Protein AF-A0A0Q9XSW9-F1 (afdb_monomer)

Foldseek 3Di:
DDDAAPDEAEEAEAEQACAASEEDEQDLHHEYEYAAYEFFQANVVCCVVVVDQEHHHEEYEYDQNGEEYEYEHYEFEDAPHSHTYEYEYDYDHYPAAYEYYQYEGAYAYEHPYARYEYEHHDDQHHLVRYHAHHYQAYYDDHNDPQQEFEEECPEDLRFPRPDVVRHHPAPQSVLSVCLRPVNHAEYEHEHAEAQAHAAENVNRPEHHEYEHVLRHERHHEQADPGWYEYEDAPYEYEYENHVETAAYEYYLHAEYEYELYEFEHQYQDPDASYEYANYEYEYYNYEYEDQNHPYPAHHHYEDHNYEYEYDNYHYDDGLENYEDENAYEYEYAADPDFLFDPPPDPPTRRHEYEDAQPHYYYHYHPHDDYDDHDYDYD

Structure (mmCIF, N/CA/C/O backbone):
data_AF-A0A0Q9XSW9-F1
#
_entry.id   AF-A0A0Q9XSW9-F1
#
loop_
_atom_site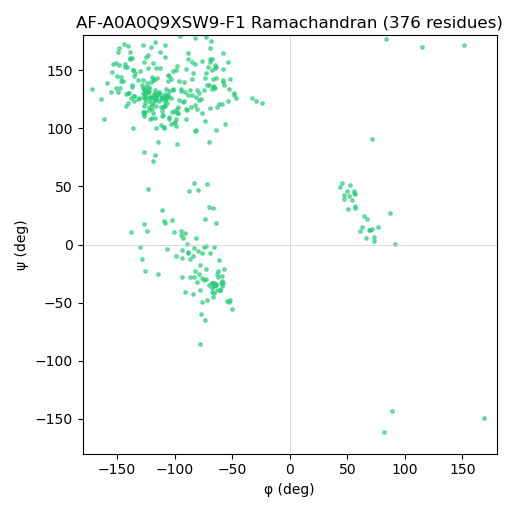.group_PDB
_atom_site.id
_atom_site.type_symbol
_atom_site.label_atom_id
_atom_site.label_alt_id
_atom_site.label_comp_id
_atom_site.label_asym_id
_atom_site.label_entity_id
_atom_site.label_seq_id
_atom_site.pdbx_PDB_ins_code
_atom_site.Cartn_x
_atom_site.Cartn_y
_atom_site.Cartn_z
_atom_site.occupancy
_atom_site.B_iso_or_equiv
_atom_site.auth_seq_id
_atom_site.auth_comp_id
_atom_site.auth_asym_id
_atom_site.auth_atom_id
_atom_site.pdbx_PDB_model_num
ATOM 1 N N . MET A 1 1 ? -14.633 -3.327 38.628 1.00 60.00 1 MET A N 1
ATOM 2 C CA . MET A 1 1 ? -14.180 -4.501 39.414 1.00 60.00 1 MET A CA 1
ATOM 3 C C . MET A 1 1 ? -12.665 -4.423 39.597 1.00 60.00 1 MET A C 1
ATOM 5 O O . MET A 1 1 ? -11.988 -4.120 38.621 1.00 60.00 1 MET A O 1
ATOM 9 N N . TYR A 1 2 ? -12.138 -4.649 40.807 1.00 56.59 2 TYR A N 1
ATOM 10 C CA . TYR A 1 2 ? -10.698 -4.853 41.033 1.00 56.59 2 TYR A CA 1
ATOM 11 C C . TYR A 1 2 ? -10.440 -6.358 41.079 1.00 56.59 2 TYR A C 1
ATOM 13 O O . TYR A 1 2 ? -10.941 -7.037 41.968 1.00 56.59 2 TYR A O 1
ATOM 21 N N . LEU A 1 3 ? -9.720 -6.877 40.089 1.00 60.34 3 LEU A N 1
ATOM 22 C CA . LEU A 1 3 ? -9.371 -8.293 39.998 1.00 60.34 3 LEU A CA 1
ATOM 23 C C . LEU A 1 3 ? -7.925 -8.479 40.458 1.00 60.34 3 LEU A C 1
ATOM 25 O O . LEU A 1 3 ? -7.051 -7.703 40.066 1.00 60.34 3 LEU A O 1
ATOM 29 N N . GLY A 1 4 ? -7.694 -9.486 41.301 1.00 57.84 4 GLY A N 1
ATOM 30 C CA . GLY A 1 4 ? -6.355 -9.869 41.742 1.00 57.84 4 GLY A CA 1
ATOM 31 C C . GLY A 1 4 ? -5.528 -10.483 40.609 1.00 57.84 4 GLY A C 1
ATOM 32 O O . GLY A 1 4 ? -6.046 -10.805 39.537 1.00 57.84 4 GLY A O 1
ATOM 33 N N . SER A 1 5 ? -4.233 -10.664 40.853 1.00 62.19 5 SER A N 1
ATOM 34 C CA . SER A 1 5 ? -3.293 -11.277 39.909 1.00 62.19 5 SER A CA 1
ATOM 35 C C . SER A 1 5 ? -3.786 -12.640 39.403 1.00 62.19 5 SER A C 1
ATOM 37 O O . SER A 1 5 ? -4.189 -13.475 40.208 1.00 62.19 5 SER A O 1
ATOM 39 N N . SER A 1 6 ? -3.716 -12.871 38.085 1.00 70.88 6 SER A N 1
ATOM 40 C CA . SER A 1 6 ? -4.077 -14.152 37.443 1.00 70.88 6 SER A CA 1
ATOM 41 C C . SER A 1 6 ? -5.556 -14.550 37.573 1.00 70.88 6 SER A C 1
ATOM 43 O O . SER A 1 6 ? -5.896 -15.730 37.502 1.00 70.88 6 SER A O 1
ATOM 45 N N . SER A 1 7 ? -6.453 -13.580 37.768 1.00 72.75 7 SER A N 1
ATOM 46 C CA . SER A 1 7 ? -7.888 -13.853 37.876 1.00 72.75 7 SER A CA 1
ATOM 47 C C . SER A 1 7 ? -8.521 -14.078 36.501 1.00 72.75 7 SER A C 1
ATOM 49 O O . SER A 1 7 ? -8.386 -13.249 35.597 1.00 72.75 7 SER A O 1
ATOM 51 N N . LYS A 1 8 ? -9.288 -15.161 36.367 1.00 81.25 8 LYS A N 1
ATOM 52 C CA . LYS A 1 8 ? -10.186 -15.393 35.232 1.00 81.25 8 LYS A CA 1
ATOM 53 C C . LYS A 1 8 ? -11.627 -15.189 35.687 1.00 81.25 8 LYS A C 1
ATOM 55 O O . LYS A 1 8 ? -12.086 -15.862 36.607 1.00 81.25 8 LYS A O 1
ATOM 60 N N . VAL A 1 9 ? -12.337 -14.263 35.050 1.00 82.69 9 VAL A N 1
ATOM 61 C CA . VAL A 1 9 ? -13.785 -14.125 35.217 1.00 82.69 9 VAL A CA 1
ATOM 62 C C . VAL A 1 9 ? -14.449 -15.006 34.173 1.00 82.69 9 VAL A C 1
ATOM 64 O O . VAL A 1 9 ? -14.273 -14.793 32.977 1.00 82.69 9 VAL A O 1
ATOM 67 N N . LEU A 1 10 ? -15.183 -16.016 34.629 1.00 85.19 10 LEU A N 1
ATOM 68 C CA . LEU A 1 10 ? -15.801 -16.984 33.726 1.00 85.19 10 LEU A CA 1
ATOM 69 C C . LEU A 1 10 ? -17.034 -16.401 33.039 1.00 85.19 10 LEU A C 1
ATOM 71 O O . LEU A 1 10 ? -17.129 -16.462 31.823 1.00 85.19 10 LEU A O 1
ATOM 75 N N . ASN A 1 11 ? -17.942 -15.795 33.806 1.00 87.75 11 ASN A N 1
ATOM 76 C CA . ASN A 1 11 ? -19.210 -15.294 33.289 1.00 87.75 11 ASN A CA 1
ATOM 77 C C . ASN A 1 11 ? -19.533 -13.917 33.859 1.00 87.75 11 ASN A C 1
ATOM 79 O O . ASN A 1 11 ? -19.387 -13.682 35.061 1.00 87.75 11 ASN A O 1
ATOM 83 N N . ILE A 1 12 ? -20.015 -13.027 32.997 1.00 88.31 12 ILE A N 1
ATOM 84 C CA . ILE A 1 12 ? -20.584 -11.733 33.375 1.00 88.31 12 ILE A CA 1
ATOM 85 C C . ILE A 1 12 ? -21.914 -11.577 32.647 1.00 88.31 12 ILE A C 1
ATOM 87 O O . ILE A 1 12 ? -21.950 -11.623 31.426 1.00 88.31 12 ILE A O 1
ATOM 91 N N . THR A 1 13 ? -22.987 -11.320 33.382 1.00 91.25 13 THR A N 1
ATOM 92 C CA . THR A 1 13 ? -24.261 -10.883 32.804 1.00 91.25 13 THR A CA 1
ATOM 93 C C . THR A 1 13 ? -24.589 -9.531 33.397 1.00 91.25 13 THR A C 1
ATOM 95 O O . THR A 1 13 ? -24.552 -9.363 34.616 1.00 91.25 13 THR A O 1
ATOM 98 N N . SER A 1 14 ? -24.858 -8.553 32.541 1.00 90.69 14 SER A N 1
ATOM 99 C CA . SER A 1 14 ? -25.145 -7.193 32.971 1.00 90.69 14 SER A CA 1
ATOM 100 C C . SER A 1 14 ? -26.231 -6.581 32.105 1.00 90.69 14 SER A C 1
ATOM 102 O O . SER A 1 14 ? -26.057 -6.401 30.896 1.00 90.69 14 SER A O 1
ATOM 104 N N . GLU A 1 15 ? -27.335 -6.218 32.747 1.00 91.50 15 GLU A N 1
ATOM 105 C CA . GLU A 1 15 ? -28.551 -5.777 32.080 1.00 91.50 15 GLU A CA 1
ATOM 106 C C . GLU A 1 15 ? -29.090 -4.491 32.707 1.00 91.50 15 GLU A C 1
ATOM 108 O O . GLU A 1 15 ? -29.069 -4.338 33.926 1.00 91.50 15 GLU A O 1
ATOM 113 N N . GLN A 1 16 ? -29.603 -3.585 31.872 1.00 89.06 16 GLN A N 1
ATOM 114 C CA . GLN A 1 16 ? -30.412 -2.429 32.293 1.00 89.06 16 GLN A CA 1
ATOM 115 C C . GLN A 1 16 ? -29.722 -1.495 33.306 1.00 89.06 16 GLN A C 1
ATOM 117 O O . GLN A 1 16 ? -30.368 -0.868 34.144 1.00 89.06 16 GLN A O 1
ATOM 122 N N . ASN A 1 17 ? -28.395 -1.374 33.230 1.00 86.62 17 ASN A N 1
ATOM 123 C CA . ASN A 1 17 ? -27.642 -0.506 34.130 1.00 86.62 17 ASN A CA 1
ATOM 124 C C . ASN A 1 17 ? -27.597 0.946 33.642 1.00 86.62 17 ASN A C 1
ATOM 126 O O . ASN A 1 17 ? -27.385 1.232 32.462 1.00 86.62 17 ASN A O 1
ATOM 130 N N . TYR A 1 18 ? -27.666 1.890 34.585 1.00 86.69 18 TYR A N 1
ATOM 131 C CA . TYR A 1 18 ? -27.398 3.302 34.294 1.00 86.69 18 TYR A CA 1
ATOM 132 C C . TYR A 1 18 ? -25.940 3.549 33.880 1.00 86.69 18 TYR A C 1
ATOM 134 O O . TYR A 1 18 ? -25.673 4.418 33.051 1.00 86.69 18 TYR A O 1
ATOM 142 N N . GLY A 1 19 ? -25.001 2.800 34.468 1.00 86.81 19 GLY A N 1
ATOM 143 C CA . GLY A 1 19 ? -23.570 2.846 34.157 1.00 86.81 19 GLY A CA 1
ATOM 144 C C . GLY A 1 19 ? -23.147 1.786 33.141 1.00 86.81 19 GLY A C 1
ATOM 145 O O . GLY A 1 19 ? -23.966 0.994 32.684 1.00 86.81 19 GLY A O 1
ATOM 146 N N . ALA A 1 20 ? -21.856 1.766 32.797 1.00 88.00 20 ALA A N 1
ATOM 147 C CA . ALA A 1 20 ? -21.306 0.723 31.935 1.00 88.00 20 ALA A CA 1
ATOM 148 C C . ALA A 1 20 ? -21.529 -0.668 32.542 1.00 88.00 20 ALA A C 1
ATOM 150 O O . ALA A 1 20 ? -21.356 -0.836 33.751 1.00 88.00 20 ALA A O 1
ATOM 151 N N . GLY A 1 21 ? -21.865 -1.654 31.708 1.00 88.62 21 GLY A N 1
ATOM 152 C CA . GLY A 1 21 ? -22.107 -3.016 32.188 1.00 88.62 21 GLY A CA 1
ATOM 153 C C . GLY A 1 21 ? -20.848 -3.668 32.758 1.00 88.62 21 GLY A C 1
ATOM 154 O O . GLY A 1 21 ? -20.883 -4.397 33.746 1.00 88.62 21 GLY A O 1
ATOM 155 N N . LEU A 1 22 ? -19.696 -3.326 32.187 1.00 88.81 22 LEU A N 1
ATOM 156 C CA . LEU A 1 22 ? -18.400 -3.637 32.758 1.00 88.81 22 LEU A CA 1
ATOM 157 C C . LEU A 1 22 ? -17.442 -2.458 32.598 1.00 88.81 22 LEU A C 1
ATOM 159 O O . LEU A 1 22 ? -17.235 -1.955 31.500 1.00 88.81 22 LEU A O 1
ATOM 163 N N . LEU A 1 23 ? -16.788 -2.077 33.694 1.00 88.12 23 LEU A N 1
ATOM 164 C CA . LEU A 1 23 ? -15.669 -1.137 33.700 1.00 88.12 23 LEU A CA 1
ATOM 165 C C . LEU A 1 23 ? -14.466 -1.769 34.404 1.00 88.12 23 LEU A C 1
ATOM 167 O O . LEU A 1 23 ? -14.556 -2.179 35.572 1.00 88.12 23 LEU A O 1
ATOM 171 N N . PHE A 1 24 ? -13.320 -1.795 33.723 1.00 83.12 24 PHE A N 1
ATOM 172 C CA . PHE A 1 24 ? -12.059 -2.191 34.344 1.00 83.12 24 PHE A CA 1
ATOM 173 C C . PHE A 1 24 ? -10.838 -1.516 33.704 1.00 83.12 24 PHE A C 1
ATOM 175 O O . PHE A 1 24 ? -10.865 -1.083 32.555 1.00 83.12 24 PHE A O 1
ATOM 182 N N . SER A 1 25 ? -9.748 -1.424 34.471 1.00 79.38 25 SER A N 1
ATOM 183 C CA . SER A 1 25 ? -8.487 -0.812 34.040 1.00 79.38 25 SER A CA 1
ATOM 184 C C . SER A 1 25 ? -7.430 -1.873 33.757 1.00 79.38 25 SER A C 1
ATOM 186 O O . SER A 1 25 ? -7.297 -2.851 34.499 1.00 79.38 25 SER A O 1
ATOM 188 N N . LEU A 1 26 ? -6.636 -1.684 32.705 1.00 76.75 26 LEU A N 1
ATOM 189 C CA . LEU A 1 26 ? -5.329 -2.318 32.559 1.00 76.75 26 LEU A CA 1
ATOM 190 C C . LEU A 1 26 ? -4.463 -1.822 33.727 1.00 76.75 26 LEU A C 1
ATOM 192 O O . LEU A 1 26 ? -4.355 -0.622 33.946 1.00 76.75 26 LEU A O 1
ATOM 196 N N . GLY A 1 27 ? -3.959 -2.733 34.556 1.00 69.25 27 GLY A N 1
ATOM 197 C CA . GLY A 1 27 ? -3.185 -2.425 35.763 1.00 69.25 27 GLY A CA 1
ATOM 198 C C . GLY A 1 27 ? -1.865 -3.192 35.762 1.00 69.25 27 GLY A C 1
ATOM 199 O O . GLY A 1 27 ? -1.668 -4.063 34.918 1.00 69.25 27 GLY A O 1
ATOM 200 N N . THR A 1 28 ? -0.985 -2.885 36.714 1.00 62.06 28 THR A N 1
ATOM 201 C CA . THR A 1 28 ? 0.398 -3.393 36.843 1.00 62.06 28 THR A CA 1
ATOM 202 C C . THR A 1 28 ? 0.521 -4.858 37.310 1.00 62.06 28 THR A C 1
ATOM 204 O O . THR A 1 28 ? 1.550 -5.233 37.860 1.00 62.06 28 THR A O 1
ATOM 207 N N . GLY A 1 29 ? -0.510 -5.693 37.148 1.00 60.09 29 GLY A N 1
ATOM 208 C CA . GLY A 1 29 ? -0.568 -7.069 37.681 1.00 60.09 29 GLY A CA 1
ATOM 209 C C . GLY A 1 29 ? -0.735 -8.148 36.605 1.00 60.09 29 GLY A C 1
ATOM 210 O O . GLY A 1 29 ? -0.992 -7.827 35.448 1.00 60.09 29 GLY A O 1
ATOM 211 N N . ASN A 1 30 ? -0.585 -9.425 36.980 1.00 58.84 30 ASN A N 1
ATOM 212 C CA . ASN A 1 30 ? -0.680 -10.579 36.069 1.00 58.84 30 ASN A CA 1
ATOM 213 C C . ASN A 1 30 ? -2.084 -10.763 35.457 1.00 58.84 30 ASN A C 1
ATOM 215 O O . ASN A 1 30 ? -3.084 -10.366 36.053 1.00 58.84 30 ASN A O 1
ATOM 219 N N . VAL A 1 31 ? -2.106 -11.397 34.277 1.00 58.38 31 VAL A N 1
ATOM 220 C CA . VAL A 1 31 ? -3.218 -11.656 33.336 1.00 58.38 31 VAL A CA 1
ATOM 221 C C . VAL A 1 31 ? -4.616 -11.664 33.964 1.00 58.38 31 VAL A C 1
ATOM 223 O O . VAL A 1 31 ? -4.923 -12.483 34.824 1.00 58.38 31 VAL A O 1
ATOM 226 N N . ILE A 1 32 ? -5.490 -10.792 33.457 1.00 67.69 32 ILE A N 1
ATOM 227 C CA . ILE A 1 32 ? -6.936 -10.866 33.683 1.00 67.69 32 ILE A CA 1
ATOM 228 C C . ILE A 1 32 ? -7.572 -11.328 32.375 1.00 67.69 32 ILE A C 1
ATOM 230 O O . ILE A 1 32 ? -7.357 -10.689 31.341 1.00 67.69 32 ILE A O 1
ATOM 234 N N . SER A 1 33 ? -8.351 -12.408 32.431 1.00 79.94 33 SER A N 1
ATOM 235 C CA . SER A 1 33 ? -9.166 -12.867 31.301 1.00 79.94 33 SER A CA 1
ATOM 236 C C . SER A 1 33 ? -10.649 -12.867 31.656 1.00 79.94 33 SER A C 1
ATOM 238 O O . SER A 1 33 ? -11.020 -13.162 32.793 1.00 79.94 33 SER A O 1
ATOM 240 N N . ILE A 1 34 ? -11.487 -12.499 30.693 1.00 84.69 34 ILE A N 1
ATOM 241 C CA . ILE A 1 34 ? -12.942 -12.647 30.756 1.00 84.69 34 ILE A CA 1
ATOM 242 C C . ILE A 1 34 ? -13.303 -13.662 29.685 1.00 84.69 34 ILE A C 1
ATOM 244 O O . ILE A 1 34 ? -12.923 -13.465 28.537 1.00 84.69 34 ILE A O 1
ATOM 248 N N . ASP A 1 35 ? -13.973 -14.742 30.066 1.00 87.00 35 ASP A N 1
ATOM 249 C CA . ASP A 1 35 ? -14.245 -15.855 29.153 1.00 87.00 35 ASP A CA 1
ATOM 250 C C . ASP A 1 35 ? -15.574 -15.703 28.422 1.00 87.00 35 ASP A C 1
ATOM 252 O O . ASP A 1 35 ? -15.683 -16.032 27.251 1.00 87.00 35 ASP A O 1
ATOM 256 N N . THR A 1 36 ? -16.614 -15.250 29.117 1.00 87.56 36 THR A N 1
ATOM 257 C CA . THR A 1 36 ? -17.951 -15.092 28.548 1.00 87.56 36 THR A CA 1
ATOM 258 C C . THR A 1 36 ? -18.643 -13.906 29.195 1.00 87.56 36 THR A C 1
ATOM 260 O O . THR A 1 36 ? -18.611 -13.734 30.419 1.00 87.56 36 THR A O 1
ATOM 263 N N . ALA A 1 37 ? -19.279 -13.065 28.379 1.00 88.50 37 ALA A N 1
ATOM 264 C CA . ALA A 1 37 ? -20.062 -11.956 28.901 1.00 88.50 37 ALA A CA 1
ATOM 265 C C . ALA A 1 37 ? -21.286 -11.618 28.046 1.00 88.50 37 ALA A C 1
ATOM 267 O O . ALA A 1 37 ? -21.201 -11.584 26.824 1.00 88.50 37 ALA A O 1
ATOM 268 N N . TYR A 1 38 ? -22.404 -11.298 28.693 1.00 90.00 38 TYR A N 1
ATOM 269 C CA . TYR A 1 38 ? -23.627 -10.791 28.080 1.00 90.00 38 TYR A CA 1
ATOM 270 C C . TYR A 1 38 ? -23.917 -9.377 28.582 1.00 90.00 38 TYR A C 1
ATOM 272 O O . TYR A 1 38 ? -23.990 -9.135 29.791 1.00 90.00 38 TYR A O 1
ATOM 280 N N . PHE A 1 39 ? -24.112 -8.448 27.648 1.00 90.31 39 PHE A N 1
ATOM 281 C CA . PHE A 1 39 ? -24.471 -7.067 27.951 1.00 90.31 39 PHE A CA 1
ATOM 282 C C . PHE A 1 39 ? -25.753 -6.671 27.224 1.00 90.31 39 PHE A C 1
ATOM 284 O O . PHE A 1 39 ? -25.824 -6.755 25.997 1.00 90.31 39 PHE A O 1
ATOM 291 N N . GLU A 1 40 ? -26.727 -6.140 27.964 1.00 89.81 40 GLU A N 1
ATOM 292 C CA . GLU A 1 40 ? -27.955 -5.563 27.412 1.00 89.81 40 GLU A CA 1
ATOM 293 C C . GLU A 1 40 ? -28.326 -4.253 28.112 1.00 89.81 40 GLU A C 1
ATOM 295 O O . GLU A 1 40 ? -28.298 -4.156 29.332 1.00 89.81 40 GLU A O 1
ATOM 300 N N . LYS A 1 41 ? -28.716 -3.231 27.341 1.00 86.75 41 LYS A N 1
ATOM 301 C CA . LYS A 1 41 ? -29.243 -1.952 27.858 1.00 86.75 41 LYS A CA 1
ATOM 302 C C . LYS A 1 41 ? -28.411 -1.344 29.009 1.00 86.75 41 LYS A C 1
ATOM 304 O O . LYS A 1 41 ? -28.974 -0.809 29.952 1.00 86.75 41 LYS A O 1
ATOM 309 N N . ASN A 1 42 ? -27.082 -1.423 28.968 1.00 89.75 42 ASN A N 1
ATOM 310 C CA . ASN A 1 42 ? -26.226 -0.736 29.942 1.00 89.75 42 ASN A CA 1
ATOM 311 C C . ASN A 1 42 ? -25.898 0.692 29.479 1.00 89.75 42 ASN A C 1
ATOM 313 O O . ASN A 1 42 ? -26.072 1.028 28.312 1.00 89.75 42 ASN A O 1
ATOM 317 N N . GLY A 1 43 ? -25.398 1.547 30.368 1.00 86.12 43 GLY A N 1
ATOM 318 C CA . GLY A 1 43 ? -24.988 2.915 30.047 1.00 86.12 43 GLY A CA 1
ATOM 319 C C . GLY A 1 43 ? -26.136 3.851 29.661 1.00 86.12 43 GLY A C 1
ATOM 320 O O . GLY A 1 43 ? -25.880 4.861 29.006 1.00 86.12 43 GLY A O 1
ATOM 321 N N . ILE A 1 44 ? -27.374 3.532 30.061 1.00 84.06 44 ILE A N 1
ATOM 322 C CA . ILE A 1 44 ? -28.595 4.263 29.676 1.00 84.06 44 ILE A CA 1
ATOM 323 C C . ILE A 1 44 ? -28.451 5.759 29.973 1.00 84.06 44 ILE A C 1
ATOM 325 O O . ILE A 1 44 ? -28.626 6.591 29.085 1.00 84.06 44 ILE A O 1
ATOM 329 N N . LYS A 1 45 ? -28.016 6.091 31.195 1.00 83.75 45 LYS A N 1
ATOM 330 C CA . LYS A 1 45 ? -27.870 7.479 31.641 1.00 83.75 45 LYS A CA 1
ATOM 331 C C . LYS A 1 45 ? -26.824 8.243 30.833 1.00 83.75 45 LYS A C 1
ATOM 333 O O . LYS A 1 45 ? -26.985 9.424 30.576 1.00 83.75 45 LYS A O 1
ATOM 338 N N . ALA A 1 46 ? -25.743 7.589 30.410 1.00 79.88 46 ALA A N 1
ATOM 339 C CA . ALA A 1 46 ? -24.717 8.246 29.607 1.00 79.88 46 ALA A CA 1
ATOM 340 C C . ALA A 1 46 ? -25.221 8.619 28.205 1.00 79.88 46 ALA A C 1
ATOM 342 O O . ALA A 1 46 ? -24.805 9.643 27.661 1.00 79.88 46 ALA A O 1
ATOM 343 N N . ARG A 1 47 ? -26.123 7.806 27.643 1.00 79.62 47 ARG A N 1
ATOM 344 C CA . ARG A 1 47 ? -26.814 8.108 26.386 1.00 79.62 47 ARG A CA 1
ATOM 345 C C . ARG A 1 47 ? -27.844 9.223 26.573 1.00 79.62 47 ARG A C 1
ATOM 347 O O . ARG A 1 47 ? -27.840 10.171 25.798 1.00 79.62 47 ARG A O 1
ATOM 354 N N . GLU A 1 48 ? -28.678 9.134 27.609 1.00 84.62 48 GLU A N 1
ATOM 355 C CA . GLU A 1 48 ? -29.686 10.155 27.950 1.00 84.62 48 GLU A CA 1
ATOM 356 C C . GLU A 1 48 ? -29.054 11.523 28.249 1.00 84.62 48 GLU A C 1
ATOM 358 O O . GLU A 1 48 ? -29.550 12.545 27.785 1.00 84.62 48 GLU A O 1
ATOM 363 N N . ASP A 1 49 ? -27.906 11.540 28.935 1.00 83.31 49 ASP A N 1
ATOM 364 C CA . ASP A 1 49 ? -27.102 12.739 29.205 1.00 83.31 49 ASP A CA 1
ATOM 365 C C . ASP A 1 49 ? -26.357 13.264 27.950 1.00 83.31 49 ASP A C 1
ATOM 367 O O . ASP A 1 49 ? -25.586 14.221 28.048 1.00 83.31 49 ASP A O 1
ATOM 371 N N . GLY A 1 50 ? -26.482 12.610 26.788 1.00 79.00 50 GLY A N 1
ATOM 372 C CA . GLY A 1 50 ? -25.805 12.996 25.542 1.00 79.00 50 GLY A CA 1
ATOM 373 C C . GLY A 1 50 ? -24.281 12.807 25.538 1.00 79.00 50 GLY A C 1
ATOM 374 O O . GLY A 1 50 ? -23.600 13.287 24.634 1.00 79.00 50 GLY A O 1
ATOM 375 N N . LYS A 1 51 ? -23.710 12.099 26.522 1.00 76.56 51 LYS A N 1
ATOM 376 C CA . LYS A 1 51 ? -22.253 11.858 26.626 1.00 76.56 51 LYS A CA 1
ATOM 377 C C . LYS A 1 51 ? -21.747 10.859 25.588 1.00 76.56 51 LYS A C 1
ATOM 379 O O . LYS A 1 51 ? -20.551 10.790 25.310 1.00 76.56 51 LYS A O 1
ATOM 384 N N . THR A 1 52 ? -22.647 10.047 25.052 1.00 75.12 52 THR A N 1
ATOM 385 C CA . THR A 1 52 ? -22.365 9.033 24.043 1.00 75.12 52 THR A CA 1
ATOM 386 C C . THR A 1 52 ? -23.595 8.830 23.168 1.00 75.12 52 THR A C 1
ATOM 388 O O . THR A 1 52 ? -24.724 8.883 23.646 1.00 75.12 52 THR A O 1
ATOM 391 N N . HIS A 1 53 ? -23.382 8.556 21.884 1.00 74.38 53 HIS A N 1
ATOM 392 C CA . HIS A 1 53 ? -24.460 8.241 20.947 1.00 74.38 53 HIS A CA 1
ATOM 393 C C . HIS A 1 53 ? -24.887 6.755 21.010 1.00 74.38 53 HIS A C 1
ATOM 395 O O . HIS A 1 53 ? -25.819 6.353 20.318 1.00 74.38 53 HIS A O 1
ATOM 401 N N . ARG A 1 54 ? -24.214 5.930 21.832 1.00 77.12 54 ARG A N 1
ATOM 402 C CA . ARG A 1 54 ? -24.507 4.501 22.070 1.00 77.12 54 ARG A CA 1
ATOM 403 C C . ARG A 1 54 ? -24.371 4.124 23.540 1.00 77.12 54 ARG A C 1
ATOM 405 O O . ARG A 1 54 ? -23.660 4.770 24.303 1.00 77.12 54 ARG A O 1
ATOM 412 N N . ASN A 1 55 ? -24.979 3.005 23.901 1.00 84.75 55 ASN A N 1
ATOM 413 C CA . ASN A 1 55 ? -24.928 2.428 25.236 1.00 84.75 55 ASN A CA 1
ATOM 414 C C . ASN A 1 55 ? -23.552 1.812 25.568 1.00 84.75 55 ASN A C 1
ATOM 416 O O . ASN A 1 55 ? -22.968 1.099 24.745 1.00 84.75 55 ASN A O 1
ATOM 420 N N . TRP A 1 56 ? -23.041 2.041 26.784 1.00 86.00 56 TRP A N 1
ATOM 421 C CA . TRP A 1 56 ? -21.762 1.492 27.260 1.00 86.00 56 TRP A CA 1
ATOM 422 C C . TRP A 1 56 ? -21.915 0.051 27.758 1.00 86.00 56 TRP A C 1
ATOM 424 O O . TRP A 1 56 ? -22.283 -0.181 28.909 1.00 86.00 56 TRP A O 1
ATOM 434 N N . GLY A 1 57 ? -21.579 -0.922 26.911 1.00 86.75 57 GLY A N 1
ATOM 435 C CA . GLY A 1 57 ? -21.495 -2.322 27.324 1.00 86.75 57 GLY A CA 1
ATOM 436 C C . GLY A 1 57 ? -20.246 -2.544 28.170 1.00 86.75 57 GLY A C 1
ATOM 437 O O . GLY A 1 57 ? -20.331 -2.787 29.372 1.00 86.75 57 GLY A O 1
ATOM 438 N N . VAL A 1 58 ? -19.077 -2.371 27.550 1.00 89.19 58 VAL A N 1
ATOM 439 C CA . VAL A 1 58 ? -17.771 -2.560 28.197 1.00 89.19 58 VAL A CA 1
ATOM 440 C C . VAL A 1 58 ? -16.921 -1.307 28.048 1.00 89.19 58 VAL A C 1
ATOM 442 O O . VAL A 1 58 ? -16.806 -0.766 26.954 1.00 89.19 58 VAL A O 1
ATOM 445 N N . ILE A 1 59 ? -16.268 -0.880 29.124 1.00 89.19 59 ILE A N 1
ATOM 446 C CA . ILE A 1 59 ? -15.220 0.139 29.106 1.00 89.19 59 ILE A CA 1
ATOM 447 C C . ILE A 1 59 ? -13.924 -0.475 29.642 1.00 89.19 59 ILE A C 1
ATOM 449 O O . ILE A 1 59 ? -13.848 -0.924 30.791 1.00 89.19 59 ILE A O 1
ATOM 453 N N . VAL A 1 60 ? -12.883 -0.445 28.816 1.00 88.56 60 VAL A N 1
ATOM 454 C CA . VAL A 1 60 ? -11.526 -0.865 29.158 1.00 88.56 60 VAL A CA 1
ATOM 455 C C . VAL A 1 60 ? -10.631 0.365 29.207 1.00 88.56 60 VAL A C 1
ATOM 457 O O . VAL A 1 60 ? -10.324 0.972 28.183 1.00 88.56 60 VAL A O 1
ATOM 460 N N . LYS A 1 61 ? -10.183 0.736 30.406 1.00 87.75 61 LYS A N 1
ATOM 461 C CA . LYS A 1 61 ? -9.240 1.844 30.582 1.00 87.75 61 LYS A CA 1
ATOM 462 C C . LYS A 1 61 ? -7.804 1.346 30.419 1.00 87.75 61 LYS A C 1
ATOM 464 O O . LYS A 1 61 ? -7.360 0.500 31.190 1.00 87.75 61 LYS A O 1
ATOM 469 N N . GLY A 1 62 ? -7.076 1.859 29.438 1.00 83.00 62 GLY A N 1
ATOM 470 C CA . GLY A 1 62 ? -5.689 1.505 29.173 1.00 83.00 62 GLY A CA 1
ATOM 471 C C . GLY A 1 62 ? -4.707 2.003 30.245 1.00 83.00 62 GLY A C 1
ATOM 472 O O . GLY A 1 62 ? -5.002 2.924 31.014 1.00 83.00 62 GLY A O 1
ATOM 473 N N . SER A 1 63 ? -3.528 1.374 30.296 1.00 80.50 63 SER A N 1
ATOM 474 C CA . SER A 1 63 ? -2.403 1.779 31.148 1.00 80.50 63 SER A CA 1
ATOM 475 C C . SER A 1 63 ? -1.058 1.394 30.513 1.00 80.50 63 SER A C 1
ATOM 477 O O . SER A 1 63 ? -0.909 0.232 30.112 1.00 80.50 63 SER A O 1
ATOM 479 N N . PRO A 1 64 ? -0.048 2.293 30.499 1.00 77.12 64 PRO A N 1
ATOM 480 C CA . PRO A 1 64 ? 1.277 2.028 29.923 1.00 77.12 64 PRO A CA 1
ATOM 481 C C . PRO A 1 64 ? 2.011 0.836 30.544 1.00 77.12 64 PRO A C 1
ATOM 483 O O . PRO A 1 64 ? 2.842 0.210 29.893 1.00 77.12 64 PRO A O 1
ATOM 486 N N . THR A 1 65 ? 1.706 0.527 31.803 1.00 74.38 65 THR A N 1
ATOM 487 C CA . THR A 1 65 ? 2.293 -0.576 32.574 1.00 74.38 65 THR A CA 1
ATOM 488 C C . THR A 1 65 ? 1.377 -1.802 32.642 1.00 74.38 65 THR A C 1
ATOM 490 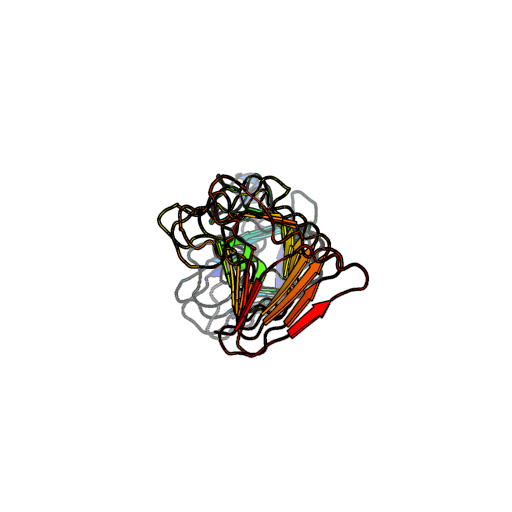O O . THR A 1 65 ? 1.610 -2.705 33.440 1.00 74.38 65 THR A O 1
ATOM 493 N N . GLY A 1 66 ? 0.306 -1.817 31.844 1.00 69.69 66 GLY A N 1
ATOM 494 C CA . GLY A 1 66 ? -0.651 -2.917 31.794 1.00 69.69 66 GLY A CA 1
ATOM 495 C C . GLY A 1 66 ? -0.051 -4.212 31.242 1.00 69.69 66 GLY A C 1
ATOM 496 O O . GLY A 1 66 ? 0.734 -4.181 30.298 1.00 69.69 66 GLY A O 1
ATOM 497 N N . SER A 1 67 ? -0.458 -5.340 31.821 1.00 68.56 67 SER A N 1
ATOM 498 C CA . SER A 1 67 ? -0.139 -6.703 31.363 1.00 68.56 67 SER A CA 1
ATOM 499 C C . SER A 1 67 ? -1.162 -7.220 30.339 1.00 68.56 67 SER A C 1
ATOM 501 O O . SER A 1 67 ? -2.281 -6.696 30.309 1.00 68.56 67 SER A O 1
ATOM 503 N N . PRO A 1 68 ? -0.826 -8.244 29.524 1.00 60.38 68 PRO A N 1
ATOM 504 C CA . PRO A 1 68 ? -1.725 -8.783 28.503 1.00 60.38 68 PRO A CA 1
ATOM 505 C C . PRO A 1 68 ? -3.037 -9.281 29.108 1.00 60.38 68 PRO A C 1
ATOM 507 O O . PRO A 1 68 ? -3.069 -9.852 30.203 1.00 60.38 68 PRO A O 1
ATOM 510 N N . LYS A 1 69 ? -4.126 -9.040 28.381 1.00 78.06 69 LYS A N 1
ATOM 511 C CA . LYS A 1 69 ? -5.489 -9.387 28.786 1.00 78.06 69 LYS A CA 1
ATOM 512 C C . LYS A 1 69 ? -6.233 -10.003 27.621 1.00 78.06 69 LYS A C 1
ATOM 514 O O . LYS A 1 69 ? -5.962 -9.635 26.484 1.00 78.06 69 LYS A O 1
ATOM 519 N N . ALA A 1 70 ? -7.180 -10.880 27.922 1.00 85.50 70 ALA A N 1
ATOM 520 C CA . ALA A 1 70 ? -8.102 -11.421 26.936 1.00 85.50 70 ALA A CA 1
ATOM 521 C C . ALA A 1 70 ? -9.541 -11.157 27.381 1.00 85.50 70 ALA A C 1
ATOM 523 O O . ALA A 1 70 ? -9.867 -11.265 28.564 1.00 85.50 70 ALA A O 1
ATOM 524 N N . ILE A 1 71 ? -10.390 -10.786 26.438 1.00 85.88 71 ILE A N 1
ATOM 525 C CA . ILE A 1 71 ? -11.828 -10.709 26.623 1.00 85.88 71 ILE A CA 1
ATOM 526 C C . ILE A 1 71 ? -12.438 -11.533 25.503 1.00 85.88 71 ILE A C 1
ATOM 528 O O . ILE A 1 71 ? -12.323 -11.177 24.333 1.00 85.88 71 ILE A O 1
ATOM 532 N N . GLU A 1 72 ? -13.050 -12.642 25.873 1.00 87.62 72 GLU A N 1
ATOM 533 C CA . GLU A 1 72 ? -13.519 -13.667 24.958 1.00 87.62 72 GLU A CA 1
ATOM 534 C C . GLU A 1 72 ? -15.043 -13.813 25.074 1.00 87.62 72 GLU A C 1
ATOM 536 O O . GLU A 1 72 ? -15.648 -13.410 26.071 1.00 87.62 72 GLU A O 1
ATOM 541 N N . ASN A 1 73 ? -15.660 -14.326 24.007 1.00 86.19 73 ASN A N 1
ATOM 542 C CA . ASN A 1 73 ? -17.076 -14.703 23.915 1.00 86.19 73 ASN A CA 1
ATOM 543 C C . ASN A 1 73 ? -18.040 -13.655 24.506 1.00 86.19 73 ASN A C 1
ATOM 545 O O . ASN A 1 73 ? -18.882 -13.949 25.360 1.00 86.19 73 ASN A O 1
ATOM 549 N N . ILE A 1 74 ? -17.906 -12.403 24.058 1.00 85.25 74 ILE A N 1
ATOM 550 C CA . ILE A 1 74 ? -18.826 -11.330 24.446 1.00 85.25 74 ILE A CA 1
ATOM 551 C C . ILE A 1 74 ? -20.027 -11.301 23.516 1.00 85.25 74 ILE A C 1
ATOM 553 O O . ILE A 1 74 ? -19.864 -11.219 22.306 1.00 85.25 74 ILE A O 1
ATOM 557 N N . PHE A 1 75 ? -21.224 -11.211 24.084 1.00 87.12 75 PHE A N 1
ATOM 558 C CA . PHE A 1 75 ? -22.450 -10.885 23.377 1.00 87.12 75 PHE A CA 1
ATOM 559 C C . PHE A 1 75 ? -22.943 -9.470 23.727 1.00 87.12 75 PHE A C 1
ATOM 561 O O . PHE A 1 75 ? -23.249 -9.159 24.881 1.00 87.12 75 PHE A O 1
ATOM 568 N N . LEU A 1 76 ? -23.033 -8.611 22.709 1.00 86.19 76 LEU A N 1
ATOM 569 C CA . LEU A 1 76 ? -23.526 -7.233 22.783 1.00 86.19 76 LEU A CA 1
ATOM 570 C C . LEU A 1 76 ? -24.953 -7.141 22.220 1.00 86.19 76 LEU A C 1
ATOM 572 O O . LEU A 1 76 ? -25.156 -7.128 21.002 1.00 86.19 76 LEU A O 1
ATOM 576 N N . ALA A 1 77 ? -25.960 -7.044 23.088 1.00 85.50 77 ALA A N 1
ATOM 577 C CA . ALA A 1 77 ? -27.351 -6.978 22.648 1.00 85.50 77 ALA A CA 1
ATOM 578 C C . ALA A 1 77 ? -27.688 -5.672 21.895 1.00 85.50 77 ALA A C 1
ATOM 580 O O . ALA A 1 77 ? -27.027 -4.636 22.039 1.00 85.50 77 ALA A O 1
ATOM 581 N N . GLY A 1 78 ? -28.774 -5.714 21.115 1.00 74.56 78 GLY A N 1
ATOM 582 C CA . GLY A 1 78 ? -29.340 -4.536 20.446 1.00 74.56 78 GLY A CA 1
ATOM 583 C C . GLY A 1 78 ? -28.738 -4.203 19.077 1.00 74.56 78 GLY A C 1
ATOM 584 O O . GLY A 1 78 ? -28.759 -3.035 18.684 1.00 74.56 78 GLY A O 1
ATOM 585 N N . ALA A 1 79 ? -28.221 -5.201 18.354 1.00 69.88 79 ALA A N 1
ATOM 586 C CA . ALA A 1 79 ? -27.654 -5.034 17.016 1.00 69.88 79 ALA A CA 1
ATOM 587 C C . ALA A 1 79 ? -28.560 -4.228 16.069 1.00 69.88 79 ALA A C 1
ATOM 589 O O . ALA A 1 79 ? -29.748 -4.513 15.959 1.00 69.88 79 ALA A O 1
ATOM 590 N N . GLY A 1 80 ? -28.002 -3.218 15.393 1.00 62.12 80 GLY A N 1
ATOM 591 C CA . GLY A 1 80 ? -28.738 -2.402 14.414 1.00 62.12 80 GLY A CA 1
ATOM 592 C C . GLY A 1 80 ? -29.754 -1.415 15.005 1.00 62.12 80 GLY A C 1
ATOM 593 O O . GLY A 1 80 ? -30.423 -0.717 14.251 1.00 62.12 80 GLY A O 1
ATOM 594 N N . SER A 1 81 ? -29.856 -1.310 16.333 1.00 71.56 81 SER A N 1
ATOM 595 C CA . SER A 1 81 ? -30.747 -0.364 17.017 1.00 71.56 81 SER A CA 1
ATOM 596 C C . SER A 1 81 ? -29.970 0.777 17.675 1.00 71.56 81 SER A C 1
ATOM 598 O O . SER A 1 81 ? -28.778 0.649 17.955 1.00 71.56 81 SER A O 1
ATOM 600 N N . GLU A 1 82 ? -30.638 1.884 17.998 1.00 69.31 82 GLU A N 1
ATOM 601 C CA . GLU A 1 82 ? -30.080 2.965 18.833 1.00 69.31 82 GLU A CA 1
ATOM 602 C C . GLU A 1 82 ? -29.598 2.489 20.220 1.00 69.31 82 GLU A C 1
ATOM 604 O O . GLU A 1 82 ? -28.737 3.118 20.831 1.00 69.31 82 GLU A O 1
ATOM 609 N N . ASN A 1 83 ? -30.092 1.337 20.684 1.00 74.31 83 ASN A N 1
ATOM 610 C CA . ASN A 1 83 ? -29.781 0.756 21.988 1.00 74.31 83 ASN A CA 1
ATOM 611 C C . ASN A 1 83 ? -28.608 -0.239 21.965 1.00 74.31 83 ASN A C 1
ATOM 613 O O . ASN A 1 83 ? -28.310 -0.854 22.998 1.00 74.31 83 ASN A O 1
ATOM 617 N N . ALA A 1 84 ? -27.942 -0.377 20.814 1.00 80.75 84 ALA A N 1
ATOM 618 C CA . ALA A 1 84 ? -26.749 -1.192 20.622 1.00 80.75 84 ALA A CA 1
ATOM 619 C C . ALA A 1 84 ? -25.704 -0.971 21.728 1.00 80.75 84 ALA A C 1
ATOM 621 O O . ALA A 1 84 ? -25.282 0.162 21.988 1.00 80.75 84 ALA A O 1
ATOM 622 N N . GLN A 1 85 ? -25.278 -2.063 22.370 1.00 86.69 85 GLN A N 1
ATOM 623 C CA . GLN A 1 85 ? -24.176 -2.045 23.334 1.00 86.69 85 GLN A CA 1
ATOM 624 C C . GLN A 1 85 ? -22.835 -1.885 22.621 1.00 86.69 85 GLN A C 1
ATOM 626 O O . GLN A 1 85 ? -22.633 -2.461 21.564 1.00 86.69 85 GLN A O 1
ATOM 631 N N . SER A 1 86 ? -21.900 -1.144 23.209 1.00 85.81 86 SER A N 1
ATOM 632 C CA . SER A 1 86 ? -20.583 -0.864 22.617 1.00 85.81 86 SER A CA 1
ATOM 633 C C . SER A 1 86 ? -19.427 -1.217 23.555 1.00 85.81 86 SER A C 1
ATOM 635 O O . SER A 1 86 ? -19.601 -1.270 24.777 1.00 85.81 86 SER A O 1
ATOM 637 N N . ILE A 1 87 ? -18.244 -1.448 22.979 1.00 88.81 87 ILE A N 1
ATOM 638 C CA . ILE A 1 87 ? -16.981 -1.612 23.715 1.00 88.81 87 ILE A CA 1
ATOM 639 C C . ILE A 1 87 ? -16.166 -0.330 23.539 1.00 88.81 87 ILE A C 1
ATOM 641 O O . ILE A 1 87 ? -16.030 0.168 22.427 1.00 88.81 87 ILE A O 1
ATOM 645 N N . TRP A 1 88 ? -15.638 0.213 24.631 1.00 89.75 88 TRP A N 1
ATOM 646 C CA . 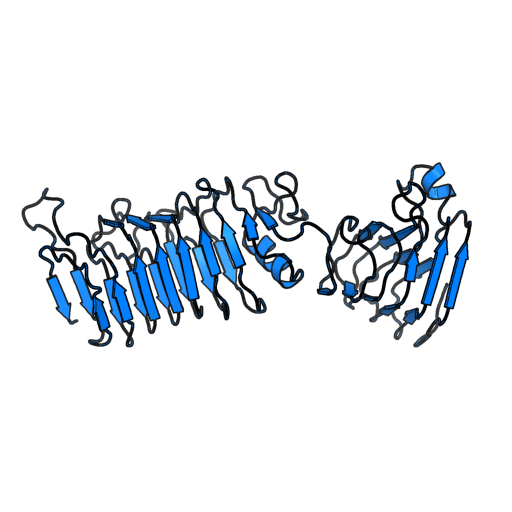TRP A 1 88 ? -14.865 1.451 24.649 1.00 89.75 88 TRP A CA 1
ATOM 647 C C . TRP A 1 88 ? -13.482 1.188 25.228 1.00 89.75 88 TRP A C 1
ATOM 649 O O . TRP A 1 88 ? -13.350 0.810 26.391 1.00 89.75 88 TRP A O 1
ATOM 659 N N . LEU A 1 89 ? -12.448 1.412 24.432 1.00 89.69 89 LEU A N 1
ATOM 660 C CA . LEU A 1 89 ? -11.053 1.357 24.835 1.00 89.69 89 LEU A CA 1
ATOM 661 C C . LEU A 1 89 ? -10.589 2.799 25.062 1.00 89.69 89 LEU A C 1
ATOM 663 O O . LEU A 1 89 ? -10.425 3.556 24.114 1.00 89.69 89 LEU A O 1
ATOM 667 N N . VAL A 1 90 ? -10.438 3.203 26.322 1.00 89.50 90 VAL A N 1
ATOM 668 C CA . VAL A 1 90 ? -10.214 4.612 26.705 1.00 89.50 90 VAL A CA 1
ATOM 669 C C . VAL A 1 90 ? -8.928 4.788 27.501 1.00 89.50 90 VAL A C 1
ATOM 671 O O . VAL A 1 90 ? -8.411 3.828 28.070 1.00 89.50 90 VAL A O 1
ATOM 674 N N . GLY A 1 91 ? -8.423 6.012 27.614 1.00 86.25 91 GLY A N 1
ATOM 675 C CA . GLY A 1 91 ? -7.226 6.341 28.386 1.00 86.25 91 GLY A CA 1
ATOM 676 C C . GLY A 1 91 ? -5.916 6.078 27.637 1.00 86.25 91 GLY A C 1
ATOM 677 O O . GLY A 1 91 ? -5.876 5.991 26.416 1.00 86.25 91 GLY A O 1
ATOM 678 N N . LYS A 1 92 ? -4.803 5.982 28.377 1.00 81.06 92 LYS A N 1
ATOM 679 C CA . LYS A 1 92 ? -3.474 5.790 27.772 1.00 81.06 92 LYS A CA 1
ATOM 680 C C . LYS A 1 92 ? -3.326 4.356 27.268 1.00 81.06 92 LYS A C 1
ATOM 682 O O . LYS A 1 92 ? -3.591 3.429 28.027 1.00 81.06 92 LYS A O 1
ATOM 687 N N . GLY A 1 93 ? -2.842 4.173 26.040 1.00 69.25 93 GLY A N 1
ATOM 688 C CA . GLY A 1 93 ? -2.554 2.847 25.489 1.00 69.25 93 GLY A CA 1
ATOM 689 C C . GLY A 1 93 ? -1.634 2.003 26.378 1.00 69.25 93 GLY A C 1
ATOM 690 O O . GLY A 1 93 ? -0.889 2.520 27.217 1.00 69.25 93 GLY A O 1
ATOM 691 N N . SER A 1 94 ? -1.700 0.684 26.207 1.00 71.25 94 SER A N 1
ATOM 692 C CA . SER A 1 94 ? -0.849 -0.257 26.938 1.00 71.25 94 SER A CA 1
ATOM 693 C C . SER A 1 94 ? 0.344 -0.711 26.112 1.00 71.25 94 SER A C 1
ATOM 695 O O . SER A 1 94 ? 0.268 -0.784 24.890 1.00 71.25 94 SER A O 1
ATOM 697 N N . LYS A 1 95 ? 1.463 -1.038 26.768 1.00 71.44 95 LYS A N 1
ATOM 698 C CA . LYS A 1 95 ? 2.551 -1.763 26.097 1.00 71.44 95 LYS A CA 1
ATOM 699 C C . LYS A 1 95 ? 2.131 -3.188 25.736 1.00 71.44 95 LYS A C 1
ATOM 701 O O . LYS A 1 95 ? 2.577 -3.704 24.715 1.00 71.44 95 LYS A O 1
ATOM 706 N N . ALA A 1 96 ? 1.277 -3.802 26.553 1.00 74.50 96 ALA A N 1
ATOM 707 C CA . ALA A 1 96 ? 0.729 -5.117 26.277 1.00 74.50 96 ALA A CA 1
ATOM 708 C C . ALA A 1 96 ? -0.485 -5.030 25.350 1.00 74.50 96 ALA A C 1
ATOM 710 O O . ALA A 1 96 ? -1.258 -4.074 25.398 1.00 74.50 96 ALA A O 1
ATOM 711 N N . THR A 1 97 ? -0.656 -6.060 24.529 1.00 83.19 97 THR A N 1
ATOM 712 C CA . THR A 1 97 ? -1.788 -6.160 23.614 1.00 83.19 97 THR A CA 1
ATOM 713 C C . THR A 1 97 ? -3.005 -6.762 24.332 1.00 83.19 97 THR A C 1
ATOM 715 O O . THR A 1 97 ? -2.879 -7.805 24.976 1.00 83.19 97 THR A O 1
ATOM 718 N N . LEU A 1 98 ? -4.171 -6.111 24.246 1.00 86.62 98 LEU A N 1
ATOM 719 C CA . LEU A 1 98 ? -5.469 -6.664 24.662 1.00 86.62 98 LEU A CA 1
ATOM 720 C C . LEU A 1 98 ? -6.025 -7.559 23.552 1.00 86.62 98 LEU A C 1
ATOM 722 O O . LEU A 1 98 ? -6.191 -7.085 22.440 1.00 86.62 98 LEU A O 1
ATOM 726 N N . ASP A 1 99 ? -6.384 -8.801 23.843 1.00 87.12 99 ASP A N 1
ATOM 727 C CA . ASP A 1 99 ? -7.022 -9.680 22.865 1.00 87.12 99 ASP A CA 1
ATOM 728 C C . ASP A 1 99 ? -8.544 -9.692 23.039 1.00 87.12 99 ASP A C 1
ATOM 730 O O . ASP A 1 99 ? -9.049 -10.093 24.086 1.00 87.12 99 ASP A O 1
ATOM 734 N N . LEU A 1 100 ? -9.278 -9.219 22.034 1.00 86.25 100 LEU A N 1
ATOM 735 C CA . LEU A 1 100 ? -10.735 -9.290 21.966 1.00 86.25 100 LEU A CA 1
ATOM 736 C C . LEU A 1 100 ? -11.119 -10.457 21.052 1.00 86.25 100 LEU A C 1
ATOM 738 O O . LEU A 1 100 ? -10.850 -10.408 19.851 1.00 86.25 100 LEU A O 1
ATOM 742 N N . ARG A 1 101 ? -11.757 -11.497 21.596 1.00 85.38 101 ARG A N 1
ATOM 743 C CA . ARG A 1 101 ? -12.115 -12.712 20.850 1.00 85.38 101 ARG A CA 1
ATOM 744 C C . ARG A 1 101 ? -13.611 -12.966 20.835 1.00 85.38 101 ARG A C 1
ATOM 746 O O . ARG A 1 101 ? -14.281 -12.755 21.841 1.00 85.38 101 ARG A O 1
ATOM 753 N N . ASN A 1 102 ? -14.126 -13.484 19.724 1.00 81.12 102 ASN A N 1
ATOM 754 C CA . ASN A 1 102 ? -15.507 -13.968 19.608 1.00 81.12 102 ASN A CA 1
ATOM 755 C C . ASN A 1 102 ? -16.550 -12.943 20.077 1.00 81.12 102 ASN A C 1
ATOM 757 O O . ASN A 1 102 ? -17.509 -13.276 20.771 1.00 81.12 102 ASN A O 1
ATOM 761 N N . ILE A 1 103 ? -16.346 -11.673 19.719 1.00 80.69 103 ILE A N 1
ATOM 762 C CA . ILE A 1 103 ? -17.305 -10.616 20.029 1.00 80.69 103 ILE A CA 1
ATOM 763 C C . ILE A 1 103 ? -18.484 -10.742 19.054 1.00 80.69 103 ILE A C 1
ATOM 765 O O . ILE A 1 103 ? -18.330 -10.572 17.843 1.00 80.69 103 ILE A O 1
ATOM 769 N N . GLY A 1 104 ? -19.651 -11.087 19.584 1.00 76.69 104 GLY A N 1
ATOM 770 C CA . GLY A 1 104 ? -20.920 -11.222 18.882 1.00 76.69 104 GLY A CA 1
ATOM 771 C C . GLY A 1 104 ? -21.933 -10.157 19.301 1.00 76.69 104 GLY A C 1
ATOM 772 O O . GLY A 1 104 ? -21.772 -9.462 20.306 1.00 76.69 104 GLY A O 1
ATOM 773 N N . GLY A 1 105 ? -23.000 -10.021 18.516 1.00 67.81 105 GLY A N 1
ATOM 774 C CA . GLY A 1 105 ? -23.962 -8.930 18.684 1.00 67.81 105 GLY A CA 1
ATOM 775 C C . GLY A 1 105 ? -23.511 -7.634 17.993 1.00 67.81 105 GLY A C 1
ATOM 776 O O . GLY A 1 105 ? -22.470 -7.597 17.336 1.00 67.81 105 GLY A O 1
ATOM 777 N N . GLY A 1 106 ? -24.329 -6.581 18.014 1.00 62.06 106 GLY A N 1
ATOM 778 C CA . GLY A 1 106 ? -24.169 -5.446 17.088 1.00 62.06 106 GLY A CA 1
ATOM 779 C C . GLY A 1 106 ? -23.865 -4.126 17.767 1.00 62.06 106 GLY A C 1
ATOM 780 O O . GLY A 1 106 ? -24.732 -3.262 17.861 1.00 62.06 106 GLY A O 1
ATOM 781 N N . GLY A 1 107 ? -22.611 -3.983 18.185 1.00 65.88 107 GLY A N 1
ATOM 782 C CA . GLY A 1 107 ? -22.053 -2.776 18.784 1.00 65.88 107 GLY A CA 1
ATOM 783 C C . GLY A 1 107 ? -21.068 -2.011 17.912 1.00 65.88 107 GLY A C 1
ATOM 784 O O . GLY A 1 107 ? -20.627 -2.502 16.882 1.00 65.88 107 GLY A O 1
ATOM 785 N N . ILE A 1 108 ? -20.685 -0.825 18.384 1.00 71.94 108 ILE A N 1
ATOM 786 C CA . ILE A 1 108 ? -19.511 -0.061 17.931 1.00 71.94 108 ILE A CA 1
ATOM 787 C C . ILE A 1 108 ? -18.354 -0.382 18.894 1.00 71.94 108 ILE A C 1
ATOM 789 O O . ILE A 1 108 ? -18.570 -0.515 20.102 1.00 71.94 108 ILE A O 1
ATOM 793 N N . LEU A 1 109 ? -17.135 -0.533 18.380 1.00 82.25 109 LEU A N 1
ATOM 794 C CA . LEU A 1 109 ? -15.908 -0.560 19.171 1.00 82.25 109 LEU A CA 1
ATOM 795 C C . LEU A 1 109 ? -15.255 0.817 19.066 1.00 82.25 109 LEU A C 1
ATOM 797 O O . LEU A 1 109 ? -14.660 1.151 18.049 1.00 82.25 109 LEU A O 1
ATOM 801 N N . LYS A 1 110 ? -15.342 1.628 20.111 1.00 85.12 110 LYS A N 1
ATOM 802 C CA . LYS A 1 110 ? -14.622 2.898 20.152 1.00 85.12 110 LYS A CA 1
ATOM 803 C C . LYS A 1 110 ? -13.261 2.694 20.792 1.00 85.12 110 LYS A C 1
ATOM 805 O O . LYS A 1 110 ? -13.188 2.110 21.868 1.00 85.12 110 LYS A O 1
ATOM 810 N N . SER A 1 111 ? -12.198 3.192 20.175 1.00 87.00 111 SER A N 1
ATOM 811 C CA . SER A 1 111 ? -10.844 3.039 20.684 1.00 87.00 111 SER A CA 1
ATOM 812 C C . SER A 1 111 ? -10.010 4.314 20.627 1.00 87.00 111 SER A C 1
ATOM 814 O O . SER A 1 111 ? -9.848 4.931 19.581 1.00 87.00 111 SER A O 1
ATOM 816 N N . GLU A 1 112 ? -9.416 4.672 21.761 1.00 87.38 112 GLU A N 1
ATOM 817 C CA . GLU A 1 112 ? -8.431 5.747 21.913 1.00 87.38 112 GLU A CA 1
ATOM 818 C C . GLU A 1 112 ? -6.978 5.238 21.804 1.00 87.38 112 GLU A C 1
ATOM 820 O O . GLU A 1 112 ? -6.045 6.037 21.862 1.00 87.38 112 GLU A O 1
ATOM 825 N N . TRP A 1 113 ? -6.7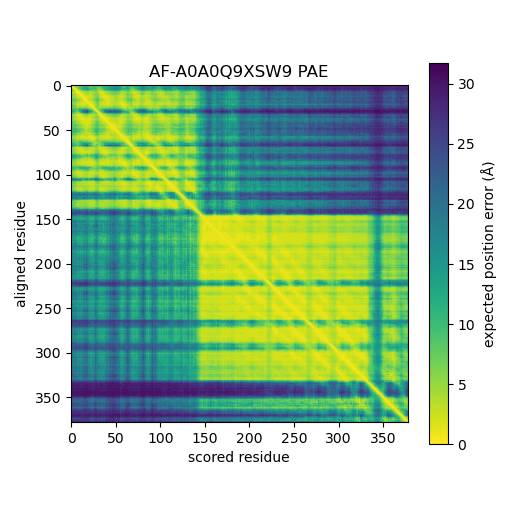53 3.921 21.679 1.00 85.19 113 TRP A N 1
ATOM 826 C CA . TRP A 1 113 ? -5.412 3.324 21.592 1.00 85.19 113 TRP A CA 1
ATOM 827 C C . TRP A 1 113 ? -5.366 2.053 20.729 1.00 85.19 113 TRP A C 1
ATOM 829 O O . TRP A 1 113 ? -6.362 1.361 20.562 1.00 85.19 113 TRP A O 1
ATOM 839 N N . ASP A 1 114 ? -4.207 1.723 20.158 1.00 81.06 114 ASP A N 1
ATOM 840 C CA . ASP A 1 114 ? -4.069 0.680 19.121 1.00 81.06 114 ASP A CA 1
ATOM 841 C C . ASP A 1 114 ? -3.584 -0.692 19.625 1.00 81.06 114 ASP A C 1
ATOM 843 O O . ASP A 1 114 ? -3.631 -1.679 18.896 1.00 81.06 114 ASP A O 1
ATOM 847 N N . SER A 1 115 ? -3.131 -0.793 20.878 1.00 84.75 115 SER A N 1
ATOM 848 C CA . SER A 1 115 ? -2.583 -2.018 21.479 1.00 84.75 115 SER A CA 1
ATOM 849 C C . SER A 1 115 ? -3.625 -3.105 21.777 1.00 84.75 115 SER A C 1
ATOM 851 O O . SER A 1 115 ? -3.690 -3.613 22.896 1.00 84.75 115 SER A O 1
ATOM 853 N N . TYR A 1 116 ? -4.441 -3.490 20.799 1.00 85.69 116 TYR A N 1
ATOM 854 C CA . TYR A 1 116 ? -5.383 -4.603 20.896 1.00 85.69 116 TYR A CA 1
ATOM 855 C C . TYR A 1 116 ? -5.430 -5.447 19.618 1.00 85.69 116 TYR A C 1
ATOM 857 O O . TYR A 1 116 ? -5.028 -5.000 18.547 1.00 85.69 116 TYR A O 1
ATOM 865 N N . THR A 1 117 ? -5.914 -6.679 19.726 1.00 84.31 117 THR A N 1
ATOM 866 C CA . THR A 1 117 ? -6.277 -7.560 18.612 1.00 84.31 117 THR A CA 1
ATOM 867 C C . THR A 1 117 ? -7.768 -7.842 18.651 1.00 84.31 117 THR A C 1
ATOM 869 O O . THR A 1 117 ? -8.379 -7.814 19.718 1.00 84.31 117 THR A O 1
ATOM 872 N N . LEU A 1 118 ? -8.356 -8.105 17.487 1.00 81.38 118 LEU A N 1
ATOM 873 C CA . LEU A 1 118 ? -9.744 -8.527 17.350 1.00 81.38 118 LEU A CA 1
ATOM 874 C C . LEU A 1 118 ? -9.795 -9.812 16.512 1.00 81.38 118 LEU A C 1
ATOM 876 O O . LEU A 1 118 ? -9.450 -9.800 15.331 1.00 81.38 118 LEU A O 1
ATOM 880 N N . THR A 1 119 ? -10.196 -10.927 17.119 1.00 78.44 119 THR A N 1
ATOM 881 C CA . THR A 1 119 ? -10.193 -12.257 16.485 1.00 78.44 119 THR A CA 1
ATOM 882 C C . THR A 1 119 ? -11.543 -12.964 16.642 1.00 78.44 119 THR A C 1
ATOM 884 O O . THR A 1 119 ? -12.270 -12.738 17.608 1.00 78.44 119 THR A O 1
ATOM 887 N N . GLY A 1 120 ? -11.927 -13.802 15.673 1.00 66.62 120 GLY A N 1
ATOM 888 C CA . GLY A 1 120 ? -13.076 -14.718 15.792 1.00 66.62 120 GLY A CA 1
ATOM 889 C C . GLY A 1 120 ? -14.454 -14.062 15.970 1.00 66.62 120 GLY A C 1
ATOM 890 O O . GLY A 1 120 ? -15.402 -14.727 16.372 1.00 66.62 120 GLY A O 1
ATOM 891 N N . TYR A 1 121 ? -14.598 -12.762 15.710 1.00 66.31 121 TYR A N 1
ATOM 892 C CA . TYR A 1 121 ? -15.849 -12.032 15.935 1.00 66.31 121 TY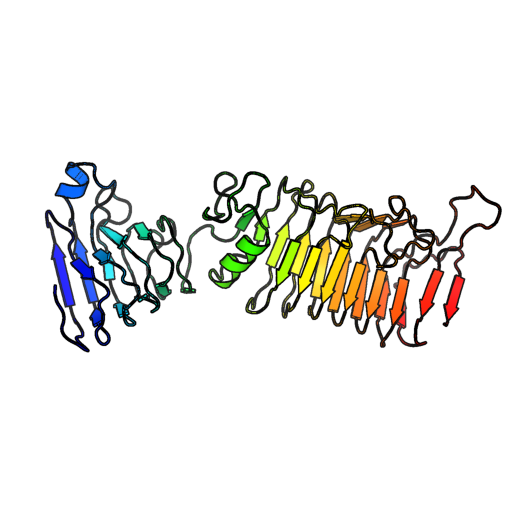R A CA 1
ATOM 893 C C . TYR A 1 121 ? -16.991 -12.552 15.037 1.00 66.31 121 TYR A C 1
ATOM 895 O O . TYR A 1 121 ? -16.794 -12.906 13.874 1.00 66.31 121 TYR A O 1
ATOM 903 N N . ILE A 1 122 ? -18.208 -12.580 15.586 1.00 53.97 122 ILE A N 1
ATOM 904 C CA . ILE A 1 122 ? -19.404 -13.175 14.966 1.00 53.97 122 ILE A CA 1
ATOM 905 C C . ILE A 1 122 ? -20.439 -12.062 14.776 1.00 53.97 122 ILE A C 1
ATOM 907 O O . ILE A 1 122 ? -21.397 -11.953 15.539 1.00 53.97 122 ILE A O 1
ATOM 911 N N . SER A 1 123 ? -20.215 -11.143 13.832 1.00 52.56 123 SER A N 1
ATOM 912 C CA . SER A 1 123 ? -21.152 -10.033 13.587 1.00 52.56 123 SER A CA 1
ATOM 913 C C . SER A 1 123 ? -20.795 -9.234 12.335 1.00 52.56 123 SER A C 1
ATOM 915 O O . SER A 1 123 ? -19.657 -8.795 12.183 1.00 52.56 123 SER A O 1
ATOM 917 N N . SER A 1 124 ? -21.787 -8.944 11.491 1.00 49.56 124 SER A N 1
ATOM 918 C CA . SER A 1 124 ? -21.687 -7.999 10.367 1.00 49.56 124 SER A CA 1
ATOM 919 C C . SER A 1 124 ? -21.688 -6.519 10.791 1.00 49.56 124 SER A C 1
ATOM 921 O O . SER A 1 124 ? -21.603 -5.651 9.932 1.00 49.56 124 SER A O 1
ATOM 923 N N . SER A 1 125 ? -21.812 -6.212 12.091 1.00 50.31 125 SER A N 1
ATOM 924 C CA . SER A 1 125 ? -22.070 -4.846 12.596 1.00 50.31 125 SER A CA 1
ATOM 925 C C . SER A 1 125 ? -20.939 -4.220 13.424 1.00 50.31 125 SER A C 1
ATOM 927 O O . SER A 1 125 ? -20.813 -2.998 13.430 1.00 50.31 125 SER A O 1
ATOM 929 N N . ILE A 1 126 ? -20.080 -5.016 14.074 1.00 52.97 126 ILE A N 1
ATOM 930 C CA . ILE A 1 126 ? -18.933 -4.486 14.846 1.00 52.97 126 ILE A CA 1
ATOM 931 C C . ILE A 1 126 ? -17.825 -3.962 13.920 1.00 52.97 126 ILE A C 1
ATOM 933 O O . ILE A 1 126 ? -17.131 -3.001 14.244 1.00 52.97 126 ILE A O 1
ATOM 937 N N . THR A 1 127 ? -17.696 -4.539 12.726 1.00 46.97 127 THR A N 1
ATOM 938 C CA . THR A 1 127 ? -16.614 -4.261 11.768 1.00 46.97 127 THR A CA 1
ATOM 939 C C . THR A 1 127 ? -16.783 -2.967 10.969 1.00 46.97 127 THR A C 1
ATOM 941 O O . THR A 1 127 ? -15.792 -2.384 10.533 1.00 46.97 127 THR A O 1
ATOM 944 N N . THR A 1 128 ? -18.013 -2.480 10.787 1.00 48.91 128 THR A N 1
ATOM 945 C CA . THR A 1 128 ? -18.298 -1.108 10.319 1.00 48.91 128 THR A CA 1
ATOM 946 C C . THR A 1 128 ? -18.288 -0.094 11.464 1.00 48.91 128 THR A C 1
ATOM 948 O O . THR A 1 128 ? -18.343 1.107 11.224 1.00 48.91 128 THR A O 1
ATOM 951 N N . GLY A 1 129 ? -18.230 -0.578 12.706 1.00 62.06 129 GLY A N 1
ATOM 952 C CA . GLY A 1 129 ? -18.394 0.201 13.923 1.00 62.06 129 GLY A CA 1
ATOM 953 C C . GLY A 1 129 ? -17.112 0.417 14.720 1.00 62.06 129 GLY A C 1
ATOM 954 O O . GLY A 1 129 ? -17.225 0.711 15.898 1.00 62.06 129 GLY A O 1
ATOM 955 N N . ILE A 1 130 ? -15.904 0.248 14.165 1.00 74.44 130 ILE A N 1
ATOM 956 C CA . ILE A 1 130 ? -14.697 0.670 14.899 1.00 74.44 130 ILE A CA 1
ATOM 957 C C . ILE A 1 130 ? -14.512 2.182 14.734 1.00 74.44 130 ILE A C 1
ATOM 959 O O . ILE A 1 130 ? -14.266 2.644 13.619 1.00 74.44 130 ILE A O 1
ATOM 963 N N . GLU A 1 131 ? -14.587 2.942 15.821 1.00 77.06 131 GLU A N 1
ATOM 964 C CA . GLU A 1 131 ? -14.297 4.382 15.868 1.00 77.06 131 GLU A CA 1
ATOM 965 C C . GLU A 1 131 ? -12.941 4.622 16.546 1.00 77.06 131 GLU A C 1
ATOM 967 O O . GLU A 1 131 ? -12.725 4.140 17.652 1.00 77.06 131 GLU A O 1
ATOM 972 N N . GLY A 1 132 ? -12.039 5.390 15.929 1.00 75.50 132 GLY A N 1
ATOM 973 C CA . GLY A 1 132 ? -10.715 5.697 16.492 1.00 75.50 132 GLY A CA 1
ATOM 974 C C . GLY A 1 132 ? -9.618 4.686 16.118 1.00 75.50 132 GLY A C 1
ATOM 975 O O . GLY A 1 132 ? -9.573 4.224 14.978 1.00 75.50 132 GLY A O 1
ATOM 976 N N . CYS A 1 133 ? -8.698 4.383 17.043 1.00 76.06 133 CYS A N 1
ATOM 977 C CA . CYS A 1 133 ? -7.504 3.566 16.786 1.00 76.06 133 CYS A CA 1
ATOM 978 C C . CYS A 1 133 ? -7.846 2.116 16.406 1.00 76.06 133 CYS A C 1
ATOM 980 O O . CYS A 1 133 ? -8.647 1.462 17.071 1.00 76.06 133 CYS A O 1
ATOM 982 N N . LEU A 1 134 ? -7.190 1.585 15.374 1.00 72.69 134 LEU A N 1
ATOM 983 C CA . LEU A 1 134 ? -7.419 0.231 14.855 1.00 72.69 134 LEU A CA 1
ATOM 984 C C . LEU A 1 134 ? -6.670 -0.848 15.658 1.00 72.69 134 LEU A C 1
ATOM 986 O O . LEU A 1 134 ? -5.654 -0.534 16.282 1.00 72.69 134 LEU A O 1
ATOM 990 N N . PRO A 1 135 ? -7.141 -2.114 15.642 1.00 78.00 135 PRO A N 1
ATOM 991 C CA . PRO A 1 135 ? -6.399 -3.212 16.248 1.00 78.00 135 PRO A CA 1
ATOM 992 C C . PRO A 1 135 ? -5.107 -3.492 15.474 1.00 78.00 135 PRO A C 1
ATOM 994 O O . PRO A 1 135 ? -5.071 -3.408 14.248 1.00 78.00 135 PRO A O 1
ATOM 997 N N . ARG A 1 136 ? -4.076 -3.970 16.175 1.00 73.06 136 ARG A N 1
ATOM 998 C CA . ARG A 1 136 ? -2.836 -4.514 15.586 1.00 73.06 136 ARG A CA 1
ATOM 999 C C . ARG A 1 136 ? -3.060 -5.758 14.727 1.00 73.06 136 ARG A C 1
ATOM 1001 O O . ARG A 1 136 ? -2.206 -6.094 13.914 1.00 73.06 136 ARG A O 1
ATOM 1008 N N . LYS A 1 137 ? -4.164 -6.471 14.954 1.00 71.62 137 LYS A N 1
ATOM 1009 C CA . LYS A 1 137 ? -4.532 -7.694 14.233 1.00 71.62 137 LYS A CA 1
ATOM 1010 C C . LYS A 1 137 ? -6.048 -7.807 14.150 1.00 71.62 137 LYS A C 1
ATOM 1012 O O . LYS A 1 137 ? -6.709 -7.704 15.185 1.00 71.62 137 LYS A O 1
ATOM 1017 N N . LEU A 1 138 ? -6.575 -8.066 12.956 1.00 72.12 138 LEU A N 1
ATOM 1018 C CA . LEU A 1 138 ? -7.994 -8.323 12.715 1.00 72.12 138 LEU A CA 1
ATOM 1019 C C . LEU A 1 138 ? -8.170 -9.648 11.952 1.00 72.12 138 LEU A C 1
ATOM 1021 O O . LEU A 1 138 ? -7.806 -9.730 10.783 1.00 72.12 138 LEU A O 1
ATOM 1025 N N . GLU A 1 139 ? -8.726 -10.677 12.600 1.00 64.44 139 GLU A N 1
ATOM 1026 C CA . GLU A 1 139 ? -8.972 -12.007 12.003 1.00 64.44 139 GLU A CA 1
ATOM 1027 C C . GLU A 1 139 ? -10.464 -12.382 12.070 1.00 64.44 139 GLU A C 1
ATOM 1029 O O . GLU A 1 139 ? -11.046 -12.420 13.154 1.00 64.44 139 GLU A O 1
ATOM 1034 N N . GLY A 1 140 ? -11.089 -12.675 10.921 1.00 57.88 140 GLY A N 1
ATOM 1035 C CA . GLY A 1 140 ? -12.487 -13.127 10.811 1.00 57.88 140 GLY A CA 1
ATOM 1036 C C . GLY A 1 140 ? -13.148 -12.738 9.482 1.00 57.88 140 GLY A C 1
ATOM 1037 O O . GLY A 1 140 ? -12.575 -11.968 8.710 1.00 57.88 140 GLY A O 1
ATOM 1038 N N . THR A 1 141 ? -14.353 -13.253 9.212 1.00 42.72 141 THR A N 1
ATOM 1039 C CA . THR A 1 141 ? -15.150 -12.935 8.013 1.00 42.72 141 THR A CA 1
ATOM 1040 C C . THR A 1 141 ? -15.664 -11.494 8.089 1.00 42.72 141 THR A C 1
ATOM 1042 O O . THR A 1 141 ? -16.741 -11.217 8.618 1.00 42.72 141 THR A O 1
ATOM 1045 N N . ILE A 1 142 ? -14.861 -10.555 7.588 1.00 48.38 142 ILE A N 1
ATOM 1046 C CA . ILE A 1 142 ? -15.199 -9.134 7.560 1.00 48.38 142 ILE A CA 1
ATOM 1047 C C . ILE A 1 142 ? -16.264 -8.932 6.477 1.00 48.38 142 ILE A C 1
ATOM 1049 O O . ILE A 1 142 ? -15.952 -8.949 5.292 1.00 48.38 142 ILE A O 1
ATOM 1053 N N . ASN A 1 143 ? -17.520 -8.703 6.866 1.00 43.03 143 ASN A N 1
ATOM 1054 C CA . ASN A 1 143 ? -18.542 -8.180 5.950 1.00 43.03 143 ASN A CA 1
ATOM 1055 C C . ASN A 1 143 ? -18.513 -6.639 5.928 1.00 43.03 143 ASN A C 1
ATOM 1057 O O . ASN A 1 143 ? -19.532 -5.978 6.108 1.00 43.03 143 ASN A O 1
ATOM 1061 N N . SER A 1 144 ? -17.320 -6.053 5.820 1.00 48.62 144 SER A N 1
ATOM 1062 C CA . SER A 1 144 ? -17.140 -4.607 5.721 1.00 48.62 144 SER A CA 1
ATOM 1063 C C . SER A 1 144 ? -16.135 -4.252 4.628 1.00 48.62 144 SER A C 1
ATOM 1065 O O . SER A 1 144 ? -15.183 -4.980 4.360 1.00 48.62 144 SER A O 1
ATOM 1067 N N . ASN A 1 145 ? -16.401 -3.125 3.972 1.00 54.03 145 ASN A N 1
ATOM 1068 C CA . ASN A 1 145 ? -15.785 -2.619 2.741 1.00 54.03 145 ASN A CA 1
ATOM 1069 C C . ASN A 1 145 ? -14.292 -2.220 2.871 1.00 54.03 145 ASN A C 1
ATOM 1071 O O . ASN A 1 145 ? -13.834 -1.301 2.199 1.00 54.03 145 ASN A O 1
ATOM 1075 N N . TRP A 1 146 ? -13.513 -2.882 3.732 1.00 67.94 146 TRP A N 1
ATOM 1076 C CA . TRP A 1 146 ? -12.079 -2.647 3.948 1.00 67.94 146 TRP A CA 1
ATOM 1077 C C . TRP A 1 146 ? -11.221 -3.378 2.922 1.00 67.94 146 TRP A C 1
ATOM 1079 O O . TRP A 1 146 ? -10.317 -4.149 3.249 1.00 67.94 146 TRP A O 1
ATOM 1089 N N . THR A 1 147 ? -11.550 -3.150 1.661 1.00 84.06 147 THR A N 1
ATOM 1090 C CA . THR A 1 147 ? -10.776 -3.609 0.510 1.00 84.06 147 THR A CA 1
ATOM 1091 C C . THR A 1 147 ? -9.798 -2.537 0.052 1.00 84.06 147 THR A C 1
ATOM 1093 O O . THR A 1 147 ? -8.735 -2.866 -0.474 1.00 84.06 147 THR A O 1
ATOM 1096 N N . THR A 1 148 ? -10.148 -1.271 0.297 1.00 92.38 148 THR A N 1
ATOM 1097 C CA . THR A 1 148 ? -9.469 -0.092 -0.236 1.00 92.38 148 THR A CA 1
ATOM 1098 C C . THR A 1 148 ? -9.104 0.876 0.884 1.00 92.38 148 THR A C 1
ATOM 1100 O O . THR A 1 148 ? -9.962 1.234 1.688 1.00 92.38 148 THR A O 1
ATOM 1103 N N . LEU A 1 149 ? -7.847 1.317 0.915 1.00 94.62 149 LEU A N 1
ATOM 1104 C CA . LEU A 1 149 ? -7.405 2.473 1.699 1.00 94.62 149 LEU A CA 1
ATOM 1105 C C . LEU A 1 149 ? -7.178 3.667 0.773 1.00 94.62 149 LEU A C 1
ATOM 1107 O O . LEU A 1 149 ? -6.720 3.491 -0.352 1.00 94.62 149 LEU A O 1
ATOM 1111 N N . TYR A 1 150 ? -7.471 4.871 1.246 1.00 96.75 150 TYR A N 1
ATOM 1112 C CA . TYR A 1 150 ? -7.367 6.105 0.473 1.00 96.75 150 TYR A CA 1
ATOM 1113 C C . TYR A 1 150 ? -6.171 6.932 0.941 1.00 96.75 150 TYR A C 1
ATOM 1115 O O . TYR A 1 150 ? -5.985 7.147 2.141 1.00 96.75 150 TYR A O 1
ATOM 1123 N N . VAL A 1 151 ? -5.386 7.426 -0.014 1.00 98.38 151 VAL A N 1
ATOM 1124 C CA . VAL A 1 151 ? -4.236 8.313 0.203 1.00 98.38 151 VAL A CA 1
ATOM 1125 C C . VAL A 1 151 ? -4.426 9.566 -0.647 1.00 98.38 151 VAL A C 1
ATOM 1127 O O . VAL A 1 151 ? -4.739 9.461 -1.835 1.00 98.38 151 VAL A O 1
ATOM 1130 N N . ARG A 1 152 ? -4.295 10.754 -0.048 1.00 97.50 152 ARG A N 1
ATOM 1131 C CA . ARG A 1 152 ? -4.554 12.055 -0.695 1.00 97.50 152 ARG A CA 1
ATOM 1132 C C . ARG A 1 152 ? -3.553 13.111 -0.216 1.00 97.50 152 ARG A C 1
ATOM 1134 O O . ARG A 1 152 ? -3.074 13.040 0.909 1.00 97.50 152 ARG A O 1
ATOM 1141 N N . ASN A 1 153 ? -3.312 14.149 -1.022 1.00 95.62 153 ASN A N 1
ATOM 1142 C CA . ASN A 1 153 ? -2.414 15.264 -0.657 1.00 95.62 153 ASN A CA 1
ATOM 1143 C C . ASN A 1 153 ? -2.822 16.023 0.608 1.00 95.62 153 ASN A C 1
ATOM 1145 O O . ASN A 1 153 ? -1.972 16.497 1.351 1.00 95.62 153 ASN A O 1
ATOM 1149 N N . ASN A 1 154 ? -4.126 16.178 0.823 1.00 94.88 154 ASN A N 1
ATOM 1150 C CA . ASN A 1 154 ? -4.703 16.824 1.999 1.00 94.88 154 ASN A CA 1
ATOM 1151 C C . ASN A 1 154 ? -5.072 15.814 3.099 1.00 94.88 154 ASN A C 1
ATOM 1153 O O . ASN A 1 154 ? -5.804 16.165 4.025 1.00 94.88 154 ASN A O 1
ATOM 1157 N N . GLY A 1 155 ? -4.623 14.563 2.968 1.00 94.75 155 GLY A N 1
ATOM 1158 C CA . GLY A 1 155 ? -4.831 13.533 3.970 1.00 94.75 155 GLY A CA 1
ATOM 1159 C C . GLY A 1 155 ? -4.043 13.803 5.250 1.00 94.75 155 GLY A C 1
ATOM 1160 O O . GLY A 1 155 ? -3.252 14.741 5.355 1.00 94.75 155 GLY A O 1
ATOM 1161 N N . ASN A 1 156 ? -4.261 12.953 6.246 1.00 92.12 156 ASN A N 1
ATOM 1162 C CA . ASN A 1 156 ? -3.544 12.991 7.515 1.00 92.12 156 ASN A CA 1
ATOM 1163 C C . ASN A 1 156 ? -3.260 11.554 7.948 1.00 92.12 156 ASN A C 1
ATOM 1165 O O . ASN A 1 156 ? -4.169 10.730 7.982 1.00 92.12 156 ASN A O 1
ATOM 1169 N N . ASP A 1 157 ? -2.016 11.245 8.304 1.00 92.38 157 ASP A N 1
ATOM 1170 C CA . ASP A 1 157 ? -1.624 9.888 8.710 1.00 92.38 157 ASP A CA 1
ATOM 1171 C C . ASP A 1 157 ? -2.218 9.448 10.061 1.00 92.38 157 ASP A C 1
ATOM 1173 O O . ASP A 1 157 ? -2.119 8.279 10.431 1.00 92.38 157 ASP A O 1
ATOM 1177 N N . ASN A 1 158 ? -2.882 10.365 10.773 1.00 84.75 158 ASN A N 1
ATOM 1178 C CA . ASN A 1 158 ? -3.706 10.062 11.943 1.00 84.75 158 ASN A CA 1
ATOM 1179 C C . ASN A 1 158 ? -5.168 9.721 11.595 1.00 84.75 158 ASN A C 1
ATOM 1181 O O . ASN A 1 158 ? -5.932 9.374 12.496 1.00 84.75 158 ASN A O 1
ATOM 1185 N N . ASN A 1 159 ? -5.581 9.851 10.330 1.00 83.62 159 ASN A N 1
ATOM 1186 C CA . ASN A 1 159 ? -6.907 9.424 9.890 1.00 83.62 159 ASN A CA 1
ATOM 1187 C C . ASN A 1 159 ? -7.000 7.890 9.823 1.00 83.62 159 ASN A C 1
ATOM 1189 O O . ASN A 1 159 ? -6.038 7.176 10.088 1.00 83.62 159 ASN A O 1
ATOM 1193 N N . ASP A 1 160 ? -8.171 7.368 9.462 1.00 78.88 160 ASP A N 1
ATOM 1194 C CA . ASP A 1 160 ? -8.398 5.926 9.326 1.00 78.88 160 ASP A CA 1
ATOM 1195 C C . ASP A 1 160 ? -8.192 5.378 7.902 1.00 78.88 160 ASP A C 1
ATOM 1197 O O . ASP A 1 160 ? -8.163 4.160 7.722 1.00 78.88 160 ASP A O 1
ATOM 1201 N N . GLY A 1 161 ? -8.067 6.249 6.896 1.00 88.31 161 GLY A N 1
ATOM 1202 C CA . GLY A 1 161 ? -7.853 5.894 5.496 1.00 88.31 161 GLY A CA 1
ATOM 1203 C C . GLY A 1 161 ? -9.038 5.238 4.793 1.00 88.31 161 GLY A C 1
ATOM 1204 O O . GLY A 1 161 ? -8.843 4.687 3.714 1.00 88.31 161 GLY A O 1
ATOM 1205 N N . ARG A 1 162 ? -10.246 5.242 5.371 1.00 84.94 162 ARG A N 1
ATOM 1206 C CA . ARG A 1 162 ? -11.396 4.456 4.862 1.00 84.94 162 ARG A CA 1
ATOM 1207 C C . ARG A 1 162 ? -12.158 5.112 3.725 1.00 84.94 162 ARG A C 1
ATOM 1209 O O . ARG A 1 162 ? -12.895 4.445 3.007 1.00 84.94 162 ARG A O 1
ATOM 1216 N N . THR A 1 163 ? -12.054 6.427 3.620 1.00 86.00 163 THR A N 1
ATOM 1217 C CA . THR A 1 163 ? -12.773 7.226 2.631 1.00 86.00 163 THR A CA 1
ATOM 1218 C C . THR A 1 163 ? -11.841 8.283 2.067 1.00 86.00 163 THR A C 1
ATOM 1220 O O . THR A 1 163 ? -10.813 8.596 2.666 1.00 86.00 163 THR A O 1
ATOM 1223 N N . SER A 1 164 ? -12.225 8.901 0.953 1.00 89.06 164 SER A N 1
ATOM 1224 C CA . SER A 1 164 ? -11.498 10.055 0.415 1.00 89.06 164 SER A CA 1
ATOM 1225 C C . SER A 1 164 ? -11.415 11.227 1.406 1.00 89.06 164 SER A C 1
ATOM 1227 O O . SER A 1 164 ? -10.419 11.944 1.405 1.00 89.06 164 SER A O 1
ATOM 1229 N N . LEU A 1 165 ? -12.420 11.405 2.276 1.00 87.31 165 LEU A N 1
ATOM 1230 C CA . LEU A 1 165 ? -12.460 12.465 3.295 1.00 87.31 165 LEU A CA 1
ATOM 1231 C C . LEU A 1 165 ? -11.549 12.178 4.494 1.00 87.31 165 LEU A C 1
ATOM 1233 O O . LEU A 1 165 ? -11.061 13.105 5.135 1.00 87.31 165 LEU A O 1
ATOM 1237 N N . THR A 1 166 ? -11.324 10.901 4.795 1.00 88.31 166 THR A N 1
ATOM 1238 C CA . THR A 1 166 ? -10.486 10.433 5.907 1.00 88.31 166 THR A CA 1
ATOM 1239 C C . THR A 1 166 ? -9.210 9.765 5.402 1.00 88.31 166 THR A C 1
ATOM 1241 O O . THR A 1 166 ? -8.673 8.867 6.041 1.00 88.31 166 THR A O 1
ATOM 1244 N N . ALA A 1 167 ? -8.710 10.188 4.243 1.00 94.75 167 ALA A N 1
ATOM 1245 C CA . ALA A 1 167 ? -7.532 9.604 3.620 1.00 94.75 167 ALA A CA 1
ATOM 1246 C C . ALA A 1 167 ? -6.252 9.821 4.448 1.00 94.75 167 ALA A C 1
ATOM 1248 O O . ALA A 1 167 ? -6.112 10.826 5.158 1.00 94.75 167 ALA A O 1
ATOM 1249 N N . PHE A 1 168 ? -5.300 8.899 4.310 1.00 96.81 168 PHE A N 1
ATOM 1250 C CA . PHE A 1 168 ? -3.927 9.081 4.780 1.00 96.81 168 PHE A CA 1
ATOM 1251 C C . PHE A 1 168 ? -3.195 10.127 3.935 1.00 96.81 168 PHE A C 1
ATOM 1253 O O . PHE A 1 168 ? -3.563 10.377 2.783 1.00 96.81 168 PHE A O 1
ATOM 1260 N N . ALA A 1 169 ? -2.150 10.727 4.501 1.00 96.50 169 ALA A N 1
ATOM 1261 C CA . ALA A 1 169 ? -1.262 11.621 3.764 1.00 96.50 169 ALA A CA 1
ATOM 1262 C C . ALA A 1 169 ? -0.234 10.833 2.935 1.00 96.50 169 ALA A C 1
ATOM 1264 O O . ALA A 1 169 ? 0.171 11.284 1.864 1.00 96.50 169 ALA A O 1
ATOM 1265 N N . THR A 1 170 ? 0.185 9.656 3.415 1.00 97.75 170 THR A N 1
ATOM 1266 C CA . THR A 1 170 ? 1.282 8.877 2.825 1.00 97.75 170 THR A CA 1
ATOM 1267 C C . THR A 1 170 ? 0.874 7.457 2.421 1.00 97.75 170 THR A C 1
ATOM 1269 O O . THR A 1 170 ? -0.019 6.838 3.008 1.00 97.75 170 THR A O 1
ATOM 1272 N N . ILE A 1 171 ? 1.555 6.914 1.403 1.00 97.88 171 ILE A N 1
ATOM 1273 C CA . ILE A 1 171 ? 1.376 5.514 0.979 1.00 97.88 171 ILE A CA 1
ATOM 1274 C C . ILE A 1 171 ? 1.960 4.580 2.046 1.00 97.88 171 ILE A C 1
ATOM 1276 O O . ILE A 1 171 ? 1.406 3.520 2.325 1.00 97.88 171 ILE A O 1
ATOM 1280 N N . GLU A 1 172 ? 3.049 4.995 2.686 1.00 97.31 172 GLU A N 1
ATOM 1281 C CA . GLU A 1 172 ? 3.719 4.322 3.793 1.00 97.31 172 GLU A CA 1
ATOM 1282 C C . GLU A 1 172 ? 2.744 3.986 4.916 1.00 97.31 172 GLU A C 1
ATOM 1284 O O . GLU A 1 172 ? 2.698 2.836 5.366 1.00 97.31 172 GLU A O 1
ATOM 1289 N N . LYS A 1 173 ? 1.918 4.959 5.324 1.00 95.12 173 LYS A N 1
ATOM 1290 C CA . LYS A 1 173 ? 0.922 4.734 6.368 1.00 95.12 173 LYS A CA 1
ATOM 1291 C C . LYS A 1 173 ? -0.155 3.747 5.928 1.00 95.12 173 LYS A C 1
ATOM 1293 O O . LYS A 1 173 ? -0.510 2.849 6.692 1.00 95.12 173 LYS A O 1
ATOM 1298 N N . ALA A 1 174 ? -0.631 3.849 4.687 1.00 95.94 174 ALA A N 1
ATOM 1299 C CA . ALA A 1 174 ? -1.584 2.885 4.139 1.00 95.94 174 ALA A CA 1
ATOM 1300 C C . ALA A 1 174 ? -1.004 1.457 4.113 1.00 95.94 174 ALA A C 1
ATOM 1302 O O . ALA A 1 174 ? -1.695 0.497 4.459 1.00 95.94 174 ALA A O 1
ATOM 1303 N N . ILE A 1 175 ? 0.281 1.307 3.780 1.00 95.62 175 ILE A N 1
ATOM 1304 C CA . ILE A 1 175 ? 0.981 0.019 3.806 1.00 95.62 175 ILE A CA 1
ATOM 1305 C C . ILE A 1 175 ? 1.113 -0.510 5.236 1.00 95.62 175 ILE A C 1
ATOM 1307 O O . ILE A 1 175 ? 0.822 -1.684 5.467 1.00 95.62 175 ILE A O 1
ATOM 1311 N N . GLU A 1 176 ? 1.492 0.327 6.203 1.00 91.75 176 GLU A N 1
ATOM 1312 C CA . GLU A 1 176 ? 1.537 -0.040 7.626 1.00 91.75 176 GLU A CA 1
ATOM 1313 C C . GLU A 1 176 ? 0.187 -0.599 8.099 1.00 91.75 176 GLU A C 1
ATOM 1315 O O . GLU A 1 176 ? 0.132 -1.688 8.670 1.00 91.75 176 GLU A O 1
ATOM 1320 N N . VAL A 1 177 ? -0.911 0.092 7.785 1.00 86.38 177 VAL A N 1
ATOM 1321 C CA . VAL A 1 177 ? -2.267 -0.341 8.155 1.00 86.38 177 VAL A CA 1
ATOM 1322 C C . VAL A 1 177 ? -2.674 -1.613 7.410 1.00 86.38 177 VAL A C 1
ATOM 1324 O O . VAL A 1 177 ? -3.275 -2.510 8.003 1.00 86.38 177 VAL A O 1
ATOM 1327 N N . SER A 1 178 ? -2.287 -1.763 6.141 1.00 87.69 178 SER A N 1
ATOM 1328 C CA . SER A 1 178 ? -2.549 -2.991 5.382 1.00 87.69 178 SER A CA 1
ATOM 1329 C C . SER A 1 178 ? -1.857 -4.222 5.990 1.00 87.69 178 SER A C 1
ATOM 1331 O O . SER A 1 178 ? -2.392 -5.326 5.902 1.00 87.69 178 SER A O 1
ATOM 1333 N N . LYS A 1 179 ? -0.721 -4.069 6.687 1.00 84.69 179 LYS A N 1
ATOM 1334 C CA . LYS A 1 179 ? -0.097 -5.187 7.423 1.00 84.69 179 LYS A CA 1
ATOM 1335 C C . LYS A 1 179 ? -0.987 -5.694 8.558 1.00 84.69 179 LYS A C 1
ATOM 1337 O O . LYS A 1 179 ? -0.997 -6.889 8.828 1.00 84.69 179 LYS A O 1
ATOM 1342 N N . ALA A 1 180 ? -1.741 -4.801 9.199 1.00 76.69 180 ALA A N 1
ATOM 1343 C CA . ALA A 1 180 ? -2.648 -5.143 10.293 1.00 76.69 180 ALA A CA 1
ATOM 1344 C C . ALA A 1 180 ? -4.016 -5.662 9.809 1.00 76.69 180 ALA A C 1
ATOM 1346 O O . ALA A 1 180 ? -4.662 -6.446 10.511 1.00 76.69 180 ALA A O 1
ATOM 1347 N N . ILE A 1 181 ? -4.461 -5.238 8.618 1.00 76.62 181 ILE A N 1
ATOM 1348 C CA . ILE A 1 181 ? -5.789 -5.551 8.069 1.00 76.62 181 ILE A CA 1
ATOM 1349 C C . ILE A 1 181 ? -5.659 -6.387 6.795 1.00 76.62 181 ILE A C 1
ATOM 1351 O O . ILE A 1 181 ? -5.443 -5.861 5.704 1.00 76.62 181 ILE A O 1
ATOM 1355 N N . TYR A 1 182 ? -5.854 -7.701 6.929 1.00 73.31 182 TYR A N 1
ATOM 1356 C CA . TYR A 1 182 ? -5.649 -8.671 5.848 1.00 73.31 182 TYR A CA 1
ATOM 1357 C C . TYR A 1 182 ? -6.573 -8.482 4.630 1.00 73.31 182 TYR A C 1
ATOM 1359 O O . TYR A 1 182 ? -6.213 -8.856 3.521 1.00 73.31 182 TYR A O 1
ATOM 1367 N N . THR A 1 183 ? -7.756 -7.885 4.782 1.00 76.56 183 THR A N 1
ATOM 1368 C CA . THR A 1 183 ? -8.695 -7.705 3.656 1.00 76.56 183 THR A CA 1
ATOM 1369 C C . THR A 1 183 ? -8.331 -6.561 2.717 1.00 76.56 183 THR A C 1
ATOM 1371 O O . THR A 1 183 ? -8.820 -6.526 1.585 1.00 76.56 183 THR A O 1
ATOM 1374 N N . VAL A 1 184 ? -7.471 -5.636 3.159 1.00 86.25 184 VAL A N 1
ATOM 1375 C CA . VAL A 1 184 ? -7.026 -4.510 2.336 1.00 86.25 184 VAL A CA 1
ATOM 1376 C C . VAL A 1 184 ? -6.140 -5.048 1.225 1.00 86.25 184 VAL A C 1
ATOM 1378 O O . VAL A 1 184 ? -5.071 -5.590 1.491 1.00 86.25 184 VAL A O 1
ATOM 1381 N N . HIS A 1 185 ? -6.561 -4.871 -0.018 1.00 90.56 185 HIS A N 1
ATOM 1382 C CA . HIS A 1 185 ? -5.795 -5.275 -1.196 1.00 90.56 185 HIS A CA 1
ATOM 1383 C C . HIS A 1 185 ? -5.669 -4.153 -2.226 1.00 90.56 185 HIS A C 1
ATOM 1385 O O . HIS A 1 185 ? -4.994 -4.334 -3.232 1.00 90.56 185 HIS A O 1
ATOM 1391 N N . THR A 1 186 ? -6.276 -2.991 -1.973 1.00 95.94 186 THR A N 1
ATOM 1392 C CA . THR A 1 186 ? -6.180 -1.805 -2.824 1.00 95.94 186 THR A CA 1
ATOM 1393 C C . THR A 1 186 ? -5.773 -0.587 -1.997 1.00 95.94 186 THR A C 1
ATOM 1395 O O . THR A 1 186 ? -6.289 -0.357 -0.904 1.00 95.94 186 THR A O 1
ATOM 1398 N N . ILE A 1 187 ? -4.866 0.219 -2.534 1.00 97.94 187 ILE A N 1
ATOM 1399 C CA . ILE A 1 187 ? -4.534 1.558 -2.058 1.00 97.94 187 ILE A CA 1
ATOM 1400 C C . ILE A 1 187 ? -4.858 2.516 -3.200 1.00 97.94 187 ILE A C 1
ATOM 1402 O O . ILE A 1 187 ? -4.249 2.455 -4.266 1.00 97.94 187 ILE A O 1
ATOM 1406 N N . ASP A 1 188 ? -5.853 3.362 -2.986 1.00 98.19 188 ASP A N 1
ATOM 1407 C CA . ASP A 1 188 ? -6.305 4.380 -3.920 1.00 98.19 188 ASP A CA 1
ATOM 1408 C C . ASP A 1 188 ? -5.529 5.679 -3.671 1.00 98.19 188 ASP A C 1
ATOM 1410 O O . ASP A 1 188 ? -5.656 6.300 -2.613 1.00 98.19 188 ASP A O 1
ATOM 1414 N N . CYS A 1 189 ? -4.750 6.103 -4.662 1.00 98.38 189 CYS A N 1
ATOM 1415 C CA . CYS A 1 189 ? -3.872 7.269 -4.599 1.00 98.38 189 CYS A CA 1
ATOM 1416 C C . CYS A 1 189 ? -4.368 8.444 -5.458 1.00 98.38 189 CYS A C 1
ATOM 1418 O O . CYS A 1 189 ? -3.564 9.295 -5.834 1.00 98.38 189 CYS A O 1
ATOM 1420 N N . GLU A 1 190 ? -5.652 8.499 -5.821 1.00 97.88 190 GLU A N 1
ATOM 1421 C CA . GLU A 1 190 ? -6.194 9.562 -6.681 1.00 97.88 190 GLU A CA 1
ATOM 1422 C C . GLU A 1 190 ? -5.780 10.967 -6.210 1.00 97.88 190 GLU A C 1
ATOM 1424 O O . GLU A 1 190 ? -5.942 11.328 -5.046 1.00 97.88 190 GLU A O 1
ATOM 1429 N N . GLY A 1 191 ? -5.243 11.780 -7.118 1.00 96.19 191 GLY A N 1
ATOM 1430 C CA . GLY A 1 191 ? -4.833 13.155 -6.831 1.00 96.19 191 GLY A CA 1
ATOM 1431 C C . GLY A 1 191 ? -3.653 13.302 -5.861 1.00 96.19 191 GLY A C 1
ATOM 1432 O O . GLY A 1 191 ? -3.313 14.431 -5.504 1.00 96.19 191 GLY A O 1
ATOM 1433 N N . LEU A 1 192 ? -3.013 12.209 -5.431 1.00 97.81 192 LEU A N 1
ATOM 1434 C CA . LEU A 1 192 ? -1.772 12.261 -4.659 1.00 97.81 192 LEU A CA 1
ATOM 1435 C C . LEU A 1 192 ? -0.639 12.839 -5.520 1.00 97.81 192 LEU A C 1
ATOM 1437 O O . LEU A 1 192 ? -0.454 12.446 -6.666 1.00 97.81 192 LEU A O 1
ATOM 1441 N N . SER A 1 193 ? 0.144 13.748 -4.954 1.00 96.31 193 SER A N 1
ATOM 1442 C CA . SER A 1 193 ? 1.337 14.358 -5.533 1.00 96.31 193 SER A CA 1
ATOM 1443 C C . SER A 1 193 ? 2.425 14.398 -4.466 1.00 96.31 193 SER A C 1
ATOM 1445 O O . SER A 1 193 ? 2.446 15.288 -3.620 1.00 96.31 193 SER A O 1
ATOM 1447 N N . THR A 1 194 ? 3.351 13.448 -4.524 1.00 94.25 194 THR A N 1
ATOM 1448 C CA . THR A 1 194 ? 4.510 13.383 -3.622 1.00 94.25 194 THR A CA 1
ATOM 1449 C C . THR A 1 194 ? 5.808 13.340 -4.423 1.00 94.25 194 THR A C 1
ATOM 1451 O O . THR A 1 194 ? 5.808 13.029 -5.611 1.00 94.25 194 THR A O 1
ATOM 1454 N N . GLN A 1 195 ? 6.931 13.658 -3.785 1.00 92.00 195 GLN A N 1
ATOM 1455 C CA . GLN A 1 195 ? 8.250 13.517 -4.405 1.00 92.00 195 GLN A CA 1
ATOM 1456 C C . GLN A 1 195 ? 8.834 12.115 -4.219 1.00 92.00 195 GLN A C 1
ATOM 1458 O O . GLN A 1 195 ? 9.635 11.666 -5.035 1.00 92.00 195 GLN A O 1
ATOM 1463 N N . LEU A 1 196 ? 8.455 11.432 -3.138 1.00 92.50 196 LEU A N 1
ATOM 1464 C CA . LEU A 1 196 ? 9.022 10.158 -2.716 1.00 92.50 196 LEU A CA 1
ATOM 1465 C C . LEU A 1 196 ? 7.925 9.299 -2.086 1.00 92.50 196 LEU A C 1
ATOM 1467 O O . LEU A 1 196 ? 7.094 9.809 -1.335 1.00 92.50 196 LEU A O 1
ATOM 1471 N N . ALA A 1 197 ? 7.967 8.001 -2.372 1.00 95.50 197 ALA A N 1
ATOM 1472 C CA . ALA A 1 197 ? 7.242 6.987 -1.621 1.00 95.50 197 ALA A CA 1
ATOM 1473 C C . ALA A 1 197 ? 8.105 5.724 -1.497 1.00 95.50 197 ALA A C 1
ATOM 1475 O O . ALA A 1 197 ? 8.628 5.221 -2.495 1.00 95.50 197 ALA A O 1
ATOM 1476 N N . THR A 1 198 ? 8.263 5.208 -0.279 1.00 96.25 198 THR A N 1
ATOM 1477 C CA . THR A 1 198 ? 9.024 3.987 0.018 1.00 96.25 198 THR A CA 1
ATOM 1478 C C . THR A 1 198 ? 8.128 2.933 0.648 1.00 96.25 198 THR A C 1
ATOM 1480 O O . THR A 1 198 ? 7.751 3.009 1.810 1.00 96.25 198 THR A O 1
ATOM 1483 N N . ILE A 1 199 ? 7.836 1.890 -0.111 1.00 96.31 199 ILE A N 1
ATOM 1484 C CA . ILE A 1 199 ? 6.937 0.813 0.278 1.00 96.31 199 ILE A CA 1
ATOM 1485 C C . ILE A 1 199 ? 7.761 -0.408 0.693 1.00 96.31 199 ILE A C 1
ATOM 1487 O O . ILE A 1 199 ? 8.429 -1.029 -0.133 1.00 96.31 199 ILE A O 1
ATOM 1491 N N . ASP A 1 200 ? 7.688 -0.777 1.971 1.00 96.62 200 ASP A N 1
ATOM 1492 C CA . ASP A 1 200 ? 8.238 -2.036 2.485 1.00 96.62 200 ASP A CA 1
ATOM 1493 C C . ASP A 1 200 ? 7.107 -3.033 2.754 1.00 96.62 200 ASP A C 1
ATOM 1495 O O . ASP A 1 200 ? 6.329 -2.873 3.702 1.00 96.62 200 ASP A O 1
ATOM 1499 N N . LEU A 1 201 ? 7.036 -4.079 1.932 1.00 94.88 201 LEU A N 1
ATOM 1500 C CA . LEU A 1 201 ? 5.980 -5.095 1.971 1.00 94.88 201 LEU A CA 1
ATOM 1501 C C . LEU A 1 201 ? 6.323 -6.285 2.868 1.00 94.88 201 LEU A C 1
ATOM 1503 O O . LEU A 1 201 ? 5.576 -7.264 2.903 1.00 94.88 201 LEU A O 1
ATOM 1507 N N . LYS A 1 202 ? 7.404 -6.202 3.655 1.00 92.56 202 LYS A N 1
ATOM 1508 C CA . LYS A 1 202 ? 7.720 -7.230 4.646 1.00 92.56 202 LYS A CA 1
ATOM 1509 C C . LYS A 1 202 ? 6.518 -7.476 5.566 1.00 92.56 202 LYS A C 1
ATOM 1511 O O . LYS A 1 202 ? 6.036 -6.554 6.230 1.00 92.56 202 LYS A O 1
ATOM 1516 N N . GLY A 1 203 ? 6.078 -8.734 5.619 1.00 82.62 203 GLY A N 1
ATOM 1517 C CA . GLY A 1 203 ? 4.932 -9.184 6.414 1.00 82.62 203 GLY A CA 1
ATOM 1518 C C . GLY A 1 203 ? 3.585 -9.161 5.684 1.00 82.62 203 GLY A C 1
ATOM 1519 O O . GLY A 1 203 ? 2.593 -9.540 6.291 1.00 82.62 203 GLY A O 1
ATOM 1520 N N . ILE A 1 204 ? 3.537 -8.750 4.411 1.00 86.12 204 ILE A N 1
ATOM 1521 C CA . ILE A 1 204 ? 2.332 -8.841 3.578 1.00 86.12 204 ILE A CA 1
ATOM 1522 C C . ILE A 1 204 ? 2.418 -10.100 2.711 1.00 86.12 204 ILE A C 1
ATOM 1524 O O . ILE A 1 204 ? 3.254 -10.231 1.816 1.00 86.12 204 ILE A O 1
ATOM 1528 N N . ASP A 1 205 ? 1.529 -11.042 2.991 1.00 84.25 205 ASP A N 1
ATOM 1529 C CA . ASP A 1 205 ? 1.456 -12.387 2.419 1.00 84.25 205 ASP A CA 1
ATOM 1530 C C . ASP A 1 205 ? 0.361 -12.529 1.340 1.00 84.25 205 ASP A C 1
ATOM 1532 O O . ASP A 1 205 ? -0.063 -13.633 1.011 1.00 84.25 205 ASP A O 1
ATOM 1536 N N . ARG A 1 206 ? -0.069 -11.407 0.754 1.00 89.62 206 ARG A N 1
ATOM 1537 C CA . ARG A 1 206 ? -1.108 -11.334 -0.282 1.00 89.62 206 ARG A CA 1
ATOM 1538 C C . ARG A 1 206 ? -0.768 -10.309 -1.363 1.00 89.62 206 ARG A C 1
ATOM 1540 O O . ARG A 1 206 ? 0.170 -9.527 -1.216 1.00 89.62 206 ARG A O 1
ATOM 1547 N N . GLU A 1 207 ? -1.550 -10.306 -2.437 1.00 92.44 207 GLU A N 1
ATOM 1548 C CA . GLU A 1 207 ? -1.460 -9.302 -3.499 1.00 92.44 207 GLU A CA 1
ATOM 1549 C C . GLU A 1 207 ? -1.950 -7.928 -3.016 1.00 92.44 207 GLU A C 1
ATOM 1551 O O . GLU A 1 207 ? -2.975 -7.827 -2.340 1.00 92.44 207 GLU A O 1
ATOM 1556 N N . ILE A 1 208 ? -1.222 -6.871 -3.387 1.00 95.50 208 ILE A N 1
ATOM 1557 C CA . ILE A 1 208 ? -1.603 -5.475 -3.139 1.00 95.50 208 ILE A CA 1
ATOM 1558 C C . ILE A 1 208 ? -1.608 -4.716 -4.466 1.00 95.50 208 ILE A C 1
ATOM 1560 O O . ILE A 1 208 ? -0.649 -4.770 -5.240 1.00 95.50 208 ILE A O 1
ATOM 1564 N N . MET A 1 209 ? -2.681 -3.975 -4.714 1.00 97.75 209 MET A N 1
ATOM 1565 C CA . MET A 1 209 ? -2.806 -2.998 -5.786 1.00 97.75 209 MET A CA 1
ATOM 1566 C C . MET A 1 209 ? -2.625 -1.589 -5.229 1.00 97.75 209 MET A C 1
ATOM 1568 O O . MET A 1 209 ? -3.246 -1.220 -4.239 1.00 97.75 209 MET A O 1
ATOM 1572 N N . ILE A 1 210 ? -1.809 -0.786 -5.897 1.00 98.19 210 ILE A N 1
ATOM 1573 C CA . ILE A 1 210 ? -1.653 0.646 -5.663 1.00 98.19 210 ILE A CA 1
ATOM 1574 C C . ILE A 1 210 ? -2.111 1.329 -6.949 1.00 98.19 210 ILE A C 1
ATOM 1576 O O . ILE A 1 210 ? -1.473 1.193 -7.995 1.00 98.19 210 ILE A O 1
ATOM 1580 N N . ASP A 1 211 ? -3.260 1.991 -6.886 1.00 98.38 211 ASP A N 1
ATOM 1581 C CA . ASP A 1 211 ? -3.966 2.537 -8.044 1.00 98.38 211 ASP A CA 1
ATOM 1582 C C . ASP A 1 211 ? -3.926 4.065 -8.014 1.00 98.38 211 ASP A C 1
ATOM 1584 O O . ASP A 1 211 ? -4.489 4.708 -7.130 1.00 98.38 211 ASP A O 1
ATOM 1588 N N . GLY A 1 212 ? -3.255 4.650 -9.001 1.00 97.69 212 GLY A N 1
ATOM 1589 C CA . GLY A 1 212 ? -3.114 6.091 -9.152 1.00 97.69 212 GLY A CA 1
ATOM 1590 C C . GLY A 1 212 ? -4.330 6.787 -9.764 1.00 97.69 212 GLY A C 1
ATOM 1591 O O . GLY A 1 212 ? -4.324 8.014 -9.864 1.00 97.69 212 GLY A O 1
ATOM 1592 N N . LYS A 1 213 ? -5.356 6.043 -10.210 1.00 97.31 213 LYS A N 1
ATOM 1593 C CA . LYS A 1 213 ? -6.586 6.592 -10.825 1.00 97.31 213 LYS A CA 1
ATOM 1594 C C . LYS A 1 213 ? -6.339 7.590 -11.966 1.00 97.31 213 LYS A C 1
ATOM 1596 O O . LYS A 1 213 ? -7.129 8.497 -12.200 1.00 97.31 213 LYS A O 1
ATOM 1601 N N . ASN A 1 214 ? -5.237 7.423 -12.691 1.00 97.31 214 ASN A N 1
ATOM 1602 C CA . ASN A 1 214 ? -4.728 8.292 -13.758 1.00 97.31 214 ASN A CA 1
ATOM 1603 C C . ASN A 1 214 ? -4.394 9.729 -13.328 1.00 97.31 214 ASN A C 1
ATOM 1605 O O . ASN A 1 214 ? -4.164 10.578 -14.187 1.00 97.31 214 ASN A O 1
ATOM 1609 N N . THR A 1 215 ? -4.353 10.015 -12.026 1.00 97.44 215 THR A N 1
ATOM 1610 C CA . THR A 1 215 ? -4.142 11.368 -11.486 1.00 97.44 215 THR A CA 1
ATOM 1611 C C . THR A 1 215 ? -2.979 11.441 -10.503 1.00 97.44 215 THR A C 1
ATOM 1613 O O . THR A 1 215 ? -2.400 12.511 -10.344 1.00 97.44 215 THR A O 1
ATOM 1616 N N . ALA A 1 216 ? -2.602 10.321 -9.881 1.00 97.75 216 ALA A N 1
ATOM 1617 C CA . ALA A 1 216 ? -1.495 10.270 -8.938 1.00 97.75 216 ALA A CA 1
ATOM 1618 C C . ALA A 1 216 ? -0.145 10.528 -9.617 1.00 97.75 216 ALA A C 1
ATOM 1620 O O . ALA A 1 216 ? 0.167 9.959 -10.671 1.00 97.75 216 ALA A O 1
ATOM 1621 N N . VAL A 1 217 ? 0.674 11.347 -8.965 1.00 95.69 217 VAL A N 1
ATOM 1622 C CA . VAL A 1 217 ? 2.002 11.756 -9.404 1.00 95.69 217 VAL A CA 1
ATOM 1623 C C . VAL A 1 217 ? 3.009 11.498 -8.286 1.00 95.69 217 VAL A C 1
ATOM 1625 O O . VAL A 1 217 ? 2.851 11.956 -7.156 1.00 95.69 217 VAL A O 1
ATOM 1628 N N . ILE A 1 218 ? 4.078 10.779 -8.615 1.00 94.25 218 ILE A N 1
ATOM 1629 C CA . ILE A 1 218 ? 5.276 10.682 -7.780 1.00 94.25 218 ILE A CA 1
ATOM 1630 C C . ILE A 1 218 ? 6.402 11.344 -8.575 1.00 94.25 218 ILE A C 1
ATOM 1632 O O . ILE A 1 218 ? 7.036 10.681 -9.391 1.00 94.25 218 ILE A O 1
ATOM 1636 N N . ASP A 1 219 ? 6.583 12.659 -8.429 1.00 88.88 219 ASP A N 1
ATOM 1637 C CA . ASP A 1 219 ? 7.547 13.455 -9.210 1.00 88.88 219 ASP A CA 1
ATOM 1638 C C . ASP A 1 219 ? 8.704 13.898 -8.313 1.00 88.88 219 ASP A C 1
ATOM 1640 O O . ASP A 1 219 ? 8.584 14.839 -7.528 1.00 88.88 219 ASP A O 1
ATOM 1644 N N . GLY A 1 220 ? 9.830 13.194 -8.420 1.00 78.50 220 GLY A N 1
ATOM 1645 C CA . GLY A 1 220 ? 11.074 13.547 -7.746 1.00 78.50 220 GLY A CA 1
ATOM 1646 C C . GLY A 1 220 ? 11.584 14.948 -8.110 1.00 78.50 220 GLY A C 1
ATOM 1647 O O . GLY A 1 220 ? 11.149 15.579 -9.075 1.00 78.50 220 GLY A O 1
ATOM 1648 N N . SER A 1 221 ? 12.525 15.456 -7.315 1.00 74.69 221 SER A N 1
ATOM 1649 C CA . SER A 1 221 ? 13.169 16.747 -7.568 1.00 74.69 221 SER A CA 1
ATOM 1650 C C . SER A 1 221 ? 14.347 16.608 -8.534 1.00 74.69 221 SER A C 1
ATOM 1652 O O . SER A 1 221 ? 15.001 15.573 -8.589 1.00 74.69 221 SER A O 1
ATOM 1654 N N . SER A 1 222 ? 14.707 17.705 -9.206 1.00 70.38 222 SER A N 1
ATOM 1655 C CA . SER A 1 222 ? 15.882 17.778 -10.093 1.00 70.38 222 SER A CA 1
ATOM 1656 C C . SER A 1 222 ? 17.227 17.530 -9.405 1.00 70.38 222 SER A C 1
ATOM 1658 O O . SER A 1 222 ? 18.241 17.372 -10.079 1.00 70.38 222 SER A O 1
ATOM 1660 N N . SER A 1 223 ? 17.239 17.541 -8.073 1.00 67.56 223 SER A N 1
ATOM 1661 C CA . SER A 1 223 ? 18.419 17.434 -7.217 1.00 67.56 223 SER A CA 1
ATOM 1662 C C . SER A 1 223 ? 18.562 16.086 -6.508 1.00 67.56 223 SER A C 1
ATOM 1664 O O . SER A 1 223 ? 19.542 15.903 -5.788 1.00 67.56 223 SER A O 1
ATOM 1666 N N . GLY A 1 224 ? 17.601 15.167 -6.644 1.00 65.94 224 GLY A N 1
ATOM 1667 C CA . GLY A 1 224 ? 17.561 13.954 -5.830 1.00 65.94 224 GLY A CA 1
ATOM 1668 C C . GLY A 1 224 ? 17.070 12.730 -6.584 1.00 65.94 224 GLY A C 1
ATOM 1669 O O . GLY A 1 224 ? 16.251 12.827 -7.493 1.00 65.94 224 GLY A O 1
ATOM 1670 N N . ASN A 1 225 ? 17.525 11.556 -6.141 1.00 73.62 225 ASN A N 1
ATOM 1671 C CA . ASN A 1 225 ? 17.137 10.276 -6.726 1.00 73.62 225 ASN A CA 1
ATOM 1672 C C . ASN A 1 225 ? 15.754 9.801 -6.240 1.00 73.62 225 ASN A C 1
ATOM 1674 O O . ASN A 1 225 ? 15.581 8.651 -5.839 1.00 73.62 225 ASN A O 1
ATOM 1678 N N . ASN A 1 226 ? 14.765 10.692 -6.249 1.00 85.00 226 ASN A N 1
ATOM 1679 C CA . ASN A 1 226 ? 13.465 10.452 -5.630 1.00 85.00 226 ASN A CA 1
ATOM 1680 C C . ASN A 1 226 ? 12.469 9.820 -6.618 1.00 85.00 226 ASN A C 1
ATOM 1682 O O . ASN A 1 226 ? 12.545 10.018 -7.836 1.00 85.00 226 ASN A O 1
ATOM 1686 N N . GLY A 1 227 ? 11.535 9.037 -6.084 1.00 91.81 227 GLY A N 1
ATOM 1687 C CA . GLY A 1 227 ? 10.532 8.318 -6.859 1.00 91.81 227 GLY A CA 1
ATOM 1688 C C . GLY A 1 227 ? 9.783 7.298 -6.008 1.00 91.81 227 GLY A C 1
ATOM 1689 O O . GLY A 1 227 ? 9.611 7.481 -4.804 1.00 91.81 227 GLY A O 1
ATOM 1690 N N . LEU A 1 228 ? 9.348 6.211 -6.634 1.00 95.12 228 LEU A N 1
ATOM 1691 C CA . LEU A 1 228 ? 8.711 5.079 -5.977 1.00 95.12 228 LEU A CA 1
ATOM 1692 C C . LEU A 1 228 ? 9.743 3.978 -5.711 1.00 95.12 228 LEU A C 1
ATOM 1694 O O . LEU A 1 228 ? 10.297 3.409 -6.651 1.00 95.12 228 LEU A O 1
ATOM 1698 N N . SER A 1 229 ? 9.971 3.633 -4.444 1.00 96.38 229 SER A N 1
ATOM 1699 C CA . SER A 1 229 ? 10.755 2.457 -4.058 1.00 96.38 229 SER A CA 1
ATOM 1700 C C . SER A 1 229 ? 9.840 1.381 -3.484 1.00 96.38 229 SER A C 1
ATOM 1702 O O . SER A 1 229 ? 9.054 1.667 -2.588 1.00 96.38 229 SER A O 1
ATOM 1704 N N . ILE A 1 230 ? 9.948 0.144 -3.971 1.00 97.88 230 ILE A N 1
ATOM 1705 C CA . ILE A 1 230 ? 9.215 -1.017 -3.447 1.00 97.88 230 ILE A CA 1
ATOM 1706 C C . ILE A 1 230 ? 10.226 -2.081 -3.036 1.00 97.88 230 ILE A C 1
ATOM 1708 O O . ILE A 1 230 ? 11.156 -2.392 -3.788 1.00 97.88 230 ILE A O 1
ATOM 1712 N N . ARG A 1 231 ? 10.067 -2.616 -1.824 1.00 98.00 231 ARG A N 1
ATOM 1713 C CA . ARG A 1 231 ? 11.025 -3.537 -1.212 1.00 98.00 231 ARG A CA 1
ATOM 1714 C C . ARG A 1 231 ? 10.344 -4.725 -0.546 1.00 98.00 231 ARG A C 1
ATOM 1716 O O . ARG A 1 231 ? 9.246 -4.596 -0.003 1.00 98.00 231 ARG A O 1
ATOM 1723 N N . ASN A 1 232 ? 11.056 -5.852 -0.525 1.00 96.81 232 ASN A N 1
ATOM 1724 C CA . ASN A 1 232 ? 10.745 -7.043 0.275 1.00 96.81 232 ASN A CA 1
ATOM 1725 C C . ASN A 1 232 ? 9.340 -7.621 0.030 1.00 96.81 232 ASN A C 1
ATOM 1727 O O . ASN A 1 232 ? 8.639 -7.981 0.979 1.00 96.81 232 ASN A O 1
ATOM 1731 N N . SER A 1 233 ? 8.917 -7.703 -1.232 1.00 95.00 233 SER A N 1
ATOM 1732 C CA . SER A 1 233 ? 7.646 -8.343 -1.576 1.00 95.00 233 SER A CA 1
ATOM 1733 C C . SER A 1 233 ? 7.842 -9.814 -1.911 1.00 95.00 233 SER A C 1
ATOM 1735 O O . SER A 1 233 ? 8.528 -10.141 -2.876 1.00 95.00 233 SER A O 1
ATOM 1737 N N . ASN A 1 234 ? 7.159 -10.700 -1.191 1.00 91.38 234 ASN A N 1
ATOM 1738 C CA . ASN A 1 234 ? 7.068 -12.115 -1.568 1.00 91.38 234 ASN A CA 1
ATOM 1739 C C . ASN A 1 234 ? 5.910 -12.389 -2.546 1.00 91.38 234 ASN A C 1
ATOM 1741 O O . ASN A 1 234 ? 5.857 -13.453 -3.162 1.00 91.38 234 ASN A O 1
ATOM 1745 N N . ASN A 1 235 ? 5.006 -11.423 -2.725 1.00 92.19 235 ASN A N 1
ATOM 1746 C CA . ASN A 1 235 ? 3.798 -11.544 -3.538 1.00 92.19 235 ASN A CA 1
ATOM 1747 C C . ASN A 1 235 ? 3.800 -10.570 -4.718 1.00 92.19 235 ASN A C 1
ATOM 1749 O O . ASN A 1 235 ? 4.690 -9.724 -4.855 1.00 92.19 235 ASN A O 1
ATOM 1753 N N . VAL A 1 236 ? 2.789 -10.708 -5.576 1.00 93.38 236 VAL A N 1
ATOM 1754 C CA . VAL A 1 236 ? 2.553 -9.782 -6.684 1.00 93.38 236 VAL A CA 1
ATOM 1755 C C . VAL A 1 236 ? 2.131 -8.420 -6.135 1.00 93.38 236 VAL A C 1
ATOM 1757 O O . VAL A 1 236 ? 1.257 -8.326 -5.275 1.00 93.38 236 VAL A O 1
ATOM 1760 N N . VAL A 1 237 ? 2.736 -7.360 -6.662 1.00 96.94 237 VAL A N 1
ATOM 1761 C CA . VAL A 1 237 ? 2.337 -5.969 -6.406 1.00 96.94 237 VAL A CA 1
ATOM 1762 C C . VAL A 1 237 ? 1.900 -5.349 -7.719 1.00 96.94 237 VAL A C 1
ATOM 1764 O O . VAL A 1 237 ? 2.646 -5.430 -8.694 1.00 96.94 237 VAL A O 1
ATOM 1767 N N . ASN A 1 238 ? 0.732 -4.715 -7.763 1.00 98.06 238 ASN A N 1
ATOM 1768 C CA . ASN A 1 238 ? 0.267 -4.007 -8.955 1.00 98.06 238 ASN A CA 1
ATOM 1769 C C . ASN A 1 238 ? 0.375 -2.498 -8.752 1.00 98.06 238 ASN A C 1
ATOM 1771 O O . ASN A 1 238 ? -0.175 -1.971 -7.791 1.00 98.06 238 ASN A O 1
ATOM 1775 N N . ILE A 1 239 ? 1.043 -1.811 -9.672 1.00 97.88 239 ILE A N 1
ATOM 1776 C CA . ILE A 1 239 ? 1.137 -0.353 -9.751 1.00 97.88 239 ILE A CA 1
ATOM 1777 C C . ILE A 1 239 ? 0.366 0.090 -10.990 1.00 97.88 239 ILE A C 1
ATOM 1779 O O . ILE A 1 239 ? 0.847 -0.056 -12.117 1.00 97.88 239 ILE A O 1
ATOM 1783 N N . ASN A 1 240 ? -0.841 0.604 -10.785 1.00 97.56 240 ASN A N 1
ATOM 1784 C CA . ASN A 1 240 ? -1.790 0.835 -11.866 1.00 97.56 240 ASN A CA 1
ATOM 1785 C C . ASN A 1 240 ? -2.082 2.319 -12.043 1.00 97.56 240 ASN A C 1
ATOM 1787 O O . ASN A 1 240 ? -2.224 3.045 -11.063 1.00 97.56 240 ASN A O 1
ATOM 1791 N N . ASN A 1 241 ? -2.251 2.744 -13.296 1.00 97.62 241 ASN A N 1
ATOM 1792 C CA . ASN A 1 241 ? -2.855 4.030 -13.645 1.00 97.62 241 ASN A CA 1
ATOM 1793 C C . ASN A 1 241 ? -2.183 5.236 -12.967 1.00 97.62 241 ASN A C 1
ATOM 1795 O O . ASN A 1 241 ? -2.867 6.155 -12.525 1.00 97.62 241 ASN A O 1
ATOM 1799 N N . PHE A 1 242 ? -0.860 5.262 -12.817 1.00 97.56 242 PHE A N 1
ATOM 1800 C CA . PHE A 1 242 ? -0.198 6.477 -12.339 1.00 97.56 242 PHE A CA 1
ATOM 1801 C C . PHE A 1 242 ? -0.024 7.465 -13.493 1.00 97.56 242 PHE A C 1
ATOM 1803 O O . PHE A 1 242 ? 0.464 7.105 -14.570 1.00 97.56 242 PHE A O 1
ATOM 1810 N N . ALA A 1 243 ? -0.381 8.730 -13.252 1.00 95.81 243 ALA A N 1
ATOM 1811 C CA . ALA A 1 243 ? -0.200 9.799 -14.230 1.00 95.81 243 ALA A CA 1
ATOM 1812 C C . ALA A 1 243 ? 1.284 10.014 -14.542 1.00 95.81 243 ALA A C 1
ATOM 1814 O O . ALA A 1 243 ? 1.641 10.252 -15.697 1.00 95.81 243 ALA A O 1
ATOM 1815 N N . LYS A 1 244 ? 2.135 9.924 -13.511 1.00 93.94 244 LYS A N 1
ATOM 1816 C CA . LYS A 1 244 ? 3.595 9.955 -13.627 1.00 93.94 244 LYS A CA 1
ATOM 1817 C C . LYS A 1 244 ? 4.264 9.332 -12.398 1.00 93.94 244 LYS A C 1
ATOM 1819 O O . LYS A 1 244 ? 3.879 9.628 -11.270 1.00 93.94 244 LYS A O 1
ATOM 1824 N N . ILE A 1 245 ? 5.317 8.551 -12.615 1.00 94.31 245 ILE A N 1
ATOM 1825 C CA . ILE A 1 245 ? 6.298 8.159 -11.595 1.00 94.31 245 ILE A CA 1
ATOM 1826 C C . ILE A 1 245 ? 7.693 8.535 -12.105 1.00 94.31 245 ILE A C 1
ATOM 1828 O O . ILE A 1 245 ? 8.105 8.087 -13.173 1.00 94.31 245 ILE A O 1
ATOM 1832 N N . SER A 1 246 ? 8.438 9.357 -11.369 1.00 90.62 246 SER A N 1
ATOM 1833 C CA . SER A 1 246 ? 9.731 9.868 -11.837 1.00 90.62 246 SER A CA 1
ATOM 1834 C C . SER A 1 246 ? 10.797 8.785 -11.941 1.00 90.62 246 SER A C 1
ATOM 1836 O O . SER A 1 246 ? 11.575 8.740 -12.893 1.00 90.62 246 SER A O 1
ATOM 1838 N N . ARG A 1 247 ? 10.807 7.895 -10.949 1.00 90.69 247 ARG A N 1
ATOM 1839 C CA . ARG A 1 247 ? 11.702 6.748 -10.857 1.00 90.69 247 ARG A CA 1
ATOM 1840 C C . ARG A 1 247 ? 10.999 5.581 -10.186 1.00 90.69 247 ARG A C 1
ATOM 1842 O O . ARG A 1 247 ? 10.239 5.789 -9.245 1.00 90.69 247 ARG A O 1
ATOM 1849 N N . LEU A 1 248 ? 11.298 4.367 -10.635 1.00 94.69 248 LEU A N 1
ATOM 1850 C CA . LEU A 1 248 ? 10.909 3.131 -9.964 1.00 94.69 248 LEU A CA 1
ATOM 1851 C C . LEU A 1 248 ? 12.151 2.359 -9.512 1.00 94.69 248 LEU A C 1
ATOM 1853 O O . LEU A 1 248 ? 12.980 1.982 -10.335 1.00 94.69 248 LEU A O 1
ATOM 1857 N N . THR A 1 249 ? 12.247 2.065 -8.221 1.00 95.44 249 THR A N 1
ATOM 1858 C CA . THR A 1 249 ? 13.315 1.230 -7.661 1.00 95.44 249 THR A CA 1
ATOM 1859 C C . THR A 1 249 ? 12.716 -0.002 -6.998 1.00 95.44 249 THR A C 1
ATOM 1861 O O . THR A 1 249 ? 11.947 0.125 -6.044 1.00 95.44 249 THR A O 1
ATOM 1864 N N . LEU A 1 250 ? 13.088 -1.192 -7.467 1.00 97.81 250 LEU A N 1
ATOM 1865 C CA . LEU A 1 250 ? 12.639 -2.471 -6.915 1.00 97.81 250 LEU A CA 1
ATOM 1866 C C . LEU A 1 250 ? 13.804 -3.221 -6.279 1.00 97.81 250 LEU A C 1
ATOM 1868 O O . LEU A 1 250 ? 14.841 -3.396 -6.918 1.00 97.81 250 LEU A O 1
ATOM 1872 N N . VAL A 1 251 ? 13.616 -3.696 -5.047 1.00 97.94 251 VAL A N 1
ATOM 1873 C CA . VAL A 1 251 ? 14.627 -4.480 -4.324 1.00 97.94 251 VAL A CA 1
ATOM 1874 C C . VAL A 1 251 ? 13.976 -5.690 -3.663 1.00 97.94 251 VAL A C 1
ATOM 1876 O O . VAL A 1 251 ? 13.064 -5.533 -2.849 1.00 97.94 251 VAL A O 1
ATOM 1879 N N . ASN A 1 252 ? 14.460 -6.895 -3.969 1.00 97.75 252 ASN A N 1
ATOM 1880 C CA . ASN A 1 252 ? 13.977 -8.153 -3.381 1.00 97.75 252 ASN A CA 1
ATOM 1881 C C . ASN A 1 252 ? 12.446 -8.314 -3.496 1.00 97.75 252 ASN A C 1
ATOM 1883 O O . ASN A 1 252 ? 11.749 -8.523 -2.501 1.00 97.75 252 ASN A O 1
ATOM 1887 N N . CYS A 1 253 ? 11.908 -8.139 -4.702 1.00 97.62 253 CYS A N 1
ATOM 1888 C CA . CYS A 1 253 ? 10.480 -8.251 -4.984 1.00 97.62 253 CYS A CA 1
ATOM 1889 C C . CYS A 1 253 ? 10.216 -9.412 -5.944 1.00 97.62 253 CYS A C 1
ATOM 1891 O O . CYS A 1 253 ? 10.650 -9.367 -7.091 1.00 97.62 253 CYS A O 1
ATOM 1893 N N . ASN A 1 254 ? 9.437 -10.407 -5.517 1.00 94.25 254 ASN A N 1
ATOM 1894 C CA . ASN A 1 254 ? 9.067 -11.562 -6.337 1.00 94.25 254 ASN A CA 1
ATOM 1895 C C . ASN A 1 254 ? 8.522 -11.131 -7.712 1.00 94.25 254 ASN A C 1
ATOM 1897 O O . ASN A 1 254 ? 9.065 -11.499 -8.753 1.00 94.25 254 ASN A O 1
ATOM 1901 N N . GLN A 1 255 ? 7.488 -10.283 -7.721 1.00 96.00 255 GLN A N 1
ATOM 1902 C CA . GLN A 1 255 ? 6.979 -9.684 -8.948 1.00 96.00 255 GLN A CA 1
ATOM 1903 C C . GLN A 1 255 ? 6.256 -8.360 -8.683 1.00 96.00 255 GLN A C 1
ATOM 1905 O O . GLN A 1 255 ? 5.338 -8.291 -7.869 1.00 96.00 255 GLN A O 1
ATOM 1910 N N . VAL A 1 256 ? 6.598 -7.332 -9.454 1.00 98.12 256 VAL A N 1
ATOM 1911 C CA . VAL A 1 256 ? 5.830 -6.090 -9.570 1.00 98.12 256 VAL A CA 1
ATOM 1912 C C . VAL A 1 256 ? 5.271 -5.990 -10.983 1.00 98.12 256 VAL A C 1
ATOM 1914 O O . VAL A 1 256 ? 5.991 -6.186 -11.960 1.00 98.12 256 VAL A O 1
ATOM 1917 N N . LYS A 1 257 ? 3.980 -5.697 -11.107 1.00 98.06 257 LYS A N 1
ATOM 1918 C CA . LYS A 1 257 ? 3.299 -5.417 -12.371 1.00 98.06 257 LYS A CA 1
ATOM 1919 C C . LYS A 1 257 ? 2.986 -3.932 -12.414 1.00 98.06 257 LYS A C 1
ATOM 1921 O O . LYS A 1 257 ? 2.302 -3.441 -11.526 1.00 98.06 257 LYS A O 1
ATOM 1926 N N . SER A 1 258 ? 3.459 -3.219 -13.426 1.00 97.38 258 SER A N 1
ATOM 1927 C CA . SER A 1 258 ? 3.015 -1.857 -13.693 1.00 97.38 258 SER A CA 1
ATOM 1928 C C . SER A 1 258 ? 2.166 -1.828 -14.953 1.00 97.38 258 SER A C 1
ATOM 1930 O O . SER A 1 258 ? 2.573 -2.359 -15.989 1.00 97.38 258 SER A O 1
ATOM 1932 N N . ILE A 1 259 ? 0.969 -1.255 -14.835 1.00 96.62 259 ILE A N 1
ATOM 1933 C CA . ILE A 1 259 ? -0.027 -1.215 -15.905 1.00 96.62 259 ILE A CA 1
ATOM 1934 C C . ILE A 1 259 ? -0.456 0.229 -16.135 1.00 96.62 259 ILE A C 1
ATOM 1936 O O . ILE A 1 259 ? -0.751 0.943 -15.171 1.00 96.62 259 ILE A O 1
ATOM 1940 N N . ASN A 1 260 ? -0.507 0.650 -17.403 1.00 95.62 260 ASN A N 1
ATOM 1941 C CA . ASN A 1 260 ? -1.010 1.968 -17.805 1.00 95.62 260 ASN A CA 1
ATOM 1942 C C . ASN A 1 260 ? -0.377 3.108 -16.981 1.00 95.62 260 ASN A C 1
ATOM 1944 O O . ASN A 1 260 ? -1.051 3.968 -16.421 1.00 95.62 260 ASN A O 1
ATOM 1948 N N . THR A 1 261 ? 0.944 3.051 -16.815 1.00 96.06 261 THR A N 1
ATOM 1949 C CA . THR A 1 261 ? 1.697 4.007 -15.998 1.00 96.06 261 THR A CA 1
ATOM 1950 C C . THR A 1 261 ? 2.762 4.685 -16.838 1.00 96.06 261 THR A C 1
ATOM 1952 O O . THR A 1 261 ? 3.482 4.032 -17.604 1.00 96.06 261 THR A O 1
ATOM 1955 N N . LYS A 1 262 ? 2.870 6.006 -16.679 1.00 93.69 262 LYS A N 1
ATOM 1956 C CA . LYS A 1 262 ? 3.931 6.800 -17.296 1.00 93.69 262 LYS A CA 1
ATOM 1957 C C . LYS A 1 262 ? 5.084 6.969 -16.321 1.00 93.69 262 LYS A C 1
ATOM 1959 O O . LYS A 1 262 ? 4.892 7.340 -15.166 1.00 93.69 262 LYS A O 1
ATOM 1964 N N . PHE A 1 263 ? 6.284 6.756 -16.821 1.00 92.38 263 PHE A N 1
ATOM 1965 C CA . PHE A 1 263 ? 7.529 6.940 -16.105 1.00 92.38 263 PHE A CA 1
ATOM 1966 C C . PHE A 1 263 ? 8.359 8.012 -16.802 1.00 92.38 263 PHE A C 1
ATOM 1968 O O . PHE A 1 263 ? 8.379 8.078 -18.034 1.00 92.38 263 PHE A O 1
ATOM 1975 N N . GLY A 1 264 ? 9.045 8.859 -16.038 1.00 83.12 264 GLY A N 1
ATOM 1976 C CA . GLY A 1 264 ? 9.857 9.909 -16.645 1.00 83.12 264 GLY A CA 1
ATOM 1977 C C . GLY A 1 264 ? 10.863 10.534 -15.700 1.00 83.12 264 GLY A C 1
ATOM 1978 O O . GLY A 1 264 ? 10.508 11.046 -14.646 1.00 83.12 264 GLY A O 1
ATOM 1979 N N . HIS A 1 265 ? 12.122 10.527 -16.109 1.00 72.62 265 HIS A N 1
ATOM 1980 C CA . HIS A 1 265 ? 13.249 10.936 -15.282 1.00 72.62 265 HIS A CA 1
ATOM 1981 C C . HIS A 1 265 ? 13.411 12.457 -15.282 1.00 72.62 265 HIS A C 1
ATOM 1983 O O . HIS A 1 265 ? 13.635 13.045 -16.334 1.00 72.62 265 HIS A O 1
ATOM 1989 N N . LYS A 1 266 ? 13.324 13.090 -14.109 1.00 70.12 266 LYS A N 1
ATOM 1990 C CA . LYS A 1 266 ? 13.460 14.546 -13.924 1.00 70.12 266 LYS A CA 1
ATOM 1991 C C . LYS A 1 266 ? 14.581 14.858 -12.934 1.00 70.12 266 LYS A C 1
ATOM 1993 O O . LYS A 1 266 ? 14.389 15.612 -11.991 1.00 70.12 266 LYS A O 1
ATOM 1998 N N . ASP A 1 267 ? 15.742 14.240 -13.108 1.00 69.81 267 ASP A N 1
ATOM 1999 C CA . ASP A 1 267 ? 16.937 14.576 -12.335 1.00 69.81 267 ASP A CA 1
ATOM 2000 C C . ASP A 1 267 ? 18.215 14.459 -13.176 1.00 69.81 267 ASP A C 1
ATOM 2002 O O . ASP A 1 267 ? 18.196 14.046 -14.339 1.00 69.81 267 ASP A O 1
ATOM 2006 N N . ASN A 1 268 ? 19.332 14.894 -12.598 1.00 72.50 268 ASN A N 1
ATOM 2007 C CA . ASN A 1 268 ? 20.645 14.903 -13.238 1.00 72.50 268 ASN A CA 1
ATOM 2008 C C . ASN A 1 268 ? 21.485 13.650 -12.926 1.00 72.50 268 ASN A C 1
ATOM 2010 O O . ASN A 1 268 ? 22.668 13.610 -13.268 1.00 72.50 268 ASN A O 1
ATOM 2014 N N . SER A 1 269 ? 20.919 12.633 -12.275 1.00 74.38 269 SER A N 1
ATOM 2015 C CA . SER A 1 269 ? 21.668 11.447 -11.870 1.00 74.38 269 SER A CA 1
ATOM 2016 C C . SER A 1 269 ? 21.952 10.507 -13.040 1.00 74.38 269 SER A C 1
ATOM 2018 O O . SER A 1 269 ? 21.243 10.486 -14.046 1.00 74.38 269 SER A O 1
ATOM 2020 N N . TYR A 1 270 ? 22.985 9.681 -12.872 1.00 75.25 270 TYR A N 1
ATOM 2021 C CA . TYR A 1 270 ? 23.259 8.541 -13.750 1.00 75.25 270 TYR A CA 1
ATOM 2022 C C . TYR A 1 270 ? 22.406 7.311 -13.396 1.00 75.25 270 TYR A C 1
ATOM 2024 O O . TYR A 1 270 ? 22.625 6.232 -13.951 1.00 75.25 270 TYR A O 1
ATOM 2032 N N . SER A 1 271 ? 21.461 7.424 -12.461 1.00 80.38 271 SER A N 1
ATOM 2033 C CA . SER A 1 271 ? 20.567 6.320 -12.119 1.00 80.38 271 SER A CA 1
ATOM 2034 C C . SER A 1 271 ? 19.567 6.058 -13.237 1.00 80.38 271 SER A C 1
ATOM 2036 O O . SER A 1 271 ? 19.218 6.951 -14.010 1.00 80.38 271 SER A O 1
ATOM 2038 N N . GLY A 1 272 ? 19.103 4.813 -13.325 1.00 83.38 272 GLY A N 1
ATOM 2039 C CA . GLY A 1 272 ? 18.028 4.469 -14.251 1.00 83.38 272 GLY A CA 1
ATOM 2040 C C . GLY A 1 272 ? 16.729 5.188 -13.881 1.00 83.38 272 GLY A C 1
ATOM 2041 O O . GLY A 1 272 ? 16.473 5.450 -12.702 1.00 83.38 272 GLY A O 1
ATOM 2042 N N . THR A 1 273 ? 15.866 5.442 -14.869 1.00 90.00 273 THR A N 1
ATOM 2043 C CA . THR A 1 273 ? 14.435 5.700 -14.597 1.00 90.00 273 THR A CA 1
ATOM 2044 C C . THR A 1 273 ? 13.825 4.510 -13.860 1.00 90.00 273 THR A C 1
ATOM 2046 O O . THR A 1 273 ? 12.954 4.669 -13.008 1.00 90.00 273 THR A O 1
ATOM 2049 N N . MET A 1 274 ? 14.308 3.306 -14.168 1.00 93.31 274 MET A N 1
ATOM 2050 C CA . MET A 1 274 ? 14.000 2.094 -13.429 1.00 93.31 274 MET A CA 1
ATOM 2051 C C . MET A 1 274 ? 15.278 1.387 -12.987 1.00 93.31 274 MET A C 1
ATOM 2053 O O . MET A 1 274 ? 16.167 1.147 -13.805 1.00 93.31 274 MET A O 1
ATOM 2057 N N . GLU A 1 275 ? 15.345 1.013 -11.713 1.00 94.44 275 GLU A N 1
ATOM 2058 C CA . GLU A 1 275 ? 16.431 0.212 -11.143 1.00 94.44 275 GLU A CA 1
ATOM 2059 C C . GLU A 1 275 ? 15.851 -1.020 -10.452 1.00 94.44 275 GLU A C 1
ATOM 2061 O O . GLU A 1 275 ? 15.117 -0.908 -9.470 1.00 94.44 275 GLU A O 1
ATOM 2066 N N . ILE A 1 276 ? 16.147 -2.200 -10.996 1.00 97.00 276 ILE A N 1
ATOM 2067 C CA . ILE A 1 276 ? 15.522 -3.463 -10.602 1.00 97.00 276 ILE A CA 1
ATOM 2068 C C . ILE A 1 276 ? 16.609 -4.404 -10.089 1.00 97.00 276 ILE A C 1
ATOM 2070 O O . ILE A 1 276 ? 17.515 -4.769 -10.839 1.00 97.00 276 ILE A O 1
ATOM 2074 N N . GLN A 1 277 ? 16.528 -4.766 -8.810 1.00 97.44 277 GLN A N 1
ATOM 2075 C CA . GLN A 1 277 ? 17.521 -5.585 -8.116 1.00 97.44 277 GLN A CA 1
ATOM 2076 C C . GLN A 1 277 ? 16.853 -6.796 -7.468 1.00 97.44 277 GLN A C 1
ATOM 2078 O O . GLN A 1 277 ? 15.918 -6.635 -6.673 1.00 97.44 277 GLN A O 1
ATOM 2083 N N . ASN A 1 278 ? 17.332 -8.003 -7.785 1.00 97.62 278 ASN A N 1
ATOM 2084 C CA . ASN A 1 278 ? 16.780 -9.268 -7.281 1.00 97.62 278 ASN A CA 1
ATOM 2085 C C . ASN A 1 278 ? 15.246 -9.319 -7.384 1.00 97.62 278 ASN A C 1
ATOM 2087 O O . ASN A 1 278 ? 14.563 -9.654 -6.412 1.00 97.62 278 ASN A O 1
ATOM 2091 N N . SER A 1 279 ? 14.694 -8.851 -8.508 1.00 98.25 279 SER A N 1
ATOM 2092 C CA . SER A 1 279 ? 13.255 -8.629 -8.631 1.00 98.25 279 SER A CA 1
ATOM 2093 C C . SER A 1 279 ? 12.686 -8.998 -9.999 1.00 98.25 279 SER A C 1
ATOM 2095 O O . SER A 1 279 ? 13.358 -8.922 -11.029 1.00 98.25 279 SER A O 1
ATOM 2097 N N . GLY A 1 280 ? 11.402 -9.355 -10.015 1.00 97.50 280 GLY A N 1
ATOM 2098 C CA . GLY A 1 280 ? 10.605 -9.467 -11.234 1.00 97.50 280 GLY A CA 1
ATOM 2099 C C . GLY A 1 280 ? 9.825 -8.181 -11.520 1.00 97.50 280 GLY A C 1
ATOM 2100 O O . GLY A 1 280 ? 9.128 -7.676 -10.643 1.00 97.50 280 GLY A O 1
ATOM 2101 N N . LEU A 1 281 ? 9.872 -7.683 -12.756 1.00 97.62 281 LEU A N 1
ATOM 2102 C CA . LEU A 1 281 ? 9.058 -6.564 -13.237 1.00 97.62 281 LEU A CA 1
ATOM 2103 C C . LEU A 1 281 ? 8.286 -6.965 -14.500 1.00 97.62 281 LEU A C 1
ATOM 2105 O O . LEU A 1 281 ? 8.853 -7.499 -15.450 1.00 97.62 281 LEU A O 1
ATOM 2109 N N . TYR A 1 282 ? 6.988 -6.677 -14.529 1.00 95.50 282 TYR A N 1
ATOM 2110 C CA . TYR A 1 282 ? 6.142 -6.760 -15.715 1.00 95.50 282 TYR A CA 1
ATOM 2111 C C . TYR A 1 282 ? 5.582 -5.381 -16.053 1.00 95.50 282 TYR A C 1
ATOM 2113 O O . TYR A 1 282 ? 4.946 -4.759 -15.209 1.00 95.50 282 TYR A O 1
ATOM 2121 N N . LEU A 1 283 ? 5.799 -4.918 -17.280 1.00 93.69 283 LEU A N 1
ATOM 2122 C CA . LEU A 1 283 ? 5.281 -3.650 -17.789 1.00 93.69 283 LEU A CA 1
ATOM 2123 C C . LEU A 1 283 ? 4.232 -3.920 -18.867 1.00 93.69 283 LEU A C 1
ATOM 2125 O O . LEU A 1 283 ? 4.522 -4.624 -19.840 1.00 93.69 283 LEU A O 1
ATOM 2129 N N . LYS A 1 284 ? 3.036 -3.346 -18.702 1.00 91.06 284 LYS A N 1
ATOM 2130 C CA . LYS A 1 284 ? 1.939 -3.433 -19.669 1.00 91.06 284 LYS A CA 1
ATOM 2131 C C . LYS A 1 284 ? 1.373 -2.047 -19.955 1.00 91.06 284 LYS A C 1
ATOM 2133 O O . LYS A 1 284 ? 0.962 -1.356 -19.028 1.00 91.06 284 LYS A O 1
ATOM 2138 N N . ASP A 1 285 ? 1.309 -1.661 -21.224 1.00 88.94 285 ASP A N 1
ATOM 2139 C CA . ASP A 1 285 ? 0.733 -0.374 -21.646 1.00 88.94 285 ASP A CA 1
ATOM 2140 C C . ASP A 1 285 ? 1.434 0.823 -20.964 1.00 88.94 285 ASP A C 1
ATOM 2142 O O . ASP A 1 285 ? 0.823 1.827 -20.601 1.00 88.94 285 ASP A O 1
ATOM 2146 N N . CYS A 1 286 ? 2.738 0.689 -20.710 1.00 91.06 286 CYS A N 1
ATOM 2147 C CA . CYS A 1 286 ? 3.544 1.687 -20.014 1.00 91.06 286 CYS A CA 1
ATOM 2148 C C . CYS A 1 286 ? 4.313 2.561 -21.004 1.00 91.06 286 CYS A C 1
ATOM 2150 O O . CYS A 1 286 ? 4.686 2.131 -22.095 1.00 91.06 286 CYS A O 1
ATOM 2152 N N . THR A 1 287 ? 4.621 3.787 -20.586 1.00 89.00 287 THR A N 1
ATOM 2153 C CA . THR A 1 287 ? 5.526 4.689 -21.314 1.00 89.00 287 THR A CA 1
ATOM 2154 C C . THR A 1 287 ? 6.675 5.090 -20.403 1.00 89.00 287 THR A C 1
ATOM 2156 O O . THR A 1 287 ? 6.415 5.511 -19.281 1.00 89.00 287 THR A O 1
ATOM 2159 N N . LEU A 1 288 ? 7.923 4.994 -20.862 1.00 88.88 288 LEU A N 1
ATOM 2160 C CA . LEU A 1 288 ? 9.094 5.568 -20.191 1.00 88.88 288 LEU A CA 1
ATOM 2161 C C . LEU A 1 288 ? 9.687 6.639 -21.100 1.00 88.88 288 LEU A C 1
ATOM 2163 O O . LEU A 1 288 ? 10.023 6.356 -22.254 1.00 88.88 288 LEU A O 1
ATOM 2167 N N . ASN A 1 289 ? 9.840 7.851 -20.575 1.00 85.50 289 ASN A N 1
ATOM 2168 C CA . ASN A 1 289 ? 10.361 8.982 -21.329 1.00 85.50 289 ASN A CA 1
ATOM 2169 C C . ASN A 1 289 ? 11.551 9.649 -20.621 1.00 85.50 289 ASN A C 1
ATOM 2171 O O . ASN A 1 289 ? 11.419 10.178 -19.518 1.00 85.50 289 ASN A O 1
ATOM 2175 N N . GLY A 1 290 ? 12.705 9.660 -21.288 1.00 77.75 290 GLY A N 1
ATOM 2176 C CA . GLY A 1 290 ? 13.937 10.286 -20.811 1.00 77.75 290 GLY A CA 1
ATOM 2177 C C . GLY A 1 290 ? 14.113 11.754 -21.206 1.00 77.75 290 GLY A C 1
ATOM 2178 O O . GLY A 1 290 ? 15.139 12.334 -20.869 1.00 77.75 290 GLY A O 1
ATOM 2179 N N . ILE A 1 291 ? 13.169 12.372 -21.929 1.00 74.81 291 ILE A N 1
ATOM 2180 C CA . ILE A 1 291 ? 13.328 13.744 -22.459 1.00 74.81 291 ILE A CA 1
ATOM 2181 C C . ILE A 1 291 ? 13.544 14.787 -21.350 1.00 74.81 291 ILE A C 1
ATOM 2183 O O . ILE A 1 291 ? 14.313 15.725 -21.553 1.00 74.81 291 ILE A O 1
ATOM 2187 N N . ASP A 1 292 ? 12.934 14.590 -20.180 1.00 70.38 292 ASP A N 1
ATOM 2188 C CA . ASP A 1 292 ? 13.048 15.505 -19.034 1.00 70.38 292 ASP A CA 1
ATOM 2189 C C . ASP A 1 292 ? 14.396 15.378 -18.285 1.00 70.38 292 ASP A C 1
ATOM 2191 O O . ASP A 1 292 ? 14.691 16.177 -17.391 1.00 70.38 292 ASP A O 1
ATOM 2195 N N . ALA A 1 293 ? 15.232 14.392 -18.638 1.00 75.12 293 ALA A N 1
ATOM 2196 C CA . ALA A 1 293 ? 16.527 14.167 -18.011 1.00 75.12 293 ALA A CA 1
ATOM 2197 C C . ALA A 1 293 ? 17.566 15.176 -18.519 1.00 75.12 293 ALA A C 1
ATOM 2199 O O . ALA A 1 293 ? 17.850 15.271 -19.717 1.00 75.12 293 ALA A O 1
ATOM 2200 N N . THR A 1 294 ? 18.200 15.893 -17.592 1.00 71.19 294 THR A N 1
ATOM 2201 C CA . THR A 1 294 ? 19.217 16.906 -17.916 1.00 71.19 294 THR A CA 1
ATOM 2202 C C . THR A 1 294 ? 20.635 16.335 -18.017 1.00 71.19 294 THR A C 1
ATOM 2204 O O . THR A 1 294 ? 21.544 17.042 -18.445 1.00 71.19 294 THR A O 1
ATOM 2207 N N . ASN A 1 295 ? 20.840 15.060 -17.661 1.00 74.00 295 ASN A N 1
ATOM 2208 C CA . ASN A 1 295 ? 22.125 14.371 -17.811 1.00 74.00 295 ASN A CA 1
ATOM 2209 C C . ASN A 1 295 ? 22.423 14.054 -19.295 1.00 74.00 295 ASN A C 1
ATOM 2211 O O . ASN A 1 295 ? 21.513 13.781 -20.083 1.00 74.00 295 ASN A O 1
ATOM 2215 N N . THR A 1 296 ? 23.706 14.066 -19.668 1.00 70.75 296 THR A N 1
ATOM 2216 C CA . THR A 1 296 ? 24.207 13.673 -20.996 1.00 70.75 296 THR A CA 1
ATOM 2217 C C . THR A 1 296 ? 23.989 12.186 -21.280 1.00 70.75 296 THR A C 1
ATOM 2219 O O . THR A 1 296 ? 23.676 11.805 -22.409 1.00 70.75 296 THR A O 1
ATOM 2222 N N . THR A 1 297 ? 24.105 11.338 -20.254 1.00 71.94 297 THR A N 1
ATOM 2223 C CA . THR A 1 297 ? 23.768 9.915 -20.325 1.00 71.94 297 THR A CA 1
ATOM 2224 C C . THR A 1 297 ? 22.445 9.678 -19.620 1.00 71.94 297 THR A C 1
ATOM 2226 O O . THR A 1 297 ? 22.352 9.723 -18.395 1.00 71.94 297 THR A O 1
ATOM 2229 N N . ARG A 1 298 ? 21.408 9.404 -20.408 1.00 78.56 298 ARG A N 1
ATOM 2230 C CA . ARG A 1 298 ? 20.058 9.150 -19.905 1.00 78.56 298 ARG A CA 1
ATOM 2231 C C . ARG A 1 298 ? 19.827 7.647 -19.853 1.00 78.56 298 ARG A C 1
ATOM 2233 O O . ARG A 1 298 ? 19.696 7.024 -20.908 1.00 78.56 298 ARG A O 1
ATOM 2240 N N . ASN A 1 299 ? 19.799 7.085 -18.646 1.00 81.31 299 ASN A N 1
ATOM 2241 C CA . ASN A 1 299 ? 19.614 5.653 -18.418 1.00 81.31 299 ASN A CA 1
ATOM 2242 C C . ASN A 1 299 ? 18.122 5.315 -18.236 1.00 81.31 299 ASN A C 1
ATOM 2244 O O . ASN A 1 299 ? 17.450 5.853 -17.355 1.00 81.31 299 ASN A O 1
ATOM 2248 N N . GLY A 1 300 ? 17.610 4.405 -19.063 1.00 87.31 300 GLY A N 1
ATOM 2249 C CA . GLY A 1 300 ? 16.231 3.923 -19.022 1.00 87.31 300 GLY A CA 1
ATOM 2250 C C . GLY A 1 300 ? 16.022 2.902 -17.908 1.00 87.31 300 GLY A C 1
ATOM 2251 O O . GLY A 1 300 ? 15.605 3.255 -16.804 1.00 87.31 300 GLY A O 1
ATOM 2252 N N . ILE A 1 301 ? 16.315 1.633 -18.195 1.00 90.69 301 ILE A N 1
ATOM 2253 C CA . ILE A 1 301 ? 16.093 0.501 -17.289 1.00 90.69 301 ILE A CA 1
ATOM 2254 C C . ILE A 1 301 ? 17.426 -0.174 -16.950 1.00 90.69 301 ILE A C 1
ATOM 2256 O O . ILE A 1 301 ? 18.188 -0.543 -17.842 1.00 90.69 301 ILE A O 1
ATOM 2260 N N . ARG A 1 302 ? 17.699 -0.380 -15.659 1.00 92.00 302 ARG A N 1
ATOM 2261 C CA . ARG A 1 302 ? 18.869 -1.121 -15.162 1.00 92.00 302 ARG A CA 1
ATOM 2262 C C . ARG A 1 302 ? 18.416 -2.370 -14.412 1.00 92.00 302 ARG A C 1
ATOM 2264 O O . ARG A 1 302 ? 17.563 -2.272 -13.529 1.00 92.00 302 ARG A O 1
ATOM 2271 N N . LEU A 1 303 ? 18.976 -3.522 -14.773 1.00 93.06 303 LEU A N 1
ATOM 2272 C CA . LEU A 1 303 ? 18.617 -4.832 -14.228 1.00 93.06 303 LEU A CA 1
ATOM 2273 C C . LEU A 1 303 ? 19.833 -5.505 -13.578 1.00 93.06 303 LEU A C 1
ATOM 2275 O O . LEU A 1 303 ? 20.862 -5.691 -14.228 1.00 93.06 303 LEU A O 1
ATOM 2279 N N . TYR A 1 304 ? 19.670 -5.922 -12.324 1.00 95.19 304 TYR A N 1
ATOM 2280 C CA . TYR A 1 304 ? 20.659 -6.660 -11.535 1.00 95.19 304 TYR A CA 1
ATOM 2281 C C . TYR A 1 304 ? 20.005 -7.929 -10.989 1.00 95.19 304 TYR A C 1
ATOM 2283 O O . TYR A 1 304 ? 19.046 -7.832 -10.213 1.00 95.19 304 TYR A O 1
ATOM 2291 N N . ASN A 1 305 ? 20.455 -9.101 -11.445 1.00 95.94 305 ASN A N 1
ATOM 2292 C CA . ASN A 1 305 ? 19.889 -10.408 -11.099 1.00 95.94 305 ASN A CA 1
ATOM 2293 C C . ASN A 1 305 ? 18.346 -10.412 -11.123 1.00 95.94 305 ASN A C 1
ATOM 2295 O O . ASN A 1 305 ? 17.669 -10.745 -10.149 1.00 95.94 305 ASN A O 1
ATOM 2299 N N . SER A 1 306 ? 17.777 -9.899 -12.214 1.00 97.06 306 SER A N 1
ATOM 2300 C CA . SER A 1 306 ? 16.360 -9.539 -12.299 1.00 97.06 306 SER A CA 1
ATOM 2301 C C . SER A 1 306 ? 15.724 -9.969 -13.615 1.00 97.06 306 SER A C 1
ATOM 2303 O O . SER A 1 306 ? 16.396 -10.189 -14.623 1.00 97.06 306 SER A O 1
ATOM 2305 N N . ALA A 1 307 ? 14.395 -10.058 -13.624 1.00 93.25 307 ALA A N 1
ATOM 2306 C CA . ALA A 1 307 ? 13.625 -10.402 -14.813 1.00 93.25 307 ALA A CA 1
ATOM 2307 C C . ALA A 1 307 ? 12.669 -9.269 -15.191 1.00 93.25 307 ALA A C 1
ATOM 2309 O O . ALA A 1 307 ? 11.846 -8.850 -14.380 1.00 93.25 307 ALA A O 1
ATOM 2310 N N . LEU A 1 308 ? 12.728 -8.821 -16.443 1.00 92.94 308 LEU A N 1
ATOM 2311 C CA . LEU A 1 308 ? 11.808 -7.847 -17.019 1.00 92.94 308 LEU A CA 1
ATOM 2312 C C . LEU A 1 308 ? 10.945 -8.513 -18.087 1.00 92.94 308 LEU A C 1
ATOM 2314 O O . LEU A 1 308 ? 11.466 -9.119 -19.016 1.00 92.94 308 LEU A O 1
ATOM 2318 N N . LYS A 1 309 ? 9.629 -8.353 -18.000 1.00 90.31 309 LYS A N 1
ATOM 2319 C CA . LYS A 1 309 ? 8.672 -8.741 -19.039 1.00 90.31 309 LYS A CA 1
ATOM 2320 C C . LYS A 1 309 ? 7.953 -7.498 -19.545 1.00 90.31 309 LYS A C 1
ATOM 2322 O O . LYS A 1 309 ? 7.480 -6.704 -18.736 1.00 90.31 309 LYS A O 1
ATOM 2327 N N . THR A 1 310 ? 7.835 -7.331 -20.855 1.00 86.94 310 THR A N 1
ATOM 2328 C CA . THR A 1 310 ? 7.194 -6.149 -21.443 1.00 86.94 310 THR A CA 1
ATOM 2329 C C . THR A 1 310 ? 6.103 -6.539 -22.430 1.00 86.94 310 THR A C 1
ATOM 2331 O O . THR A 1 310 ? 6.236 -7.495 -23.196 1.00 86.94 310 THR A O 1
ATOM 2334 N N . LYS A 1 311 ? 5.010 -5.778 -22.408 1.00 82.06 311 LYS A N 1
ATOM 2335 C CA . LYS A 1 311 ? 3.923 -5.835 -23.380 1.00 82.06 311 LYS A CA 1
ATOM 2336 C C . LYS A 1 311 ? 3.461 -4.412 -23.669 1.00 82.06 311 LYS A C 1
ATOM 2338 O O . LYS A 1 311 ? 3.072 -3.710 -22.745 1.00 82.06 311 LYS A O 1
ATOM 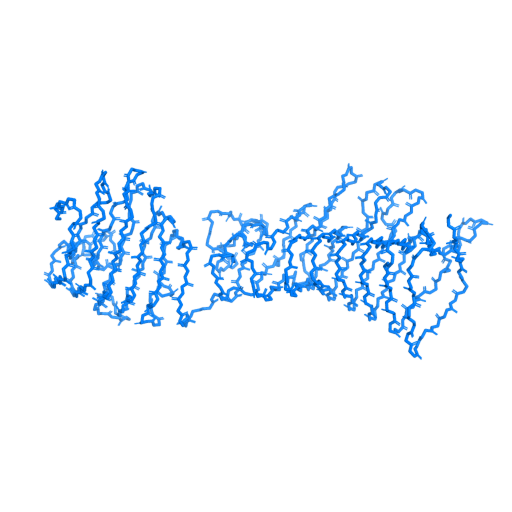2343 N N . GLU A 1 312 ? 3.519 -3.994 -24.934 1.00 78.12 312 GLU A N 1
ATOM 2344 C CA . GLU A 1 312 ? 3.064 -2.652 -25.348 1.00 78.12 312 GLU A CA 1
ATOM 2345 C C . GLU A 1 312 ? 3.767 -1.525 -24.560 1.00 78.12 312 GLU A C 1
ATOM 2347 O O . GLU A 1 312 ? 3.155 -0.580 -24.072 1.00 78.12 312 GLU A O 1
ATOM 2352 N N . LEU A 1 313 ? 5.089 -1.661 -24.407 1.00 83.25 313 LEU A N 1
ATOM 2353 C CA . LEU A 1 313 ? 5.955 -0.677 -23.762 1.00 83.25 313 LEU A CA 1
ATOM 2354 C C . LEU A 1 313 ? 6.450 0.351 -24.784 1.00 83.25 313 LEU A C 1
ATOM 2356 O O . LEU A 1 313 ? 7.028 -0.023 -25.805 1.00 83.25 313 LEU A O 1
ATOM 2360 N N . ILE A 1 314 ? 6.292 1.636 -24.476 1.00 81.31 314 ILE A N 1
ATOM 2361 C CA . ILE A 1 314 ? 6.860 2.739 -25.258 1.00 81.31 314 ILE A CA 1
ATOM 2362 C C . ILE A 1 314 ? 8.083 3.283 -24.518 1.00 81.31 314 ILE A C 1
ATOM 2364 O O . ILE A 1 314 ? 7.986 3.654 -23.349 1.00 81.31 314 ILE A O 1
ATOM 2368 N N . LEU A 1 315 ? 9.227 3.341 -25.198 1.00 80.06 315 LEU A N 1
ATOM 2369 C CA . LEU A 1 315 ? 10.477 3.899 -24.678 1.00 80.06 315 LEU A CA 1
ATOM 2370 C C . LEU A 1 315 ? 10.944 5.033 -25.594 1.00 80.06 315 LEU A C 1
ATOM 2372 O O . LEU A 1 315 ? 10.973 4.852 -26.810 1.00 80.06 315 LEU A O 1
ATOM 2376 N N . SER A 1 316 ? 11.349 6.172 -25.033 1.00 78.81 316 SER A N 1
ATOM 2377 C CA . SER A 1 316 ? 11.882 7.293 -25.820 1.00 78.81 316 SER A CA 1
ATOM 2378 C C . SER A 1 316 ? 12.842 8.178 -25.027 1.00 78.81 316 SER A C 1
ATOM 2380 O O . SER A 1 316 ? 12.735 8.290 -23.809 1.00 78.81 316 SER A O 1
ATOM 2382 N N . GLY A 1 317 ? 13.741 8.880 -25.723 1.00 76.12 317 GLY A N 1
ATOM 2383 C CA . GLY A 1 317 ? 14.528 9.974 -25.139 1.00 76.12 317 GLY A CA 1
ATOM 2384 C C . GLY A 1 317 ? 15.694 9.550 -24.241 1.00 76.12 317 GLY A C 1
ATOM 2385 O O . GLY A 1 317 ? 16.214 10.395 -23.512 1.00 76.12 317 GLY A O 1
ATOM 2386 N N . TYR A 1 318 ? 16.099 8.278 -24.293 1.00 77.69 318 TYR A N 1
ATOM 2387 C CA . TYR A 1 318 ? 17.239 7.733 -23.551 1.00 77.69 318 TYR A CA 1
ATOM 2388 C C . TYR A 1 318 ? 18.483 7.585 -24.434 1.00 77.69 318 TYR A C 1
ATOM 2390 O O .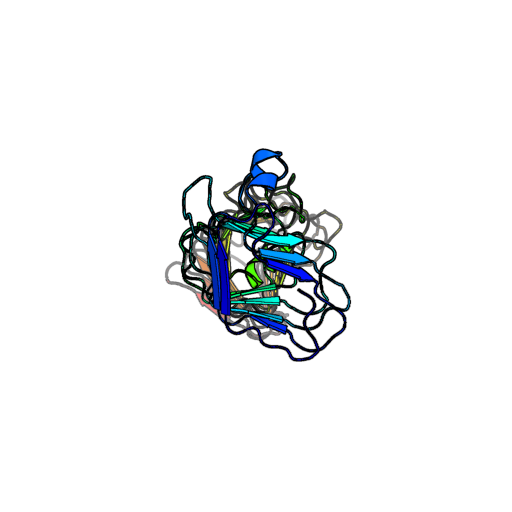 TYR A 1 318 ? 18.375 7.319 -25.630 1.00 77.69 318 TYR A O 1
ATOM 2398 N N . THR A 1 319 ? 19.664 7.714 -23.828 1.00 77.19 319 THR A N 1
ATOM 2399 C CA . THR A 1 319 ? 20.952 7.387 -24.466 1.00 77.19 319 THR A CA 1
ATOM 2400 C C . THR A 1 319 ? 21.230 5.890 -24.321 1.00 77.19 319 THR A C 1
ATOM 2402 O O . THR A 1 319 ? 21.609 5.213 -25.274 1.00 77.19 319 THR A O 1
ATOM 2405 N N . ASN A 1 320 ? 20.965 5.360 -23.125 1.00 77.31 320 ASN A N 1
ATOM 2406 C CA . ASN A 1 320 ? 21.106 3.953 -22.780 1.00 77.31 320 ASN A CA 1
ATOM 2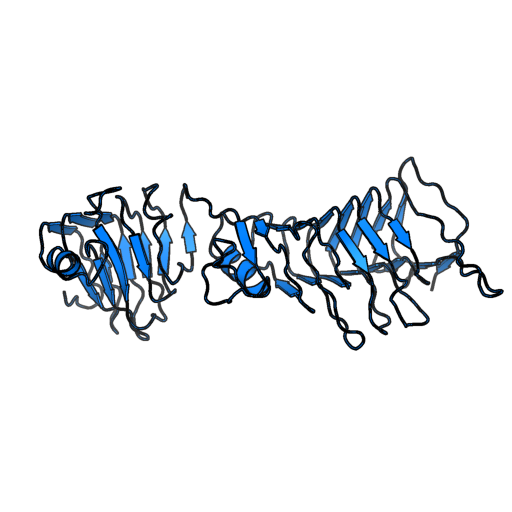407 C C . ASN A 1 320 ? 19.749 3.434 -22.306 1.00 77.31 320 ASN A C 1
ATOM 2409 O O . ASN A 1 320 ? 19.270 3.792 -21.229 1.00 77.31 320 ASN A O 1
ATOM 2413 N N . TYR A 1 321 ? 19.104 2.619 -23.133 1.00 80.94 321 TYR A N 1
ATOM 2414 C CA . TYR A 1 321 ? 17.750 2.144 -22.857 1.00 80.94 321 TYR A CA 1
ATOM 2415 C C . TYR A 1 321 ? 17.758 1.016 -21.827 1.00 80.94 321 TYR A C 1
ATOM 2417 O O . TYR A 1 321 ? 16.896 0.992 -20.946 1.00 80.94 321 TYR A O 1
ATOM 2425 N N . PHE A 1 322 ? 18.743 0.119 -21.917 1.00 83.56 322 PHE A N 1
ATOM 2426 C CA . PHE A 1 322 ? 18.868 -1.046 -21.049 1.00 83.56 322 PHE A CA 1
ATOM 2427 C C . PHE A 1 322 ? 20.316 -1.265 -20.616 1.00 83.56 322 PHE A C 1
ATOM 2429 O O . PHE A 1 322 ? 21.201 -1.435 -21.451 1.00 83.56 322 PHE A O 1
ATOM 2436 N N . SER A 1 323 ? 20.529 -1.362 -19.304 1.00 86.94 323 SER A N 1
ATOM 2437 C CA . SER A 1 323 ? 21.742 -1.940 -18.714 1.00 86.94 323 SER A CA 1
ATOM 2438 C C . SER A 1 323 ? 21.394 -3.277 -18.071 1.00 86.94 323 SER A C 1
ATOM 2440 O O . SER A 1 323 ? 20.556 -3.322 -17.168 1.00 86.94 323 SER A O 1
ATOM 2442 N N . ILE A 1 324 ? 22.016 -4.352 -18.545 1.00 85.38 324 ILE A N 1
ATOM 2443 C CA . ILE A 1 324 ? 21.750 -5.726 -18.111 1.00 85.38 324 ILE A CA 1
ATOM 2444 C C . ILE A 1 324 ? 23.013 -6.268 -17.437 1.00 85.38 324 ILE A C 1
ATOM 2446 O O . ILE A 1 324 ? 24.106 -6.164 -17.997 1.00 85.38 324 ILE A O 1
ATOM 2450 N N . SER A 1 325 ? 22.858 -6.815 -16.233 1.00 88.62 325 SER A N 1
ATOM 2451 C CA . SER A 1 325 ? 23.942 -7.443 -15.469 1.00 88.62 325 SER A CA 1
ATOM 2452 C C . SER A 1 325 ? 23.442 -8.578 -14.577 1.00 88.62 325 SER A C 1
ATOM 2454 O O . SER A 1 325 ? 22.236 -8.707 -14.323 1.00 88.62 325 SER A O 1
ATOM 2456 N N . GLU A 1 326 ? 24.377 -9.380 -14.077 1.00 90.56 326 GLU A N 1
ATOM 2457 C CA . GLU A 1 326 ? 24.192 -10.458 -13.106 1.00 90.56 326 GLU A CA 1
ATOM 2458 C C . GLU A 1 326 ? 23.155 -11.499 -13.556 1.00 90.56 326 GLU A C 1
ATOM 2460 O O . GLU A 1 326 ? 22.250 -11.872 -12.815 1.00 90.56 326 GLU A O 1
ATOM 2465 N N . GLY A 1 327 ? 23.232 -11.935 -14.815 1.00 86.12 327 GLY A N 1
ATOM 2466 C CA . GLY A 1 327 ? 22.332 -12.952 -15.370 1.00 86.12 327 GLY A CA 1
ATOM 2467 C C . GLY A 1 327 ? 20.890 -12.480 -15.597 1.00 86.12 327 GLY A C 1
ATOM 2468 O O . GLY A 1 327 ? 20.004 -13.302 -15.838 1.00 86.12 327 GLY A O 1
ATOM 2469 N N . SER A 1 328 ? 20.636 -11.168 -15.549 1.00 91.19 328 SER A N 1
ATOM 2470 C CA . SER A 1 328 ? 19.299 -10.605 -15.763 1.00 91.19 328 SER A CA 1
ATOM 2471 C C . SER A 1 328 ? 18.707 -10.972 -17.128 1.00 91.19 328 SER A C 1
ATOM 2473 O O . SER A 1 328 ? 19.419 -11.154 -18.116 1.00 91.19 328 SER A O 1
ATOM 2475 N N . THR A 1 329 ? 17.378 -11.055 -17.201 1.00 87.12 329 THR A N 1
ATOM 2476 C CA . THR A 1 329 ? 16.662 -11.447 -18.425 1.00 87.12 329 THR A CA 1
ATOM 2477 C C . THR A 1 329 ? 15.584 -10.440 -18.814 1.00 87.12 329 THR A C 1
ATOM 2479 O O . THR A 1 329 ? 14.774 -10.038 -17.979 1.00 87.12 329 THR A O 1
ATOM 2482 N N . VAL A 1 330 ? 15.520 -10.086 -20.099 1.00 86.12 330 VAL A N 1
ATOM 2483 C CA . VAL A 1 330 ? 14.450 -9.272 -20.694 1.00 86.12 330 VAL A CA 1
ATOM 2484 C C . VAL A 1 330 ? 13.610 -10.129 -21.643 1.00 86.12 330 VAL A C 1
ATOM 2486 O O . VAL A 1 330 ? 14.140 -10.707 -22.585 1.00 86.12 330 VAL A O 1
ATOM 2489 N N . TYR A 1 331 ? 12.296 -10.173 -21.429 1.00 83.25 331 TYR A N 1
ATOM 2490 C CA . TYR A 1 331 ? 11.311 -10.804 -22.309 1.00 83.25 331 TYR A CA 1
ATOM 2491 C C . TYR A 1 331 ? 10.457 -9.717 -22.973 1.00 83.25 331 TYR A C 1
ATOM 2493 O O . TYR A 1 331 ? 9.660 -9.064 -22.294 1.00 83.25 331 TYR A O 1
ATOM 2501 N N . ALA A 1 332 ? 10.599 -9.529 -24.285 1.00 72.00 332 ALA A N 1
ATOM 2502 C CA . ALA A 1 332 ? 9.883 -8.488 -25.029 1.00 72.00 332 ALA A CA 1
ATOM 2503 C C . ALA A 1 332 ? 8.854 -9.091 -26.001 1.00 72.00 332 ALA A C 1
ATOM 2505 O O . ALA A 1 332 ? 9.232 -9.824 -26.912 1.00 72.00 332 ALA A O 1
ATOM 2506 N N . ASP A 1 333 ? 7.561 -8.783 -25.821 1.00 63.03 333 ASP A N 1
ATOM 2507 C CA . ASP A 1 333 ? 6.455 -9.351 -26.621 1.00 63.03 333 ASP A CA 1
ATOM 2508 C C . ASP A 1 333 ? 6.331 -8.707 -28.019 1.00 63.03 333 ASP A C 1
ATOM 2510 O O . ASP A 1 333 ? 6.461 -9.380 -29.044 1.00 63.03 333 ASP A O 1
ATOM 2514 N N . SER A 1 334 ? 6.103 -7.390 -28.084 1.00 48.62 334 SER A N 1
ATOM 2515 C CA . SER A 1 334 ? 5.608 -6.746 -29.312 1.00 48.62 334 SER A CA 1
ATOM 2516 C C . SER A 1 334 ? 6.395 -5.536 -29.811 1.00 48.62 334 SER A C 1
ATOM 2518 O O . SER A 1 334 ? 6.170 -5.108 -30.943 1.00 48.62 334 SER A O 1
ATOM 2520 N N . TYR A 1 335 ? 7.309 -4.973 -29.015 1.00 46.97 335 TYR A N 1
ATOM 2521 C CA . TYR A 1 335 ? 7.935 -3.701 -29.370 1.00 46.97 335 TYR A CA 1
ATOM 2522 C C . TYR A 1 335 ? 9.247 -3.463 -28.602 1.00 46.97 335 TYR A C 1
ATOM 2524 O O . TYR A 1 335 ? 9.241 -3.173 -27.409 1.00 46.97 335 TYR A O 1
ATOM 2532 N N . LEU A 1 336 ? 10.379 -3.569 -29.298 1.00 50.53 336 LEU A N 1
ATOM 2533 C CA . LEU A 1 336 ? 11.582 -2.785 -29.007 1.00 50.53 336 LEU A CA 1
ATOM 2534 C C . LEU A 1 336 ? 11.528 -1.629 -30.010 1.00 50.53 336 LEU A C 1
ATOM 2536 O O . LEU A 1 336 ? 11.970 -1.770 -31.147 1.00 50.53 336 LEU A O 1
ATOM 2540 N N . ALA A 1 337 ? 10.834 -0.547 -29.643 1.00 41.25 337 ALA A N 1
ATOM 2541 C CA . ALA A 1 337 ? 10.709 0.640 -30.485 1.00 41.25 337 ALA A CA 1
ATOM 2542 C C . ALA A 1 337 ? 12.091 1.124 -30.929 1.00 41.25 337 ALA A C 1
ATOM 2544 O O . ALA A 1 337 ? 13.030 1.089 -30.139 1.00 41.25 337 ALA A O 1
ATOM 2545 N N . ALA A 1 338 ? 12.174 1.595 -32.169 1.00 42.75 338 ALA A N 1
ATOM 2546 C CA . ALA A 1 338 ? 13.362 2.118 -32.823 1.00 42.75 338 ALA A CA 1
ATOM 2547 C C . ALA A 1 338 ? 14.394 2.763 -31.881 1.00 42.75 338 ALA A C 1
ATOM 2549 O O . ALA A 1 338 ? 14.122 3.764 -31.223 1.00 42.75 338 ALA A O 1
ATOM 2550 N N . PHE A 1 339 ? 15.628 2.264 -31.924 1.00 45.41 339 PHE A N 1
ATOM 2551 C CA . PHE A 1 339 ? 16.801 2.924 -31.353 1.00 45.41 339 PHE A CA 1
ATOM 2552 C C . PHE A 1 339 ? 17.204 4.187 -32.156 1.00 45.41 339 PHE A C 1
ATOM 2554 O O . PHE A 1 339 ? 18.388 4.488 -32.264 1.00 45.41 339 PHE A O 1
ATOM 2561 N N . GLY A 1 340 ? 16.259 4.925 -32.757 1.00 35.03 340 GLY A N 1
ATOM 2562 C CA . GLY A 1 340 ? 16.543 5.903 -33.809 1.00 35.03 340 GLY A CA 1
ATOM 2563 C C . GLY A 1 340 ? 15.830 7.254 -33.694 1.00 35.03 340 GLY A C 1
ATOM 2564 O O . GLY A 1 340 ? 14.606 7.318 -33.676 1.00 35.03 340 GLY A O 1
ATOM 2565 N N . GLN A 1 341 ? 16.665 8.299 -33.770 1.00 35.47 341 GLN A N 1
ATOM 2566 C CA . GLN A 1 341 ? 16.440 9.670 -34.259 1.00 35.47 341 GLN A CA 1
ATOM 2567 C C . GLN A 1 341 ? 15.582 10.645 -33.429 1.00 35.47 341 GLN A C 1
ATOM 2569 O O . GLN A 1 341 ? 14.417 10.886 -33.721 1.00 35.47 341 GLN A O 1
ATOM 2574 N N . TYR A 1 342 ? 16.255 11.394 -32.547 1.00 40.75 342 TYR A N 1
ATOM 2575 C CA . TYR A 1 342 ? 16.202 12.857 -32.661 1.00 40.75 342 TYR A CA 1
ATOM 2576 C C . TYR A 1 342 ? 17.474 13.314 -33.378 1.00 40.75 342 TYR A C 1
ATOM 2578 O O . TYR A 1 342 ? 18.570 13.305 -32.817 1.00 40.75 342 TYR A O 1
ATOM 2586 N N . ALA A 1 343 ? 17.327 13.624 -34.664 1.00 39.59 343 ALA A N 1
ATOM 2587 C CA . ALA A 1 343 ? 18.348 14.270 -35.466 1.00 39.59 343 ALA A CA 1
ATOM 2588 C C . ALA A 1 343 ? 18.281 15.776 -35.199 1.00 39.59 343 ALA A C 1
ATOM 2590 O O . ALA A 1 343 ? 17.458 16.447 -35.797 1.00 39.59 343 ALA A O 1
ATOM 2591 N N . ASP A 1 344 ? 19.136 16.278 -34.309 1.00 38.41 344 ASP A N 1
ATOM 2592 C CA . ASP A 1 344 ? 19.501 17.707 -34.286 1.00 38.41 344 ASP A CA 1
ATOM 2593 C C . ASP A 1 344 ? 21.005 17.938 -34.045 1.00 38.41 344 ASP A C 1
ATOM 2595 O O . ASP A 1 344 ? 21.470 19.059 -33.871 1.00 38.41 344 ASP A O 1
ATOM 2599 N N . SER A 1 345 ? 21.827 16.887 -34.103 1.00 38.34 345 SER A N 1
ATOM 2600 C CA . SER A 1 345 ? 23.278 17.039 -34.255 1.00 38.34 345 SER A CA 1
ATOM 2601 C C . SER A 1 345 ? 23.878 15.799 -34.9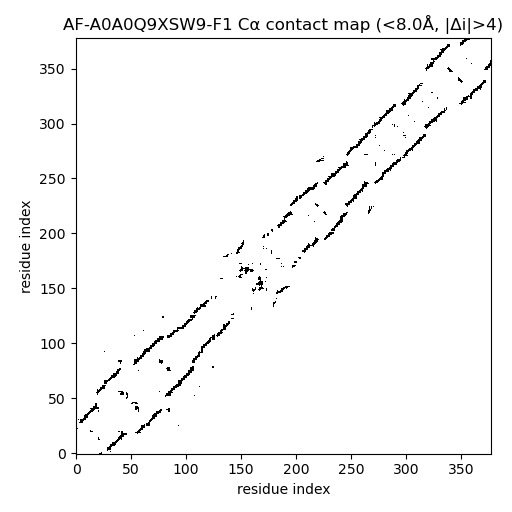17 1.00 38.34 345 SER A C 1
ATOM 2603 O O . SER A 1 345 ? 23.359 14.694 -34.788 1.00 38.34 345 SER A O 1
ATOM 2605 N N . TYR A 1 346 ? 24.951 15.999 -35.681 1.00 34.31 346 TYR A N 1
ATOM 2606 C CA . TYR A 1 346 ? 25.550 15.092 -36.676 1.00 34.31 346 TYR A CA 1
ATOM 2607 C C . TYR A 1 346 ? 26.138 13.755 -36.143 1.00 34.31 346 TYR A C 1
ATOM 2609 O O . TYR A 1 346 ? 26.900 13.088 -36.838 1.00 34.31 346 TYR A O 1
ATOM 2617 N N . LEU A 1 347 ? 25.759 13.328 -34.937 1.00 37.12 347 LEU A N 1
ATOM 2618 C CA . LEU A 1 347 ? 25.992 12.003 -34.357 1.00 37.12 347 LEU A CA 1
ATOM 2619 C C . LEU A 1 347 ? 24.634 11.460 -33.901 1.00 37.12 347 LEU A C 1
ATOM 2621 O O . LEU A 1 347 ? 24.271 11.562 -32.732 1.00 37.12 347 LEU A O 1
ATOM 2625 N N . ALA A 1 348 ? 23.847 10.941 -34.845 1.00 39.06 348 ALA A N 1
ATOM 2626 C CA . ALA A 1 348 ? 22.557 10.324 -34.558 1.00 39.06 348 ALA A CA 1
ATOM 2627 C C . ALA A 1 348 ? 22.753 9.195 -33.532 1.00 39.06 348 ALA A C 1
ATOM 2629 O O . ALA A 1 348 ? 23.286 8.134 -33.855 1.00 39.06 348 ALA A O 1
ATOM 2630 N N . ALA A 1 349 ? 22.375 9.463 -32.281 1.00 43.72 349 ALA A N 1
ATOM 2631 C CA . ALA A 1 349 ? 22.507 8.538 -31.171 1.00 43.72 349 ALA A CA 1
ATOM 2632 C C . ALA A 1 349 ? 21.617 7.321 -31.429 1.00 43.72 349 ALA A C 1
ATOM 2634 O O . ALA A 1 349 ? 20.406 7.352 -31.209 1.00 43.72 349 ALA A O 1
ATOM 2635 N N . PHE A 1 350 ? 22.230 6.253 -31.927 1.00 48.97 350 PHE A N 1
ATOM 2636 C CA . PHE A 1 350 ? 21.646 4.930 -31.862 1.00 48.97 350 PHE A CA 1
ATOM 2637 C C . PHE A 1 350 ? 21.427 4.611 -30.386 1.00 48.97 350 PHE A C 1
ATOM 2639 O O . PHE A 1 350 ? 22.379 4.633 -29.603 1.00 48.97 350 PHE A O 1
ATOM 2646 N N . GLY A 1 351 ? 20.187 4.353 -29.988 1.00 53.25 351 GLY A N 1
ATOM 2647 C CA . GLY A 1 351 ? 19.918 3.880 -28.639 1.00 53.25 351 GLY A CA 1
ATOM 2648 C C . GLY A 1 351 ? 20.706 2.593 -28.362 1.00 53.25 351 GLY A C 1
ATOM 2649 O O . GLY A 1 351 ? 20.841 1.731 -29.237 1.00 53.25 351 GLY A O 1
ATOM 2650 N N . GLN A 1 352 ? 21.281 2.513 -27.163 1.00 62.22 352 GLN A N 1
ATOM 2651 C CA . GLN A 1 352 ? 22.191 1.434 -26.781 1.00 62.22 352 GLN A CA 1
ATOM 2652 C C . GLN A 1 352 ? 21.532 0.445 -25.820 1.00 62.22 352 GLN A C 1
ATOM 2654 O O . GLN A 1 352 ? 20.726 0.825 -24.960 1.00 62.22 352 GLN A O 1
ATOM 2659 N N . MET A 1 353 ? 21.923 -0.820 -25.969 1.00 68.31 353 MET A N 1
ATOM 2660 C CA . MET A 1 353 ? 21.789 -1.854 -24.946 1.00 68.31 353 MET A CA 1
ATOM 2661 C C . MET A 1 353 ? 23.180 -2.297 -24.513 1.00 68.31 353 MET A C 1
ATOM 2663 O O . MET A 1 353 ? 24.004 -2.645 -25.363 1.00 68.31 353 MET A O 1
ATOM 2667 N N . THR A 1 354 ? 23.416 -2.311 -23.203 1.00 71.00 354 THR A N 1
ATOM 2668 C CA . THR A 1 354 ? 24.725 -2.627 -22.628 1.00 71.00 354 THR A CA 1
ATOM 2669 C C . THR A 1 354 ? 24.641 -3.829 -21.694 1.00 71.00 354 THR A C 1
ATOM 2671 O O . THR A 1 354 ? 23.869 -3.826 -20.730 1.00 71.00 354 THR A O 1
ATOM 2674 N N . TRP A 1 355 ? 25.486 -4.826 -21.954 1.00 73.81 355 TRP A N 1
ATOM 2675 C CA . TRP A 1 355 ? 25.801 -5.899 -21.011 1.00 73.81 355 TRP A CA 1
ATOM 2676 C C . TRP A 1 355 ? 26.995 -5.453 -20.179 1.00 73.81 355 TRP A C 1
ATOM 2678 O O . TRP A 1 355 ? 28.104 -5.357 -20.700 1.00 73.81 355 TRP A O 1
ATOM 2688 N N . VAL A 1 356 ? 26.754 -5.126 -18.910 1.00 73.56 356 VAL A N 1
ATOM 2689 C CA . VAL A 1 356 ? 27.761 -4.470 -18.056 1.00 73.56 356 VAL A CA 1
ATOM 2690 C C . VAL A 1 356 ? 28.850 -5.447 -17.605 1.00 73.56 356 VAL A C 1
ATOM 2692 O O . VAL A 1 356 ? 29.985 -5.038 -17.405 1.00 73.56 356 VAL A O 1
ATOM 2695 N N . ASP A 1 357 ? 28.513 -6.728 -17.453 1.00 76.38 357 ASP A N 1
ATOM 2696 C CA . ASP A 1 357 ? 29.422 -7.794 -17.006 1.00 76.38 357 ASP A CA 1
ATOM 2697 C C . ASP A 1 357 ? 29.503 -8.970 -17.999 1.00 76.38 357 ASP A C 1
ATOM 2699 O O . ASP A 1 357 ? 30.000 -10.046 -17.672 1.00 76.38 357 ASP A O 1
ATOM 2703 N N . GLY A 1 358 ? 28.968 -8.785 -19.210 1.00 68.88 358 GLY A N 1
ATOM 2704 C CA . GLY A 1 358 ? 28.882 -9.830 -20.231 1.00 68.88 358 GLY A CA 1
ATOM 2705 C C . GLY A 1 358 ? 27.835 -10.922 -19.965 1.00 68.88 358 GLY A C 1
ATOM 2706 O O . GLY A 1 358 ? 27.782 -11.889 -20.725 1.00 68.88 358 GLY A O 1
ATOM 2707 N N . THR A 1 359 ? 26.988 -10.797 -18.933 1.00 70.31 359 THR A N 1
ATOM 2708 C CA . THR A 1 359 ? 25.981 -11.809 -18.565 1.00 70.31 359 THR A CA 1
ATOM 2709 C C . THR A 1 359 ? 24.538 -11.330 -18.771 1.00 70.31 359 THR A C 1
ATOM 2711 O O . THR A 1 359 ? 24.234 -10.141 -18.690 1.00 70.31 359 THR A O 1
ATOM 2714 N N . GLY A 1 360 ? 23.617 -12.269 -19.025 1.00 71.81 360 GLY A N 1
ATOM 2715 C CA . GLY A 1 360 ? 22.181 -12.001 -19.178 1.00 71.81 360 GLY A CA 1
ATOM 2716 C C . GLY A 1 360 ? 21.632 -12.277 -20.579 1.00 71.81 360 GLY A C 1
ATOM 2717 O O . GLY A 1 360 ? 22.376 -12.527 -21.526 1.00 71.81 360 GLY A O 1
ATOM 2718 N N . PHE A 1 361 ? 20.305 -12.241 -20.711 1.00 74.12 361 PHE A N 1
ATOM 2719 C CA . PHE A 1 361 ? 19.601 -12.673 -21.922 1.00 74.12 361 PHE A CA 1
ATOM 2720 C C . PHE A 1 361 ? 18.513 -11.691 -22.348 1.00 74.12 361 PHE A C 1
ATOM 2722 O O . PHE A 1 361 ? 17.826 -11.083 -21.526 1.00 74.12 361 PHE A O 1
ATOM 2729 N N . VAL A 1 362 ? 18.303 -11.598 -23.658 1.00 72.38 362 VAL A N 1
ATOM 2730 C CA . VAL A 1 362 ? 17.168 -10.893 -24.255 1.00 72.38 362 VAL A CA 1
ATOM 2731 C C . VAL A 1 362 ? 16.424 -11.901 -25.111 1.00 72.38 362 VAL A C 1
ATOM 2733 O O . VAL A 1 362 ? 16.970 -12.429 -26.077 1.00 72.38 362 VAL A O 1
ATOM 2736 N N . ILE A 1 363 ? 15.188 -12.197 -24.729 1.00 70.19 363 ILE A N 1
ATOM 2737 C CA . ILE A 1 363 ? 14.341 -13.180 -25.394 1.00 70.19 363 ILE A CA 1
ATOM 2738 C C . ILE A 1 363 ? 13.224 -12.428 -26.104 1.00 70.19 363 ILE A C 1
ATOM 2740 O O . ILE A 1 363 ? 12.413 -11.735 -25.481 1.00 70.19 363 ILE A O 1
ATOM 2744 N N . GLY A 1 364 ? 13.201 -12.568 -27.425 1.00 61.66 364 GLY A N 1
ATOM 2745 C CA . GLY A 1 364 ? 12.224 -11.913 -28.272 1.00 61.66 364 GLY A CA 1
ATOM 2746 C C . GLY A 1 364 ? 10.973 -12.730 -28.545 1.00 61.66 364 GLY A C 1
ATOM 2747 O O . GLY A 1 364 ? 11.053 -13.932 -28.781 1.00 61.66 364 GLY A O 1
ATOM 2748 N N . GLY A 1 365 ? 9.822 -12.060 -28.543 1.00 59.25 365 GLY A N 1
ATOM 2749 C CA . GLY A 1 365 ? 8.544 -12.605 -28.989 1.00 59.25 365 GLY A CA 1
ATOM 2750 C C . GLY A 1 365 ? 8.355 -12.557 -30.510 1.00 59.25 365 GLY A C 1
ATOM 2751 O O . GLY A 1 365 ? 9.157 -12.001 -31.260 1.00 59.25 365 GLY A O 1
ATOM 2752 N N . ASN A 1 366 ? 7.224 -13.096 -30.973 1.00 50.78 366 ASN A N 1
ATOM 2753 C CA . ASN A 1 366 ? 6.894 -13.276 -32.396 1.00 50.78 366 ASN A CA 1
ATOM 2754 C C . ASN A 1 366 ? 6.703 -11.967 -33.196 1.00 50.78 366 ASN A C 1
ATOM 2756 O O . ASN A 1 366 ? 6.400 -12.016 -34.387 1.00 50.78 366 ASN A O 1
ATOM 2760 N N . ARG A 1 367 ? 6.803 -10.794 -32.557 1.00 48.94 367 ARG A N 1
ATOM 2761 C CA . ARG A 1 367 ? 6.502 -9.482 -33.154 1.00 48.94 367 ARG A CA 1
ATOM 2762 C C . ARG A 1 367 ? 7.642 -8.466 -33.023 1.00 48.94 367 ARG A C 1
ATOM 2764 O O . ARG A 1 367 ? 7.406 -7.276 -33.220 1.00 48.94 367 ARG A O 1
ATOM 2771 N N . ILE A 1 368 ? 8.874 -8.899 -32.737 1.00 49.97 368 ILE A N 1
ATOM 2772 C CA . ILE A 1 368 ? 10.019 -7.978 -32.713 1.00 49.97 368 ILE A CA 1
ATOM 2773 C C . ILE A 1 368 ? 10.254 -7.370 -34.102 1.00 49.97 368 ILE A C 1
ATOM 2775 O O . ILE A 1 368 ? 10.585 -8.067 -35.059 1.00 49.97 368 ILE A O 1
ATOM 2779 N N . ARG A 1 369 ? 10.134 -6.043 -34.194 1.00 44.50 369 ARG A N 1
ATOM 2780 C CA . ARG A 1 369 ? 10.638 -5.230 -35.307 1.00 44.50 369 ARG A CA 1
ATOM 2781 C C . ARG A 1 369 ? 11.831 -4.423 -34.799 1.00 44.50 369 ARG A C 1
ATOM 2783 O O . ARG A 1 369 ? 11.631 -3.411 -34.141 1.00 44.50 369 ARG A O 1
ATOM 2790 N N . ASN A 1 370 ? 13.056 -4.865 -35.081 1.00 44.34 370 ASN A N 1
ATOM 2791 C CA . ASN A 1 370 ? 14.251 -4.070 -34.788 1.00 44.34 370 ASN A CA 1
ATOM 2792 C C . ASN A 1 370 ? 14.427 -2.995 -35.871 1.00 44.34 370 ASN A C 1
ATOM 2794 O O . ASN A 1 370 ? 14.531 -3.326 -37.051 1.00 44.34 370 ASN A O 1
ATOM 2798 N N . ALA A 1 371 ? 14.499 -1.724 -35.477 1.00 41.88 371 ALA A N 1
ATOM 2799 C CA . ALA A 1 371 ? 15.148 -0.687 -36.278 1.00 41.88 371 ALA A CA 1
ATOM 2800 C C . ALA A 1 371 ? 16.526 -0.398 -35.664 1.00 41.88 371 ALA A C 1
ATOM 2802 O O . ALA A 1 371 ? 16.670 -0.463 -34.444 1.00 41.88 371 ALA A O 1
ATOM 2803 N N . ALA A 1 372 ? 17.520 -0.150 -36.522 1.00 45.81 372 ALA A N 1
ATOM 2804 C CA . ALA A 1 372 ? 18.951 -0.042 -36.219 1.00 45.81 372 ALA A CA 1
ATOM 2805 C C . ALA A 1 372 ? 19.285 0.542 -34.830 1.00 45.81 372 ALA A C 1
ATOM 2807 O O . ALA A 1 372 ? 18.850 1.644 -34.509 1.00 45.81 372 ALA A O 1
ATOM 2808 N N . GLY A 1 373 ? 20.096 -0.185 -34.053 1.00 51.69 373 GLY A N 1
ATOM 2809 C CA . GLY A 1 373 ? 20.635 0.196 -32.743 1.00 51.69 373 GLY A CA 1
ATOM 2810 C C . GLY A 1 373 ? 22.018 -0.425 -32.522 1.00 51.69 373 GLY A C 1
ATOM 2811 O O . GLY A 1 373 ? 22.438 -1.275 -33.310 1.00 51.69 373 GLY A O 1
ATOM 2812 N N . ILE A 1 374 ? 22.733 -0.003 -31.474 1.00 50.56 374 ILE A N 1
ATOM 2813 C CA . ILE A 1 374 ? 24.076 -0.517 -31.150 1.00 50.56 374 ILE A CA 1
ATOM 2814 C C . ILE A 1 374 ? 23.985 -1.429 -29.920 1.00 50.56 374 ILE A C 1
ATOM 2816 O O . ILE A 1 374 ? 23.466 -1.031 -28.877 1.00 50.56 374 ILE A O 1
ATOM 2820 N N . LEU A 1 375 ? 24.521 -2.645 -30.044 1.00 54.31 375 LEU A N 1
ATOM 2821 C CA . LEU A 1 375 ? 24.751 -3.559 -28.925 1.00 54.31 375 LEU A CA 1
ATOM 2822 C C . LEU A 1 375 ? 26.203 -3.404 -28.467 1.00 54.31 375 LEU A C 1
ATOM 2824 O O . LEU A 1 375 ? 27.114 -3.547 -29.286 1.00 54.31 375 LEU A O 1
ATOM 2828 N N . THR A 1 376 ? 26.419 -3.106 -27.186 1.00 51.53 376 THR A N 1
ATOM 2829 C CA . THR A 1 376 ? 27.761 -2.967 -26.608 1.00 51.53 376 THR A CA 1
ATOM 2830 C C . THR A 1 376 ? 27.987 -3.956 -25.469 1.00 51.53 376 THR A C 1
ATOM 2832 O O . THR A 1 376 ? 27.111 -4.202 -24.638 1.00 51.53 376 THR A O 1
ATOM 2835 N N . PHE A 1 377 ? 29.194 -4.517 -25.442 1.00 49.50 377 PHE A N 1
ATOM 2836 C CA . PHE A 1 377 ? 29.721 -5.331 -24.351 1.00 49.50 377 PHE A CA 1
ATOM 2837 C C . PHE A 1 377 ? 30.788 -4.485 -23.653 1.00 49.50 377 PHE A C 1
ATOM 2839 O O . PHE A 1 377 ? 31.640 -3.921 -24.348 1.00 49.50 377 PHE A O 1
ATOM 2846 N N . ALA A 1 378 ? 30.669 -4.315 -22.336 1.00 53.34 378 ALA A N 1
ATOM 2847 C CA . ALA A 1 378 ? 31.609 -3.533 -21.531 1.00 53.34 378 ALA A CA 1
ATOM 2848 C C . ALA A 1 378 ? 32.814 -4.369 -21.085 1.00 53.34 378 ALA A C 1
ATOM 2850 O O . ALA A 1 378 ? 32.625 -5.584 -20.839 1.00 53.34 378 ALA A O 1
#

Mean predicted aligned error: 12.82 Å

Nearest PDB structures (foldseek):
  4c2l-assembly1_A  TM=1.358E-01  e=3.314E-01  Aspergillus tubingensis
  7usl-assembly1_C  TM=1.545E-01  e=7.783E+00  Bordetella pertussis

Radius of gyration: 27.28 Å; Cα contacts (8 Å, |Δi|>4): 1182; chains: 1; bounding box: 62×35×78 Å

InterPro domains:
  IPR011050 Pectin lyase fold/virulence factor [SSF51126] (147-371)

Organism: NCBI:txid217031

pLDDT: mean 79.98, std 15.79, range [34.31, 98.38]

Secondary structure (DSSP, 8-state):
--PPTT-EEEEEEEES-SS-SEEEE--SSS-EEEEEEEEES--HHHHHTTS-SSEEEEEEEE-TTPPPEEE-SEEE--TTSTT-EEEEEEESPPSSPEEEES-EES--EEES---EEEES-B-SSSTT-EEESPPSEEES---S-TTEEEB-TT--TTS--SSSTT-BS-HHHHHHHHHHBTT--EEE-TT-EES-EEEE-TT--S-EEEE-TTT-EE---TTS--SEEEEEEEEEEEEE--SEES-EEEEEEEEEEEES-EEE--SS-SS-SEEEES-EEEEES-EEE-TT--SSS-EEEEEES-EEEEES-EEES-SEEEEEETT-EEEESS----S----SSSS----EEEESSS--EEEE-TT----S-EEEE-

Solvent-accessible surface area (backbone atoms only — not comparable to full-atom values): 17700 Å² total; per-residue (Å²): 105,91,76,61,70,63,37,70,47,63,74,44,79,30,65,70,30,54,50,52,47,38,52,40,64,43,44,85,48,52,42,47,35,36,51,30,33,42,28,33,52,13,8,46,50,42,33,77,71,65,77,34,91,46,16,31,21,35,37,41,32,39,21,63,65,17,46,45,32,39,42,27,44,30,38,22,36,45,51,94,46,80,53,12,16,20,40,36,36,37,65,50,46,29,75,30,51,34,39,40,28,32,46,23,44,18,20,38,37,37,20,66,40,40,43,27,33,40,34,60,44,55,44,71,42,35,72,75,24,63,42,73,45,57,50,61,33,58,47,64,86,73,69,45,87,52,39,46,33,24,26,23,67,88,29,38,73,86,46,83,14,73,38,84,92,34,6,14,44,41,69,51,54,52,52,59,50,36,60,24,33,74,66,38,35,34,36,39,26,49,63,20,69,40,40,63,46,66,44,72,35,69,84,43,91,54,60,41,36,40,33,11,75,58,48,11,31,27,54,26,47,63,87,46,98,35,14,41,35,44,30,46,24,78,31,53,35,38,44,30,26,26,51,31,32,16,20,43,37,38,36,48,20,57,29,37,38,36,33,50,27,33,34,38,26,44,28,58,59,79,58,39,30,27,36,34,31,51,19,31,39,34,39,32,56,24,39,41,37,25,70,64,32,76,33,91,57,26,35,34,36,34,31,36,47,17,39,39,37,39,35,61,44,46,70,45,61,38,47,33,46,35,40,31,18,66,60,10,36,39,38,40,40,54,47,56,64,58,22,63,68,80,78,86,55,104,69,65,63,46,24,28,40,34,24,65,72,72,33,53,50,79,48,77,38,100,44,64,56,84,45,73,56,45,82,46,76,98

Sequence (378 aa):
MYLGSSSKVLNITSEQNYGAGLLFSLGTGNVISIDTAYFEKNGIKAREDGKTHRNWGVIVKGSPTGSPKAIENIFLAGAGSENAQSIWLVGKGSKATLDLRNIGGGGILKSEWDSYTLTGYISSSITTGIEGCLPRKLEGTINSNWTTLYVRNNGNDNNDGRTSLTAFATIEKAIEVSKAIYTVHTIDCEGLSTQLATIDLKGIDREIMIDGKNTAVIDGSSSGNNGLSIRNSNNVVNINNFAKISRLTLVNCNQVKSINTKFGHKDNSYSGTMEIQNSGLYLKDCTLNGIDATNTTRNGIRLYNSALKTKELILSGYTNYFSISEGSTVYADSYLAAFGQYADSYLAAFGQMTWVDGTGFVIGGNRIRNAAGILTFA